Protein AF-A0A7S2RE35-F1 (afdb_monomer_lite)

pLDDT: mean 76.06, std 19.78, range [26.48, 97.06]

Organism: NCBI:txid96639

Secondary structure (DSSP, 8-state):
---------------SS--PEEEEEEEEEPTTGGGSTT-TT-EEEEEEEEEEETTTEEEEEEEEEEESS----EEEEEEEE-TTS-TTT----EEEEEEE--S--S---S---SBPPP---STT-EEEEEEEEPEE-GGGS-TT--HHHHHHHHHH--TTEEEEEEEHHHHHHHHTSSS----SEEEE-EEE-----EEEEEEEEEPTTGGGSTTTTT-EEEEEEEEEE-TT--EEEEEEEEEESS----EEEEEEEE-TTS-TTT----EEEEEEE-SSS-SSS--SBPPPPPPTT-PPEEEEEEEPEE-TTSS-TT--HHHHHHHHHH--TTEEEEEEEHHHHHHHTTSSS----SEEEE-EE-----S-----PPP-PPP------------------------

Radius of gyration: 28.08 Å; chains: 1; bounding box: 79×56×102 Å

Structure (mmCIF, N/CA/C/O backbone):
data_AF-A0A7S2RE35-F1
#
_entry.id   AF-A0A7S2RE35-F1
#
loop_
_atom_site.group_PDB
_atom_site.id
_atom_site.type_symbol
_atom_site.label_atom_id
_atom_site.label_alt_id
_atom_site.label_comp_id
_atom_site.label_asym_id
_atom_site.label_entity_id
_atom_site.label_seq_id
_atom_site.pdbx_PDB_ins_code
_atom_site.Cartn_x
_atom_site.Cartn_y
_atom_site.Cartn_z
_atom_site.occupancy
_atom_site.B_iso_or_equiv
_atom_site.auth_seq_id
_atom_site.auth_comp_id
_atom_site.auth_asym_id
_atom_site.auth_atom_id
_atom_site.pdbx_PDB_model_num
ATOM 1 N N . MET A 1 1 ? -47.731 30.082 19.833 1.00 38.50 1 MET A N 1
ATOM 2 C CA . MET A 1 1 ? -46.534 29.215 19.835 1.00 38.50 1 MET A CA 1
ATOM 3 C C . MET A 1 1 ? -46.367 28.663 18.437 1.00 38.50 1 MET A C 1
ATOM 5 O O . MET A 1 1 ? -47.275 28.010 17.946 1.00 38.50 1 MET A O 1
ATOM 9 N N . LYS A 1 2 ? -45.287 29.046 17.759 1.00 27.42 2 LYS A N 1
ATOM 10 C CA . LYS A 1 2 ? -45.020 28.704 16.361 1.00 27.42 2 LYS A CA 1
ATOM 11 C C . LYS A 1 2 ? -44.071 27.507 16.379 1.00 27.42 2 LYS A C 1
ATOM 13 O O . LYS A 1 2 ? -42.938 27.649 16.825 1.00 27.42 2 LYS A O 1
ATOM 18 N N . VAL A 1 3 ? -44.571 26.337 15.995 1.00 27.33 3 VAL A N 1
ATOM 19 C CA . VAL A 1 3 ? -43.764 25.122 15.841 1.00 27.33 3 VAL A CA 1
ATOM 20 C C . VAL A 1 3 ? -42.911 25.313 14.591 1.00 27.33 3 VAL A C 1
ATOM 22 O O . VAL A 1 3 ? -43.447 25.449 13.493 1.00 27.33 3 VAL A O 1
ATOM 25 N N . ILE A 1 4 ? -41.594 25.393 14.765 1.00 28.66 4 ILE A N 1
ATOM 26 C CA . ILE A 1 4 ? -40.635 25.342 13.662 1.00 28.66 4 ILE A CA 1
ATOM 27 C C . ILE A 1 4 ? -40.339 23.860 13.444 1.00 28.66 4 ILE A C 1
ATOM 29 O O . ILE A 1 4 ? -39.677 23.224 14.256 1.00 28.66 4 ILE A O 1
ATOM 33 N N . SER A 1 5 ? -40.911 23.308 12.377 1.00 28.80 5 SER A N 1
ATOM 34 C CA . SER A 1 5 ? -40.557 21.997 11.844 1.00 28.80 5 SER A CA 1
ATOM 35 C C . SER A 1 5 ? -39.239 22.149 11.086 1.00 28.80 5 SER A C 1
ATOM 37 O O . SER A 1 5 ? -39.187 22.836 10.068 1.00 28.80 5 SER A O 1
ATOM 39 N N . SER A 1 6 ? -38.163 21.567 11.613 1.00 28.39 6 SER A N 1
ATOM 40 C CA . SER A 1 6 ? -36.912 21.385 10.883 1.00 28.39 6 SER A CA 1
ATOM 41 C C . SER A 1 6 ? -37.001 20.080 10.096 1.00 28.39 6 SER A C 1
ATOM 43 O O . SER A 1 6 ? -36.772 18.996 10.631 1.00 28.39 6 SER A O 1
ATOM 45 N N . THR A 1 7 ? -37.365 20.180 8.823 1.00 27.47 7 THR A N 1
ATOM 46 C CA . THR A 1 7 ? -37.116 19.138 7.826 1.00 27.47 7 THR A CA 1
ATOM 47 C C . THR A 1 7 ? -35.609 18.954 7.679 1.00 27.47 7 THR A C 1
ATOM 49 O O . THR A 1 7 ? -34.931 19.815 7.121 1.00 27.47 7 THR A O 1
ATOM 52 N N . VAL A 1 8 ? -35.086 17.837 8.186 1.00 30.58 8 VAL A N 1
ATOM 53 C CA . VAL A 1 8 ? -33.776 17.323 7.781 1.00 30.58 8 VAL A CA 1
ATOM 54 C C . VAL A 1 8 ? -33.960 16.775 6.370 1.00 30.58 8 VAL A C 1
ATOM 56 O O . VAL A 1 8 ? -34.691 15.808 6.163 1.00 30.58 8 VAL A O 1
ATOM 59 N N . ALA A 1 9 ? -33.365 17.446 5.388 1.00 28.39 9 ALA A N 1
ATOM 60 C CA . ALA A 1 9 ? -33.269 16.927 4.036 1.00 28.39 9 ALA A CA 1
ATOM 61 C C . ALA A 1 9 ? -32.330 15.715 4.067 1.00 28.39 9 ALA A C 1
ATOM 63 O O . ALA A 1 9 ? -31.119 15.866 4.207 1.00 28.39 9 ALA A O 1
ATOM 64 N N . ALA A 1 10 ? -32.901 14.515 3.982 1.00 30.67 10 ALA A N 1
ATOM 65 C CA . ALA A 1 10 ? -32.151 13.313 3.665 1.00 30.67 10 ALA A CA 1
ATOM 66 C C . ALA A 1 10 ? -31.605 13.468 2.238 1.00 30.67 10 ALA A C 1
ATOM 68 O O . ALA A 1 10 ? -32.371 13.543 1.275 1.00 30.67 10 ALA A O 1
ATOM 69 N N . LEU A 1 11 ? -30.283 13.578 2.114 1.00 31.69 11 LEU A N 1
ATOM 70 C CA . LEU A 1 11 ? -29.583 13.517 0.837 1.00 31.69 11 LEU A CA 1
ATOM 71 C C . LEU A 1 11 ? -29.716 12.093 0.288 1.00 31.69 11 LEU A C 1
ATOM 73 O O . LEU A 1 11 ? -29.051 11.165 0.728 1.00 31.69 11 LEU A O 1
ATOM 77 N N . SER A 1 12 ? -30.633 11.952 -0.663 1.00 40.25 12 SER A N 1
ATOM 78 C CA . SER A 1 12 ? -30.723 10.838 -1.598 1.00 40.25 12 SER A CA 1
ATOM 79 C C . SER A 1 12 ? -29.676 11.044 -2.693 1.00 40.25 12 SER A C 1
ATOM 81 O O . SER A 1 12 ? -29.930 11.800 -3.629 1.00 40.25 12 SER A O 1
ATOM 83 N N . ILE A 1 13 ? -28.530 10.372 -2.599 1.00 38.62 13 ILE A N 1
ATOM 84 C CA . ILE A 1 13 ? -27.615 10.122 -3.725 1.00 38.62 13 ILE A CA 1
ATOM 85 C C . ILE A 1 13 ? -27.075 8.694 -3.539 1.00 38.62 13 ILE A C 1
ATOM 87 O O . ILE A 1 13 ? -26.871 8.285 -2.403 1.00 38.62 13 ILE A O 1
ATOM 91 N N . TYR A 1 14 ? -26.869 7.976 -4.647 1.00 36.78 14 TYR A N 1
ATOM 92 C CA . TYR A 1 14 ? -26.501 6.556 -4.800 1.00 36.78 14 TYR A CA 1
ATOM 93 C C . TYR A 1 14 ? -27.669 5.586 -5.020 1.00 36.78 14 TYR A C 1
ATOM 95 O O . TYR A 1 14 ? -28.011 4.747 -4.197 1.00 36.78 14 TYR A O 1
ATOM 103 N N . GLN A 1 15 ? -28.252 5.666 -6.219 1.00 29.14 15 GLN A N 1
ATOM 104 C CA . GLN A 1 15 ? -28.844 4.502 -6.878 1.00 29.14 15 GLN A CA 1
ATOM 105 C C . GLN A 1 15 ? -27.906 4.090 -8.016 1.00 29.14 15 GLN A C 1
ATOM 107 O O . GLN A 1 15 ? -27.754 4.869 -8.955 1.00 29.14 15 GLN A O 1
ATOM 112 N N . GLY A 1 16 ? -27.302 2.894 -7.959 1.00 33.16 16 GLY A N 1
ATOM 113 C CA . GLY A 1 16 ? -26.697 2.314 -9.167 1.00 33.16 16 GLY A CA 1
ATOM 114 C C . GLY A 1 16 ? -25.481 1.389 -9.072 1.00 33.16 16 GLY A C 1
ATOM 115 O O . GLY A 1 16 ? -24.912 1.124 -10.115 1.00 33.16 16 GLY A O 1
ATOM 116 N N . GLN A 1 17 ? -25.071 0.886 -7.912 1.00 39.84 17 GLN A N 1
ATOM 117 C CA . GLN A 1 17 ? -24.189 -0.286 -7.737 1.00 39.84 17 GLN A CA 1
ATOM 118 C C . GLN A 1 17 ? -24.233 -0.618 -6.242 1.00 39.84 17 GLN A C 1
ATOM 120 O O . GLN A 1 17 ? -24.526 0.278 -5.456 1.00 39.84 17 GLN A O 1
ATOM 125 N N . SER A 1 18 ? -24.037 -1.872 -5.830 1.00 47.97 18 SER A N 1
ATOM 126 C CA . SER A 1 18 ? -23.969 -2.243 -4.407 1.00 47.97 18 SER A CA 1
ATOM 127 C C . SER A 1 18 ? -22.881 -1.407 -3.723 1.00 47.97 18 SER A C 1
ATOM 129 O O . SER A 1 18 ? -21.700 -1.718 -3.867 1.00 47.97 18 SER A O 1
ATOM 131 N N . ALA A 1 19 ? -23.269 -0.300 -3.086 1.00 68.50 19 ALA A N 1
ATOM 132 C CA . ALA A 1 19 ? -22.363 0.787 -2.739 1.00 68.50 19 ALA A CA 1
ATOM 133 C C . ALA A 1 19 ? -21.586 0.412 -1.478 1.00 68.50 19 ALA A C 1
ATOM 135 O O . ALA A 1 19 ? -21.986 0.725 -0.358 1.00 68.50 19 ALA A O 1
ATOM 136 N N . CYS A 1 20 ? -20.498 -0.329 -1.658 1.00 80.81 20 CYS A N 1
ATOM 137 C CA . CYS A 1 20 ? -19.530 -0.507 -0.597 1.00 80.81 20 CYS A CA 1
ATOM 138 C C . CYS A 1 20 ? -18.729 0.787 -0.449 1.00 80.81 20 CYS A C 1
ATOM 140 O O . CYS A 1 20 ? -18.252 1.335 -1.436 1.00 80.81 20 CYS A O 1
ATOM 142 N N . VAL A 1 21 ? -18.558 1.270 0.777 1.00 85.94 21 VAL A N 1
ATOM 143 C CA . VAL A 1 21 ? -17.634 2.367 1.070 1.00 85.94 21 VAL A CA 1
ATOM 144 C C . VAL A 1 21 ? -16.253 1.773 1.306 1.00 85.94 21 VAL A C 1
ATOM 146 O O . VAL A 1 21 ? -16.094 0.884 2.148 1.00 85.94 21 VAL A O 1
ATOM 149 N N . LYS A 1 22 ? -15.255 2.265 0.572 1.00 86.00 22 LYS A N 1
ATOM 150 C CA . LYS A 1 22 ? -13.860 1.863 0.744 1.00 86.00 22 LYS A CA 1
ATOM 151 C C . LYS A 1 22 ? -13.198 2.710 1.833 1.00 86.00 22 LYS A C 1
ATOM 153 O O . LYS A 1 22 ? -13.329 3.935 1.866 1.00 86.00 22 LYS A O 1
ATOM 158 N N . LEU A 1 23 ? -12.484 2.044 2.732 1.00 89.31 23 LEU A N 1
ATOM 159 C CA . LEU A 1 23 ? -11.623 2.646 3.743 1.00 89.31 23 LEU A CA 1
ATOM 160 C C . LEU A 1 23 ? -10.189 2.216 3.460 1.00 89.31 23 LEU A C 1
ATOM 162 O O . LEU A 1 23 ? -9.948 1.039 3.207 1.00 89.31 23 LEU A O 1
ATOM 166 N N . VAL A 1 24 ? -9.233 3.131 3.558 1.00 86.06 24 VAL A N 1
ATOM 167 C CA . VAL A 1 24 ? -7.809 2.796 3.410 1.00 86.06 24 VAL A CA 1
ATOM 168 C C . VAL A 1 24 ? -6.996 3.354 4.566 1.00 86.06 24 VAL A C 1
ATOM 170 O O . VAL A 1 24 ? -7.369 4.357 5.179 1.00 86.06 24 VAL A O 1
ATOM 173 N N . GLY A 1 25 ? -5.864 2.722 4.846 1.00 85.88 25 GLY A N 1
ATOM 174 C CA . GLY A 1 25 ? -4.883 3.219 5.797 1.00 85.88 25 GLY A CA 1
ATOM 175 C C . GLY A 1 25 ? -3.495 2.664 5.507 1.00 85.88 25 GLY A C 1
ATOM 176 O O . GLY A 1 25 ? -3.351 1.533 5.046 1.00 85.88 25 GLY A O 1
ATOM 177 N N . ASP A 1 26 ? -2.473 3.461 5.800 1.00 83.06 26 ASP A N 1
ATOM 178 C CA . ASP A 1 26 ? -1.075 3.049 5.701 1.00 83.06 26 ASP A CA 1
ATOM 179 C C . ASP A 1 26 ? -0.574 2.657 7.085 1.00 83.06 26 ASP A C 1
ATOM 181 O O . ASP A 1 26 ? -0.680 3.435 8.037 1.00 83.06 26 ASP A O 1
ATOM 185 N N . PHE A 1 27 ? -0.047 1.442 7.205 1.00 85.88 27 PHE A N 1
ATOM 186 C CA . PHE A 1 27 ? 0.553 0.985 8.445 1.00 85.88 27 PHE A CA 1
ATOM 187 C C . PHE A 1 27 ? 1.896 1.663 8.655 1.00 85.88 27 PHE A C 1
ATOM 189 O O . PHE A 1 27 ? 2.776 1.627 7.796 1.00 85.88 27 PHE A O 1
ATOM 196 N N . ALA A 1 28 ? 2.068 2.194 9.856 1.00 85.31 28 ALA A N 1
ATOM 197 C CA . ALA A 1 28 ? 3.359 2.585 10.383 1.00 85.31 28 ALA A CA 1
ATOM 198 C C . ALA A 1 28 ? 3.562 1.953 11.759 1.00 85.31 28 ALA A C 1
ATOM 200 O O . ALA A 1 28 ? 2.606 1.737 12.515 1.00 85.31 28 ALA A O 1
ATOM 201 N N . THR A 1 29 ? 4.822 1.683 12.093 1.00 87.25 29 THR A N 1
ATOM 202 C CA . THR A 1 29 ? 5.203 1.256 13.443 1.00 87.25 29 THR A CA 1
ATOM 203 C C . THR A 1 29 ? 4.762 2.300 14.450 1.00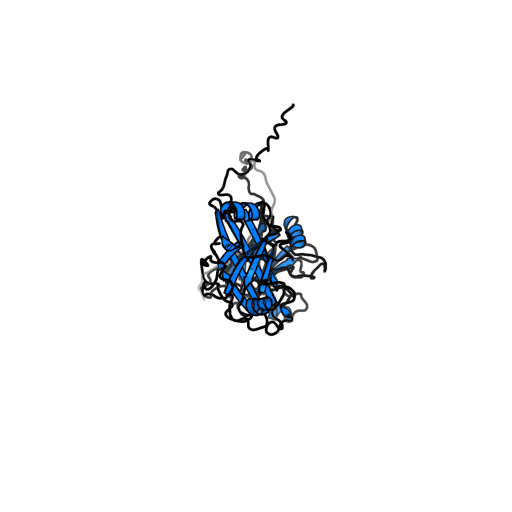 87.25 29 THR A C 1
ATOM 205 O O . THR A 1 29 ? 4.979 3.499 14.256 1.00 87.25 29 THR A O 1
ATOM 208 N N . VAL A 1 30 ? 4.140 1.852 15.536 1.00 87.50 30 VAL A N 1
ATOM 209 C CA . VAL A 1 30 ? 3.673 2.763 16.576 1.00 87.50 30 VAL A CA 1
ATOM 210 C C . VAL A 1 30 ? 4.876 3.473 17.214 1.00 87.50 30 VAL A C 1
ATOM 212 O O . VAL A 1 30 ?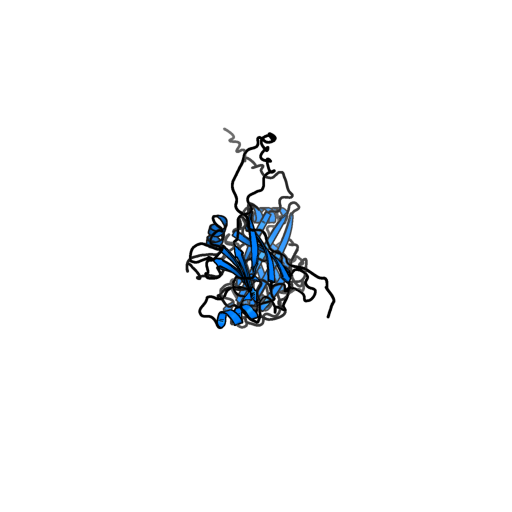 5.823 2.811 17.654 1.00 87.50 30 VAL A O 1
ATOM 215 N N . PRO A 1 31 ? 4.864 4.815 17.310 1.00 81.00 31 PRO A N 1
ATOM 216 C CA . PRO A 1 31 ? 5.949 5.553 17.943 1.00 81.00 31 PRO A CA 1
ATOM 217 C C . PRO A 1 31 ? 6.204 5.112 19.391 1.00 81.00 31 PRO A C 1
ATOM 219 O O . PRO A 1 31 ? 5.277 4.907 20.173 1.00 81.00 31 PRO A O 1
ATOM 222 N N . GLY A 1 32 ? 7.483 4.996 19.760 1.00 76.50 32 GLY A N 1
ATOM 223 C CA . GLY A 1 32 ? 7.924 4.599 21.104 1.00 76.50 32 GLY A CA 1
ATOM 224 C C . GLY A 1 32 ? 8.159 3.098 21.281 1.00 76.50 32 GLY A C 1
ATOM 225 O O . GLY A 1 32 ? 8.848 2.707 22.220 1.00 76.50 32 GLY A O 1
ATOM 226 N N . LEU A 1 33 ? 7.673 2.278 20.348 1.00 77.38 33 LEU A N 1
ATOM 227 C CA . LEU A 1 33 ? 7.858 0.830 20.368 1.00 77.38 33 LEU A CA 1
ATOM 228 C C . LEU A 1 33 ? 9.298 0.439 19.994 1.00 77.38 33 LEU A C 1
ATOM 230 O O . LEU A 1 33 ? 9.893 -0.388 20.670 1.00 77.38 33 LEU A O 1
ATOM 234 N N . THR A 1 34 ? 9.908 1.133 19.027 1.00 66.88 34 THR A N 1
ATOM 235 C CA . THR A 1 34 ? 11.269 0.875 18.501 1.00 66.88 34 THR A CA 1
ATOM 236 C C . THR A 1 34 ? 12.408 1.000 19.522 1.00 66.88 34 THR A C 1
ATOM 238 O O . THR A 1 34 ? 13.532 0.597 19.250 1.00 66.88 34 THR A O 1
ATOM 241 N N . ASN A 1 35 ? 12.138 1.585 20.693 1.00 67.81 35 ASN A N 1
ATOM 242 C CA . ASN A 1 35 ? 13.108 1.747 21.783 1.00 67.81 35 ASN A CA 1
ATOM 243 C C . ASN A 1 35 ? 12.810 0.820 22.977 1.00 67.81 35 ASN A C 1
ATOM 245 O O . ASN A 1 35 ? 13.435 0.942 24.032 1.00 67.81 35 ASN A O 1
ATOM 249 N N . GLY A 1 36 ? 11.802 -0.048 22.854 1.00 67.69 36 GLY A N 1
ATOM 250 C CA . GLY A 1 36 ? 11.413 -1.003 23.882 1.00 67.69 36 GLY A CA 1
ATOM 251 C C . GLY A 1 36 ? 12.305 -2.251 23.883 1.00 67.69 36 GLY A C 1
ATOM 252 O O . GLY A 1 36 ? 12.774 -2.664 22.823 1.00 67.69 36 GLY A O 1
ATOM 253 N N . PRO A 1 37 ? 12.511 -2.904 25.042 1.00 67.62 37 PRO A N 1
ATOM 254 C CA . PRO A 1 37 ? 13.220 -4.181 25.100 1.00 67.62 37 PRO A CA 1
ATOM 255 C C . PRO A 1 37 ? 12.551 -5.216 24.184 1.00 67.62 37 PRO A C 1
ATOM 257 O O . PRO A 1 37 ? 11.353 -5.467 24.321 1.00 67.62 37 PRO A O 1
ATOM 260 N N . GLY A 1 38 ? 13.316 -5.810 23.264 1.00 68.19 38 GLY A N 1
ATOM 261 C CA . GLY A 1 38 ? 12.803 -6.776 22.279 1.00 68.19 38 GLY A CA 1
ATOM 262 C C . GLY A 1 38 ? 12.223 -6.164 20.996 1.00 68.19 38 GLY A C 1
ATOM 263 O O . GLY A 1 38 ? 11.813 -6.909 20.112 1.00 68.19 38 GLY A O 1
ATOM 264 N N . PHE A 1 39 ? 12.231 -4.835 20.875 1.00 73.50 39 PHE A N 1
ATOM 265 C CA . PHE A 1 39 ? 11.802 -4.091 19.683 1.00 73.50 39 PHE A CA 1
ATOM 266 C C . PHE A 1 39 ? 12.902 -3.226 19.076 1.00 73.50 39 PHE A C 1
ATOM 268 O O . PHE A 1 39 ? 12.637 -2.348 18.255 1.00 73.50 39 PHE A O 1
ATOM 275 N N . GLU A 1 40 ? 14.135 -3.486 19.493 1.00 74.06 40 GLU A N 1
ATOM 276 C CA . GLU A 1 40 ? 15.331 -2.866 18.947 1.00 74.06 40 GLU A CA 1
ATOM 277 C C . GLU A 1 40 ? 15.339 -3.067 17.426 1.00 74.06 40 GLU A C 1
ATOM 279 O O . GLU A 1 40 ? 15.224 -4.191 16.931 1.00 74.06 40 GLU A O 1
ATOM 284 N N . ASP A 1 41 ? 15.403 -1.951 16.702 1.00 73.19 41 ASP A N 1
ATOM 285 C CA . ASP A 1 41 ? 15.437 -1.884 15.240 1.00 73.19 41 ASP A CA 1
ATOM 286 C C . ASP A 1 41 ? 14.205 -2.451 14.511 1.00 73.19 41 ASP A C 1
ATOM 288 O O . ASP A 1 41 ? 14.245 -2.627 13.294 1.00 73.19 41 ASP A O 1
ATOM 292 N N . VAL A 1 42 ? 13.091 -2.702 15.210 1.00 77.38 42 VAL A N 1
ATOM 293 C CA . VAL A 1 42 ? 11.851 -3.137 14.555 1.00 77.38 42 VAL A CA 1
ATOM 294 C C . VAL A 1 42 ? 11.249 -1.978 13.773 1.00 77.38 42 VAL A C 1
ATOM 296 O O . VAL A 1 42 ? 10.797 -0.985 14.343 1.00 77.38 42 VAL A O 1
ATOM 299 N N . VAL A 1 43 ? 11.160 -2.152 12.460 1.00 80.81 43 VAL A N 1
ATOM 300 C CA . VAL A 1 43 ? 10.388 -1.295 11.565 1.00 80.81 43 VAL A CA 1
ATOM 301 C C . VAL A 1 43 ? 9.387 -2.166 10.831 1.00 80.81 43 VAL A C 1
ATOM 303 O O . VAL A 1 43 ? 9.745 -3.125 10.160 1.00 80.81 43 VAL A O 1
ATOM 306 N N . ALA A 1 44 ? 8.119 -1.826 10.961 1.00 81.06 44 ALA A N 1
ATOM 307 C CA . ALA A 1 44 ? 7.022 -2.428 10.239 1.00 81.06 44 ALA A CA 1
ATOM 308 C C . ALA A 1 44 ? 6.195 -1.365 9.504 1.00 81.06 44 ALA A C 1
ATOM 310 O O . ALA A 1 44 ? 5.871 -0.306 10.058 1.00 81.06 44 ALA A O 1
ATOM 311 N N . ASP A 1 45 ? 5.867 -1.684 8.256 1.00 78.69 45 ASP A N 1
ATOM 312 C CA . ASP A 1 45 ? 5.104 -0.864 7.320 1.00 78.69 45 ASP A CA 1
ATOM 313 C C . ASP A 1 45 ? 4.113 -1.721 6.535 1.00 78.69 45 ASP A C 1
ATOM 315 O O . ASP A 1 45 ? 4.166 -2.955 6.554 1.00 78.69 45 ASP A O 1
ATOM 319 N N . GLY A 1 46 ? 3.176 -1.076 5.850 1.00 76.25 46 GLY A N 1
ATOM 320 C CA . GLY A 1 46 ? 2.163 -1.801 5.109 1.00 76.25 46 GLY A CA 1
ATOM 321 C C . GLY A 1 46 ? 0.946 -0.973 4.757 1.00 76.25 46 GLY A C 1
ATOM 322 O O . GLY A 1 46 ? 0.961 0.251 4.852 1.00 76.25 46 GLY A O 1
ATOM 323 N N . PHE A 1 47 ? -0.132 -1.659 4.404 1.00 80.38 47 PHE A N 1
ATOM 324 C CA . PHE A 1 47 ? -1.428 -1.036 4.182 1.00 80.38 47 PHE A CA 1
ATOM 325 C C . PHE A 1 47 ? -2.579 -1.921 4.647 1.00 80.38 47 PHE A C 1
ATOM 327 O O . PHE A 1 47 ? -2.437 -3.137 4.799 1.00 80.38 47 PHE A O 1
ATOM 334 N N . VAL A 1 48 ? -3.729 -1.278 4.816 1.00 87.00 48 VAL A N 1
ATOM 335 C CA . VAL A 1 48 ? -5.038 -1.900 4.950 1.00 87.00 48 VAL A CA 1
ATOM 336 C C . VAL A 1 48 ? -6.016 -1.250 3.979 1.00 87.00 48 VAL A C 1
ATOM 338 O O . VAL A 1 48 ? -6.044 -0.026 3.837 1.00 87.00 48 VAL A O 1
ATOM 341 N N . THR A 1 49 ? -6.838 -2.080 3.352 1.00 85.50 49 THR A N 1
ATOM 342 C CA . THR A 1 49 ? -8.002 -1.672 2.569 1.00 85.50 49 THR A CA 1
ATOM 343 C C . THR A 1 49 ? -9.206 -2.412 3.122 1.00 85.50 49 THR A C 1
ATOM 345 O O . THR A 1 49 ? -9.160 -3.627 3.258 1.00 85.50 49 THR A O 1
ATOM 348 N N . CYS A 1 50 ? -10.286 -1.710 3.442 1.00 90.75 50 CYS A N 1
ATOM 349 C CA . CYS A 1 50 ? -11.524 -2.318 3.906 1.00 90.75 50 CYS A CA 1
ATOM 350 C C . CYS A 1 50 ? -12.704 -1.896 3.037 1.00 90.75 50 CYS A C 1
ATOM 352 O O . CYS A 1 50 ? -12.824 -0.730 2.674 1.00 90.75 50 CYS A O 1
ATOM 354 N N . HIS A 1 51 ? -13.612 -2.828 2.772 1.00 89.25 51 HIS A N 1
ATOM 355 C CA . HIS A 1 51 ? -14.859 -2.594 2.057 1.00 89.25 51 HIS A CA 1
ATOM 356 C C . HIS A 1 51 ? -16.027 -2.751 3.026 1.00 89.25 51 HIS A C 1
ATOM 358 O O . HIS A 1 51 ? -16.253 -3.832 3.572 1.00 89.25 51 HIS A O 1
ATOM 364 N N . VAL A 1 52 ? -16.766 -1.666 3.254 1.00 90.81 52 VAL A N 1
ATOM 365 C CA . VAL A 1 52 ? -17.971 -1.652 4.089 1.00 90.81 52 VAL A CA 1
ATOM 366 C C . VAL A 1 52 ? -19.189 -1.668 3.184 1.00 90.81 52 VAL A C 1
ATOM 368 O O . VAL A 1 52 ? -19.526 -0.651 2.588 1.00 90.81 52 VAL A O 1
ATOM 371 N N . CYS A 1 53 ? -19.845 -2.816 3.072 1.00 85.06 53 CYS A N 1
ATOM 372 C CA . CYS A 1 53 ? -20.930 -3.027 2.118 1.00 85.06 53 CYS A CA 1
ATOM 373 C C . CYS A 1 53 ? -22.319 -2.953 2.762 1.00 85.06 53 CYS A C 1
ATOM 375 O O . CYS A 1 53 ? -22.499 -3.188 3.964 1.00 85.06 53 CYS A O 1
ATOM 377 N N . GLU A 1 54 ? -23.327 -2.671 1.930 1.00 71.25 54 GLU A N 1
ATOM 378 C CA . GLU A 1 54 ? -24.734 -2.801 2.311 1.00 71.25 54 GLU A CA 1
ATOM 379 C C . GLU A 1 54 ? -25.007 -4.217 2.852 1.00 71.25 54 GLU A C 1
ATOM 381 O O . GLU A 1 54 ? -24.646 -5.214 2.232 1.00 71.25 54 GLU A O 1
ATOM 386 N N . GLY A 1 55 ? -25.624 -4.308 4.035 1.00 67.69 55 GLY A N 1
ATOM 387 C CA . GLY A 1 55 ? -25.779 -5.571 4.774 1.00 67.69 55 GLY A CA 1
ATOM 388 C C . GLY A 1 55 ? -24.948 -5.671 6.057 1.00 67.69 55 GLY A C 1
ATOM 389 O O . GLY A 1 55 ? -24.973 -6.710 6.711 1.00 67.69 55 GLY A O 1
ATOM 390 N N . SER A 1 56 ? -24.265 -4.587 6.449 1.00 78.56 56 SER A N 1
ATOM 391 C CA . SER A 1 56 ? -23.499 -4.499 7.703 1.00 78.56 56 SER A CA 1
ATOM 392 C C . SER A 1 56 ? -22.319 -5.470 7.770 1.00 78.56 56 SER A C 1
ATOM 394 O O . SER A 1 56 ? -21.978 -5.977 8.838 1.00 78.56 56 SER A O 1
ATOM 396 N N . SER A 1 57 ? -21.684 -5.710 6.626 1.00 89.50 57 SER A N 1
ATOM 397 C CA . SER A 1 57 ? -20.432 -6.451 6.535 1.00 89.50 57 SER A CA 1
ATOM 398 C C . SER A 1 57 ? -19.277 -5.502 6.248 1.00 89.50 57 SER A C 1
ATOM 400 O O . SER A 1 57 ? -19.389 -4.597 5.421 1.00 89.50 57 SER A O 1
ATOM 402 N N . ILE A 1 58 ? -18.147 -5.763 6.892 1.00 94.12 58 ILE A N 1
ATOM 403 C CA . ILE A 1 58 ? -16.852 -5.185 6.539 1.00 94.12 58 ILE A CA 1
ATOM 404 C C . ILE A 1 58 ? -15.871 -6.317 6.254 1.00 94.12 58 ILE A C 1
ATOM 406 O O . ILE A 1 58 ? -15.731 -7.223 7.077 1.00 94.12 58 ILE A O 1
ATOM 410 N N . THR A 1 59 ? -15.210 -6.279 5.105 1.00 92.50 59 THR A N 1
ATOM 411 C CA . THR A 1 59 ? -14.068 -7.147 4.793 1.00 92.50 59 THR A CA 1
ATOM 412 C C . THR A 1 59 ? -12.829 -6.288 4.636 1.00 92.50 59 THR A C 1
ATOM 414 O O . THR A 1 59 ? -12.932 -5.160 4.160 1.00 92.50 59 THR A O 1
ATOM 417 N N . CYS A 1 60 ? -11.669 -6.787 5.054 1.00 90.38 60 CYS A N 1
ATOM 418 C CA . CYS A 1 60 ? -10.409 -6.078 4.871 1.00 90.38 60 CYS A CA 1
ATOM 419 C C . CYS A 1 60 ? -9.346 -6.958 4.221 1.00 90.38 60 CYS A C 1
ATOM 421 O O . CYS A 1 60 ? -9.284 -8.167 4.446 1.00 90.38 60 CYS A O 1
ATOM 423 N N . GLU A 1 61 ? -8.480 -6.298 3.469 1.00 85.81 61 GLU A N 1
ATOM 424 C CA . GLU A 1 61 ? -7.200 -6.789 3.001 1.00 85.81 61 GLU A CA 1
ATOM 425 C C . GLU A 1 61 ? -6.076 -6.025 3.698 1.00 85.81 61 GLU A C 1
ATOM 427 O O . GLU A 1 61 ? -6.157 -4.811 3.897 1.00 85.81 61 GLU A O 1
ATOM 432 N N . THR A 1 62 ? -5.017 -6.734 4.069 1.00 85.00 62 THR A N 1
ATOM 433 C CA . THR A 1 62 ? -3.841 -6.165 4.712 1.00 85.00 62 THR A CA 1
ATOM 434 C C . THR A 1 62 ? -2.563 -6.749 4.128 1.00 85.00 62 THR A C 1
ATOM 436 O O . THR A 1 62 ? -2.481 -7.925 3.767 1.00 85.00 62 THR A O 1
ATOM 439 N N . SER A 1 63 ? -1.520 -5.926 4.098 1.00 80.88 63 SER A N 1
ATOM 440 C CA . SER A 1 63 ? -0.154 -6.347 3.803 1.00 80.88 63 SER A CA 1
ATOM 441 C C . SER A 1 63 ? 0.764 -5.649 4.784 1.00 80.88 63 SER A C 1
ATOM 443 O O . SER A 1 63 ? 0.865 -4.426 4.749 1.00 80.88 63 SER A O 1
ATOM 445 N N . VAL A 1 64 ? 1.419 -6.408 5.663 1.00 82.25 64 VAL A N 1
ATOM 446 C CA . VAL A 1 64 ? 2.380 -5.866 6.633 1.00 82.25 64 VAL A CA 1
ATOM 447 C C . VAL A 1 64 ? 3.733 -6.522 6.424 1.00 82.25 64 VAL A C 1
ATOM 449 O O . VAL A 1 64 ? 3.849 -7.749 6.448 1.00 82.25 64 VAL A O 1
ATOM 452 N N . LYS A 1 65 ? 4.758 -5.695 6.230 1.00 78.38 65 LYS A N 1
ATOM 453 C CA . LYS A 1 65 ? 6.164 -6.086 6.254 1.00 78.38 65 LYS A CA 1
ATOM 454 C C . LYS A 1 65 ? 6.761 -5.669 7.578 1.00 78.38 65 LYS A C 1
ATOM 456 O O . LYS A 1 65 ? 6.448 -4.600 8.089 1.00 78.38 65 LYS A O 1
ATOM 461 N N . GLN A 1 66 ? 7.670 -6.486 8.078 1.00 77.62 66 GLN A N 1
ATOM 462 C CA . GLN A 1 66 ? 8.544 -6.119 9.173 1.00 77.62 66 GLN A CA 1
ATOM 463 C C . GLN A 1 66 ? 9.990 -6.358 8.758 1.00 77.62 66 GLN A C 1
ATOM 465 O O . GLN A 1 66 ? 10.302 -7.354 8.106 1.00 77.62 66 GLN A O 1
ATOM 470 N N . THR A 1 67 ? 10.854 -5.438 9.152 1.00 72.88 67 THR A N 1
ATOM 471 C CA . THR A 1 67 ? 12.304 -5.539 9.078 1.00 72.88 67 THR A CA 1
ATOM 472 C C . THR A 1 67 ? 12.890 -5.257 10.448 1.00 72.88 67 THR A C 1
ATOM 474 O O . THR A 1 67 ? 12.462 -4.307 11.104 1.00 72.88 67 THR A O 1
ATOM 477 N N . GLY A 1 68 ? 13.887 -6.039 10.846 1.00 69.00 68 GLY A N 1
ATOM 478 C CA . GLY A 1 68 ? 14.558 -5.855 12.128 1.00 69.00 68 GLY A CA 1
ATOM 479 C C . GLY A 1 68 ? 13.756 -6.416 13.305 1.00 69.00 68 GLY A C 1
ATOM 480 O O . GLY A 1 68 ? 12.520 -6.451 13.309 1.00 69.00 68 GLY A O 1
ATOM 481 N N . GLY A 1 69 ? 14.497 -6.920 14.295 1.00 68.44 69 GLY A N 1
ATOM 482 C CA . GLY A 1 69 ? 13.967 -7.687 15.421 1.00 68.44 69 GLY A CA 1
ATOM 483 C C . GLY A 1 69 ? 13.323 -9.028 15.027 1.00 68.44 69 GLY A C 1
ATOM 484 O O . GLY A 1 69 ? 12.939 -9.274 13.887 1.00 68.44 69 GLY A O 1
ATOM 485 N N . LEU A 1 70 ? 13.194 -9.932 15.998 1.00 59.69 70 LEU A N 1
ATOM 486 C CA . LEU A 1 70 ? 12.413 -11.164 15.864 1.00 59.69 70 LEU A CA 1
ATOM 487 C C . LEU A 1 70 ? 11.077 -10.938 16.563 1.00 59.69 70 LEU A C 1
ATOM 489 O O . LEU A 1 70 ? 11.003 -11.046 17.784 1.00 59.69 70 LEU A O 1
ATOM 493 N N . ILE A 1 71 ? 10.030 -10.634 15.798 1.00 63.62 71 ILE A N 1
ATOM 494 C CA . ILE A 1 71 ? 8.666 -10.698 16.325 1.00 63.62 71 ILE A CA 1
ATOM 495 C C . ILE A 1 71 ? 8.047 -12.006 15.872 1.00 63.62 71 ILE A C 1
ATOM 497 O O . ILE A 1 71 ? 8.043 -12.337 14.688 1.00 63.62 71 ILE A O 1
ATOM 501 N N . SER A 1 72 ? 7.576 -12.777 16.847 1.00 62.28 72 SER A N 1
ATOM 502 C CA . SER A 1 72 ? 7.329 -14.193 16.635 1.00 62.28 72 SER A CA 1
ATOM 503 C C . SER A 1 72 ? 5.998 -14.495 15.952 1.00 62.28 72 SER A C 1
ATOM 505 O O . SER A 1 72 ? 5.934 -15.514 15.280 1.00 62.28 72 SER A O 1
ATOM 507 N N . THR A 1 73 ? 4.958 -13.652 16.056 1.00 77.88 73 THR A N 1
ATOM 508 C CA . THR A 1 73 ? 3.667 -13.848 15.352 1.00 77.88 73 THR A CA 1
ATOM 509 C C . THR A 1 73 ? 2.722 -12.643 15.495 1.00 77.88 73 THR A C 1
ATOM 511 O O . THR A 1 73 ? 2.582 -12.075 16.580 1.00 77.88 73 THR A O 1
ATOM 514 N N . PHE A 1 74 ? 1.982 -12.295 14.431 1.00 85.38 74 PHE A N 1
ATOM 515 C CA . PHE A 1 74 ? 0.755 -11.494 14.569 1.00 85.38 74 PHE A CA 1
ATOM 516 C C . PHE A 1 74 ? -0.297 -12.287 15.348 1.00 85.38 74 PHE A C 1
ATOM 518 O O . PHE A 1 74 ? -0.699 -13.360 14.914 1.00 85.38 74 PHE A O 1
ATOM 525 N N . GLN A 1 75 ? -0.739 -11.767 16.489 1.00 86.94 75 GLN A N 1
ATOM 526 C CA . GLN A 1 75 ? -1.710 -12.421 17.366 1.00 86.94 75 GLN A CA 1
ATOM 527 C C . GLN A 1 75 ? -3.145 -12.016 17.079 1.00 86.94 75 GLN A C 1
ATOM 529 O O . GLN A 1 75 ? -4.043 -12.843 17.208 1.00 86.94 75 GLN A O 1
ATOM 534 N N . SER A 1 76 ? -3.365 -10.745 16.748 1.00 90.00 76 SER A N 1
ATOM 535 C CA . SER A 1 76 ? -4.693 -10.238 16.427 1.00 90.00 76 SER A CA 1
ATOM 536 C C . SER A 1 76 ? -4.645 -8.968 15.590 1.00 90.00 76 SER A C 1
ATOM 538 O O . SER A 1 76 ? -3.627 -8.271 15.561 1.00 90.00 76 SER A O 1
ATOM 540 N N . SER A 1 77 ? -5.756 -8.656 14.929 1.00 93.19 77 SER A N 1
ATOM 541 C CA . SER A 1 77 ? -5.985 -7.352 14.319 1.00 93.19 77 SER A CA 1
ATOM 542 C C . SER A 1 77 ? -7.399 -6.832 14.524 1.00 93.19 77 SER A C 1
ATOM 544 O O . SER A 1 77 ? -8.359 -7.606 14.614 1.00 93.19 77 SER A O 1
ATOM 546 N N . HIS A 1 78 ? -7.498 -5.504 14.595 1.00 93.62 78 HIS A N 1
ATOM 547 C CA . HIS A 1 78 ? -8.704 -4.791 15.003 1.00 93.62 78 HIS A CA 1
ATOM 548 C C . HIS A 1 78 ? -8.852 -3.454 14.292 1.00 93.62 78 HIS A C 1
ATOM 550 O O . HIS A 1 78 ? -7.856 -2.817 13.958 1.00 93.62 78 HIS A O 1
ATOM 556 N N . ILE A 1 79 ? -10.088 -2.965 14.210 1.00 96.00 79 ILE A N 1
ATOM 557 C CA . ILE A 1 79 ? -10.357 -1.526 14.151 1.00 96.00 79 ILE A CA 1
ATOM 558 C C . ILE A 1 79 ? -10.661 -1.038 15.563 1.00 96.00 79 ILE A C 1
ATOM 560 O O . ILE A 1 79 ? -11.490 -1.612 16.271 1.00 96.00 79 ILE A O 1
ATOM 564 N N . HIS A 1 80 ? -10.002 0.044 15.954 1.00 94.88 80 HIS A N 1
ATOM 565 C CA . HIS A 1 80 ? -10.218 0.765 17.199 1.00 94.88 80 HIS A CA 1
ATOM 566 C C . HIS A 1 80 ? -10.951 2.080 16.939 1.00 94.88 80 HIS A C 1
ATOM 568 O O . HIS A 1 80 ? -10.873 2.638 15.844 1.00 94.88 80 HIS A O 1
ATOM 574 N N . LYS A 1 81 ? -11.624 2.591 17.975 1.00 94.69 81 LYS A N 1
ATOM 575 C CA . L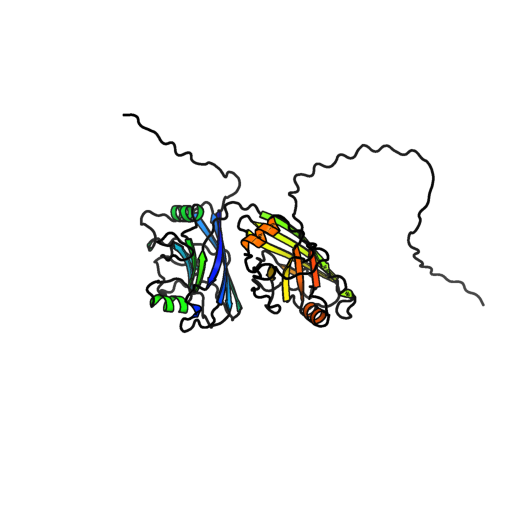YS A 1 81 ? -12.244 3.923 17.990 1.00 94.69 81 LYS A CA 1
ATOM 576 C C . LYS A 1 81 ? -11.579 4.775 19.066 1.00 94.69 81 LYS A C 1
ATOM 578 O O . LYS A 1 81 ? -11.719 4.478 20.250 1.00 94.69 81 LYS A O 1
ATOM 583 N N . ALA A 1 82 ? -10.846 5.808 18.665 1.00 93.12 82 ALA A N 1
ATOM 584 C CA . ALA A 1 82 ? -10.144 6.713 19.565 1.00 93.12 82 ALA A CA 1
ATOM 585 C C . ALA A 1 82 ? -11.128 7.520 20.427 1.00 93.12 82 ALA A C 1
ATOM 587 O O . ALA A 1 82 ? -12.097 8.088 19.919 1.00 93.12 82 ALA A O 1
ATOM 588 N N . GLY A 1 83 ? -10.884 7.579 21.740 1.00 90.00 83 GLY A N 1
ATOM 589 C CA . GLY A 1 83 ? -11.786 8.257 22.681 1.00 90.00 83 GLY A CA 1
ATOM 590 C C . GLY A 1 83 ? -11.767 9.788 22.593 1.00 90.00 83 GLY A C 1
ATOM 591 O O . GLY A 1 83 ? -12.715 10.438 23.027 1.00 90.00 83 GLY A O 1
ATOM 592 N N . ASP A 1 84 ? -10.702 10.361 22.036 1.00 90.62 84 ASP A N 1
ATOM 593 C CA . ASP A 1 84 ? -10.508 11.799 21.810 1.00 90.62 84 ASP A CA 1
ATOM 594 C C . ASP A 1 84 ? -10.923 12.258 20.401 1.00 90.62 84 ASP A C 1
ATOM 596 O O . ASP A 1 84 ? -10.881 13.452 20.107 1.00 90.62 84 ASP A O 1
ATOM 600 N N . GLY A 1 85 ? -11.353 11.327 19.546 1.00 91.69 85 GLY A N 1
ATOM 601 C CA . GLY A 1 85 ? -11.726 11.606 18.165 1.00 91.69 85 GLY A CA 1
ATOM 602 C C . GLY A 1 85 ? -10.568 11.554 17.163 1.00 91.69 85 GLY A C 1
ATOM 603 O O . GLY A 1 85 ? -10.812 11.736 15.973 1.00 91.69 85 GLY A O 1
ATOM 604 N N . ASP A 1 86 ? -9.332 11.301 17.608 1.00 90.31 86 ASP A N 1
ATOM 605 C CA . ASP A 1 86 ? -8.137 11.319 16.759 1.00 90.31 86 ASP A CA 1
ATOM 606 C C . ASP A 1 86 ? -7.623 9.899 16.471 1.00 90.31 86 ASP A C 1
ATOM 608 O O . ASP A 1 86 ? -6.920 9.285 17.270 1.00 90.31 86 ASP A O 1
ATOM 612 N N . GLY A 1 87 ? -7.918 9.364 15.288 1.00 85.88 87 GLY A N 1
ATOM 613 C CA . GLY A 1 87 ? -7.411 8.065 14.840 1.00 85.88 87 GLY A CA 1
ATOM 614 C C . GLY A 1 87 ? -5.899 8.032 14.573 1.00 85.88 87 GLY A C 1
ATOM 615 O O . GLY A 1 87 ? -5.324 6.946 14.466 1.00 85.88 87 GLY A O 1
ATOM 616 N N . VAL A 1 88 ? -5.220 9.183 14.493 1.00 86.62 88 VAL A N 1
ATOM 617 C CA . VAL A 1 88 ? -3.775 9.280 14.224 1.00 86.62 88 VAL A CA 1
ATOM 618 C C . VAL A 1 88 ? -2.942 9.117 15.485 1.00 86.62 88 VAL A C 1
ATOM 620 O O . VAL A 1 88 ? -1.984 8.345 15.470 1.00 86.62 88 VAL A O 1
ATOM 623 N N . ALA A 1 89 ? -3.286 9.818 16.566 1.00 85.88 89 ALA A N 1
ATOM 624 C CA . ALA A 1 89 ? -2.536 9.764 17.825 1.00 85.88 89 ALA A CA 1
ATOM 625 C C . ALA A 1 89 ? -3.351 9.207 18.996 1.00 85.88 89 ALA A C 1
ATOM 627 O O . ALA A 1 89 ? -2.772 8.624 19.917 1.00 85.88 89 ALA A O 1
ATOM 628 N N . GLY A 1 90 ? -4.674 9.325 18.937 1.00 86.50 90 GLY A N 1
ATOM 629 C CA . GLY A 1 90 ? -5.583 8.869 19.973 1.00 86.50 90 GLY A CA 1
ATOM 630 C C . GLY A 1 90 ? -5.559 7.359 20.175 1.00 86.50 90 GLY A C 1
ATOM 631 O O . GLY A 1 90 ? -5.016 6.586 19.373 1.00 86.50 90 GLY A O 1
ATOM 632 N N . VAL A 1 91 ? -6.138 6.951 21.301 1.00 88.19 91 VAL A N 1
ATOM 633 C CA . VAL A 1 91 ? -6.204 5.561 21.758 1.00 88.19 91 VAL A CA 1
ATOM 634 C C . VAL A 1 91 ? -7.636 5.247 22.172 1.00 88.19 91 VAL A C 1
ATOM 636 O O . VAL A 1 91 ? -8.325 6.072 22.777 1.00 88.19 91 VAL A O 1
ATOM 639 N N . GLY A 1 92 ? -8.086 4.035 21.879 1.00 89.75 92 GLY A N 1
ATOM 640 C CA . GLY A 1 92 ? -9.343 3.517 22.396 1.00 89.75 92 GLY A CA 1
ATOM 641 C C . GLY A 1 92 ? -9.443 2.001 22.281 1.00 89.75 92 GLY A C 1
ATOM 642 O O . GLY A 1 92 ? -8.492 1.349 21.840 1.00 89.75 92 GLY A O 1
ATOM 643 N N . PRO A 1 93 ? -10.557 1.412 22.735 1.00 90.19 93 PRO A N 1
ATOM 644 C CA . PRO A 1 93 ? -10.746 -0.030 22.694 1.00 90.19 93 PRO A CA 1
ATOM 645 C C . PRO A 1 93 ? -10.993 -0.533 21.257 1.00 90.19 93 PRO A C 1
ATOM 647 O O . PRO A 1 93 ? -11.419 0.244 20.395 1.00 90.19 93 PRO A O 1
ATOM 650 N N . PRO A 1 94 ? -10.750 -1.829 20.987 1.00 92.31 94 PRO A N 1
ATOM 651 C CA . PRO A 1 94 ? -11.119 -2.438 19.715 1.00 92.31 94 PRO A CA 1
ATOM 652 C C . PRO A 1 94 ? -12.643 -2.521 19.602 1.00 92.31 94 PRO A C 1
ATOM 654 O O . PRO A 1 94 ? -13.312 -2.972 20.533 1.00 92.31 94 PRO A O 1
ATOM 657 N N . VAL A 1 95 ? -13.182 -2.101 18.461 1.00 94.44 95 VAL A N 1
ATOM 658 C CA . VAL A 1 95 ? -14.623 -2.090 18.166 1.00 94.44 95 VAL A CA 1
ATOM 659 C C . VAL A 1 95 ? -15.016 -3.121 17.102 1.00 94.44 95 VAL A C 1
ATOM 661 O O . VAL A 1 95 ? -16.176 -3.533 17.055 1.00 94.44 95 VAL A O 1
ATOM 664 N N . ILE A 1 96 ? -14.057 -3.582 16.286 1.00 94.81 96 ILE A N 1
ATOM 665 C CA . ILE A 1 96 ? -14.230 -4.651 15.289 1.00 94.81 96 ILE A CA 1
ATOM 666 C C . ILE A 1 96 ? -12.986 -5.548 15.301 1.00 94.81 96 ILE A C 1
ATOM 668 O O . ILE A 1 96 ? -11.881 -5.041 15.123 1.00 94.81 96 ILE A O 1
ATOM 672 N N . ASN A 1 97 ? -13.170 -6.859 15.457 1.00 94.56 97 ASN A N 1
ATOM 673 C CA . ASN A 1 97 ? -12.115 -7.873 15.361 1.00 94.56 97 ASN A CA 1
ATOM 674 C C . ASN A 1 97 ? -12.028 -8.415 13.929 1.00 94.56 97 ASN A C 1
ATOM 676 O O . ASN A 1 97 ? -13.065 -8.630 13.308 1.00 94.56 97 ASN A O 1
ATOM 680 N N . PHE A 1 98 ? -10.829 -8.719 13.432 1.00 94.06 98 PHE A N 1
ATOM 681 C CA . PHE A 1 98 ? -10.638 -9.322 12.105 1.00 94.06 98 PHE A CA 1
ATOM 682 C C . PHE A 1 98 ? -10.000 -10.702 12.221 1.00 94.06 98 PHE A C 1
ATOM 684 O O . PHE A 1 98 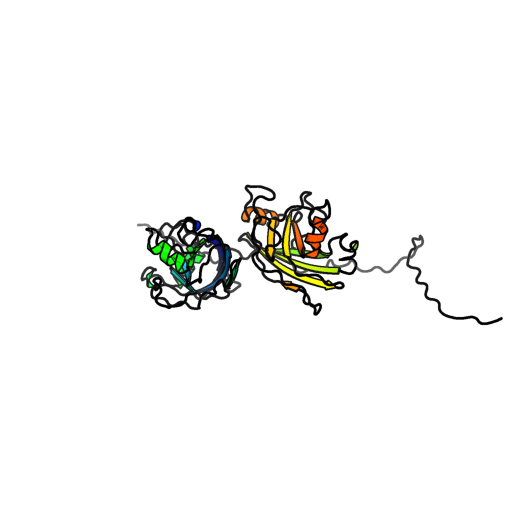? -10.698 -11.715 12.213 1.00 94.06 98 PHE A O 1
ATOM 691 N N . CYS A 1 99 ? -8.682 -10.753 12.405 1.00 92.88 99 CYS A N 1
ATOM 692 C CA . CYS A 1 99 ? -7.966 -12.006 12.614 1.00 92.88 99 CYS A CA 1
ATOM 693 C C . CYS A 1 99 ? -7.448 -12.128 14.046 1.00 92.88 99 CYS A C 1
ATOM 695 O O . CYS A 1 99 ? -7.153 -11.117 14.680 1.00 92.88 99 CYS A O 1
ATOM 697 N N . GLY A 1 100 ? -7.295 -13.358 14.531 1.00 89.50 100 GLY A N 1
ATOM 698 C CA . GLY A 1 100 ? -6.613 -13.676 15.777 1.00 89.50 100 GLY A CA 1
ATOM 699 C C . GLY A 1 100 ? -6.739 -15.145 16.176 1.00 89.50 100 GLY A C 1
ATOM 700 O O . GLY A 1 100 ? -7.489 -15.905 15.571 1.00 89.50 100 GLY A O 1
ATOM 701 N N . ASN A 1 101 ? -5.975 -15.571 17.179 1.00 79.31 101 ASN A N 1
ATOM 702 C CA . ASN A 1 101 ? -5.844 -16.996 17.522 1.00 79.31 101 ASN A CA 1
ATOM 703 C C . ASN A 1 101 ? -6.969 -17.541 18.439 1.00 79.31 101 ASN A C 1
ATOM 705 O O . ASN A 1 101 ? -6.975 -18.728 18.744 1.00 79.31 101 ASN A O 1
ATOM 709 N N . ASN A 1 102 ? -7.928 -16.714 18.887 1.00 76.69 102 ASN A N 1
ATOM 710 C CA . ASN A 1 102 ? -9.021 -17.089 19.810 1.00 76.69 102 ASN A CA 1
ATOM 711 C C . ASN A 1 102 ? -8.570 -17.766 21.132 1.00 76.69 102 ASN A C 1
ATOM 713 O O . ASN A 1 102 ? -9.404 -18.273 21.888 1.00 76.69 102 ASN A O 1
ATOM 717 N N . THR A 1 103 ? -7.274 -17.767 21.457 1.00 68.31 103 THR A N 1
ATOM 718 C CA . THR A 1 103 ? -6.706 -18.483 22.607 1.00 68.31 103 THR A CA 1
ATOM 719 C C . THR A 1 103 ? -6.478 -17.570 23.813 1.00 68.31 103 THR A C 1
ATOM 721 O O . THR A 1 103 ? -5.352 -17.391 24.239 1.00 68.31 103 THR A O 1
ATOM 724 N N . ASN A 1 104 ? -7.539 -17.039 24.439 1.00 54.16 104 ASN A N 1
ATOM 725 C CA . ASN A 1 104 ? -7.509 -16.405 25.781 1.00 54.16 104 ASN A CA 1
ATOM 726 C C . ASN A 1 104 ? -6.329 -15.441 26.090 1.00 54.16 104 ASN A C 1
ATOM 728 O O . ASN A 1 104 ? -5.952 -15.241 27.245 1.00 54.16 104 ASN A O 1
ATOM 732 N N . ASP A 1 105 ? -5.773 -14.786 25.084 1.00 49.97 105 ASP A N 1
ATOM 733 C CA . ASP A 1 105 ? -4.477 -14.107 25.089 1.00 49.97 105 ASP A CA 1
ATOM 734 C C . ASP A 1 105 ? -4.563 -12.636 25.532 1.00 49.97 105 ASP A C 1
ATOM 736 O O . ASP A 1 105 ? -3.856 -11.756 25.056 1.00 49.97 105 ASP A O 1
ATOM 740 N N . GLY A 1 106 ? -5.433 -12.345 26.502 1.00 50.53 106 GLY A N 1
ATOM 741 C CA . GLY A 1 106 ? -5.531 -11.024 27.139 1.00 50.53 106 GLY A CA 1
ATOM 742 C C . GLY A 1 106 ? -6.262 -9.949 26.322 1.00 50.53 106 GLY A C 1
ATOM 743 O O . GLY A 1 106 ? -6.700 -8.960 26.904 1.00 50.53 106 GLY A O 1
ATOM 744 N N . ALA A 1 107 ? -6.488 -10.168 25.023 1.00 54.12 107 ALA A N 1
ATOM 745 C CA . ALA A 1 107 ? -7.338 -9.338 24.160 1.00 54.12 107 ALA A CA 1
ATOM 746 C C . ALA A 1 107 ? -8.782 -9.866 24.034 1.00 54.12 107 ALA A C 1
ATOM 748 O O . ALA A 1 107 ? -9.535 -9.395 23.183 1.00 54.12 107 ALA A O 1
ATOM 749 N N . ASN A 1 108 ? -9.175 -10.854 24.850 1.00 57.97 108 ASN A N 1
ATOM 750 C CA . ASN A 1 108 ? -10.488 -11.496 24.773 1.00 57.97 108 ASN A CA 1
ATOM 751 C C . ASN A 1 108 ? -11.601 -10.521 25.201 1.00 57.97 108 ASN A C 1
ATOM 753 O O . ASN A 1 108 ? -12.035 -10.487 26.350 1.00 57.97 108 ASN A O 1
ATOM 757 N N . ASN A 1 109 ? -12.053 -9.717 24.245 1.00 68.06 109 ASN A N 1
ATOM 758 C CA . ASN A 1 109 ? -13.158 -8.770 24.351 1.00 68.06 109 ASN A CA 1
ATOM 759 C C . ASN A 1 109 ? -14.536 -9.457 24.233 1.00 68.06 109 ASN A C 1
ATOM 761 O O . ASN A 1 109 ? -15.546 -8.805 23.970 1.00 68.06 109 ASN A O 1
ATOM 765 N N . GLY A 1 110 ? -14.578 -10.783 24.409 1.00 74.69 110 GLY A N 1
ATOM 766 C CA . GLY A 1 110 ? -15.788 -11.598 24.345 1.00 74.69 110 GLY A CA 1
ATOM 767 C C . GLY A 1 110 ? -16.285 -11.891 22.928 1.00 74.69 110 GLY A C 1
ATOM 768 O O . GLY A 1 110 ? -17.282 -12.595 22.788 1.00 74.69 110 GLY A O 1
ATOM 769 N N . THR A 1 111 ? -15.607 -11.391 21.889 1.00 85.31 111 THR A N 1
ATOM 770 C CA . THR A 1 111 ? -15.981 -11.602 20.483 1.00 85.31 111 THR A CA 1
ATOM 771 C C . THR A 1 111 ? -14.930 -12.464 19.783 1.00 85.31 111 THR A C 1
ATOM 773 O O . THR A 1 111 ? -13.776 -12.045 19.691 1.00 85.31 111 THR A O 1
ATOM 776 N N . PRO A 1 112 ? -15.283 -13.660 19.279 1.00 85.50 112 PRO A N 1
ATOM 777 C CA . PRO A 1 112 ? -14.340 -14.497 18.547 1.00 85.50 112 PRO A CA 1
ATOM 778 C C . PRO A 1 112 ? -13.837 -13.830 17.260 1.00 85.50 112 PRO A C 1
ATOM 780 O O . PRO A 1 112 ? -14.595 -13.164 16.555 1.00 85.50 112 PRO A O 1
ATOM 783 N N . TYR A 1 113 ? -12.571 -14.059 16.931 1.00 88.81 113 TYR A N 1
ATOM 784 C CA . TYR A 1 113 ? -11.994 -13.752 15.626 1.00 88.81 113 TYR A CA 1
ATOM 785 C C . TYR A 1 113 ? -12.541 -14.699 14.558 1.00 88.81 113 TYR A C 1
ATOM 787 O O . TYR A 1 113 ? -12.789 -15.877 14.835 1.00 88.81 113 TYR A O 1
ATOM 795 N N . THR A 1 114 ? -12.691 -14.193 13.335 1.00 84.06 114 THR A N 1
ATOM 796 C CA . THR A 1 114 ? -13.268 -14.941 12.207 1.00 84.06 114 THR A CA 1
ATOM 797 C C . THR A 1 114 ? -12.238 -15.814 11.487 1.00 84.06 114 THR A C 1
ATOM 799 O O . THR A 1 114 ? -12.614 -16.789 10.838 1.00 84.06 114 THR A O 1
ATOM 802 N N . ALA A 1 115 ? -10.948 -15.500 11.631 1.00 88.44 115 ALA A N 1
ATOM 803 C CA . ALA A 1 115 ? -9.828 -16.238 11.054 1.00 88.44 115 ALA A CA 1
ATOM 804 C C . ALA A 1 115 ? -8.559 -16.088 11.908 1.00 88.44 115 ALA A C 1
ATOM 806 O O . ALA A 1 115 ? -8.434 -15.140 12.681 1.00 88.44 115 ALA A O 1
ATOM 807 N N . GLU A 1 116 ? -7.582 -16.979 11.733 1.00 89.88 116 GLU A N 1
ATOM 808 C CA . GLU A 1 116 ? -6.241 -16.789 12.300 1.00 89.88 116 GLU A CA 1
ATOM 809 C C . GLU A 1 116 ? -5.463 -15.713 11.531 1.00 89.88 116 GLU A C 1
ATOM 811 O O . GLU A 1 116 ? -5.639 -15.538 10.321 1.00 89.88 116 GLU A O 1
ATOM 816 N N . CYS A 1 117 ? -4.589 -14.980 12.227 1.00 89.69 117 CYS A N 1
ATOM 817 C CA . CYS A 1 117 ? -3.705 -14.021 11.571 1.00 89.69 117 CYS A CA 1
ATOM 818 C C . CYS A 1 117 ? -2.617 -14.738 10.773 1.00 89.69 117 CYS A C 1
ATOM 820 O O . CYS A 1 117 ? -1.948 -15.619 11.305 1.00 89.69 117 CYS A O 1
ATOM 822 N N . LYS A 1 118 ? -2.374 -14.328 9.520 1.00 84.81 118 LYS A N 1
ATOM 823 C CA . LYS A 1 118 ? -1.153 -14.761 8.832 1.00 84.81 118 LYS A CA 1
ATOM 824 C C . LYS A 1 118 ? 0.051 -14.129 9.514 1.00 84.81 118 LYS A C 1
ATOM 826 O O . LYS A 1 118 ? -0.000 -12.981 9.949 1.00 84.81 118 LYS A O 1
ATOM 831 N N . HIS A 1 119 ? 1.132 -14.888 9.598 1.00 78.12 119 HIS A N 1
ATOM 832 C CA . HIS A 1 119 ? 2.343 -14.476 10.291 1.00 78.12 119 HIS A CA 1
ATOM 833 C C . HIS A 1 119 ? 3.456 -14.140 9.305 1.00 78.12 119 HIS A C 1
ATOM 835 O O . HIS A 1 119 ? 3.511 -14.676 8.197 1.00 78.12 119 HIS A O 1
ATOM 841 N N . ILE A 1 120 ? 4.371 -13.281 9.744 1.00 69.94 120 ILE A N 1
ATOM 842 C CA . ILE A 1 120 ? 5.647 -13.066 9.070 1.00 69.94 120 ILE A CA 1
ATOM 843 C C . ILE A 1 120 ? 6.540 -14.251 9.434 1.00 69.94 120 ILE A C 1
ATOM 845 O O . ILE A 1 120 ? 6.866 -14.456 10.598 1.00 69.94 120 ILE A O 1
ATOM 849 N N . THR A 1 121 ? 6.886 -15.075 8.448 1.00 62.47 121 THR A N 1
ATOM 850 C CA . THR A 1 121 ? 7.643 -16.316 8.680 1.00 62.47 121 THR A CA 1
ATOM 851 C C . THR A 1 121 ? 9.156 -16.112 8.678 1.00 62.47 121 THR A C 1
ATOM 853 O O . THR A 1 121 ? 9.887 -16.967 9.171 1.00 62.47 121 THR A O 1
ATOM 856 N N . THR A 1 122 ? 9.632 -15.001 8.114 1.00 64.31 122 THR A N 1
ATOM 857 C CA . THR A 1 122 ? 11.052 -14.641 7.993 1.00 64.31 122 THR A CA 1
ATOM 858 C C . THR A 1 122 ? 11.209 -13.121 7.970 1.00 64.31 122 THR A C 1
ATOM 860 O O . THR A 1 122 ? 10.322 -12.428 7.477 1.00 64.31 122 THR A O 1
ATOM 863 N N . ASP A 1 123 ? 12.337 -12.603 8.461 1.00 60.97 123 ASP A N 1
ATOM 864 C CA . ASP A 1 123 ? 12.651 -11.167 8.412 1.00 60.97 123 ASP A CA 1
ATOM 865 C C . ASP A 1 123 ? 12.552 -10.620 6.977 1.00 60.97 123 ASP A C 1
ATOM 867 O O . ASP A 1 123 ? 12.970 -11.272 6.017 1.00 60.97 123 ASP A O 1
ATOM 871 N N . GLY A 1 124 ? 11.931 -9.451 6.824 1.00 59.41 124 GLY A N 1
ATOM 872 C CA . GLY A 1 124 ? 11.647 -8.837 5.531 1.00 59.41 124 GLY A CA 1
ATOM 873 C C . GLY A 1 124 ? 10.491 -9.462 4.739 1.00 59.41 124 GLY A C 1
ATOM 874 O O . GLY A 1 124 ? 10.097 -8.878 3.726 1.00 59.41 124 GLY A O 1
ATOM 875 N N . ALA A 1 125 ? 9.917 -10.591 5.174 1.00 61.28 125 ALA A N 1
ATOM 876 C CA . ALA A 1 125 ? 8.726 -11.155 4.541 1.00 61.28 125 ALA A CA 1
ATOM 877 C C . ALA A 1 125 ? 7.457 -10.380 4.917 1.00 61.28 125 ALA A C 1
ATOM 879 O O . ALA A 1 125 ? 7.403 -9.642 5.905 1.00 61.28 125 ALA A O 1
ATOM 880 N N . ARG A 1 126 ? 6.414 -10.571 4.107 1.00 70.81 126 ARG A N 1
ATOM 881 C CA . ARG A 1 126 ? 5.107 -9.944 4.300 1.00 70.81 126 ARG A CA 1
ATOM 882 C C . ARG A 1 126 ? 4.075 -10.940 4.790 1.00 70.81 126 ARG A C 1
ATOM 884 O O . ARG A 1 126 ? 3.955 -12.039 4.254 1.00 70.81 126 ARG A O 1
ATOM 891 N N . ALA A 1 127 ? 3.281 -10.511 5.760 1.00 80.31 127 ALA A N 1
ATOM 892 C CA . ALA A 1 127 ? 2.009 -11.142 6.058 1.00 80.31 127 ALA A CA 1
ATOM 893 C C . ALA A 1 127 ? 0.932 -10.451 5.216 1.00 80.31 127 ALA A C 1
ATOM 895 O O . ALA A 1 127 ? 0.595 -9.297 5.473 1.00 80.31 127 ALA A O 1
ATOM 896 N N . VAL A 1 128 ? 0.426 -11.155 4.200 1.00 77.06 128 VAL A N 1
ATOM 897 C CA . VAL A 1 128 ? -0.666 -10.675 3.338 1.00 77.06 128 VAL A CA 1
ATOM 898 C C . VAL A 1 128 ? -1.940 -11.437 3.660 1.00 77.06 128 VAL A C 1
ATOM 900 O O . VAL A 1 128 ? -1.980 -12.661 3.502 1.00 77.06 128 VAL A O 1
ATOM 903 N N . GLN A 1 129 ? -2.991 -10.746 4.078 1.00 82.06 129 GLN A N 1
ATOM 904 C CA . GLN A 1 129 ? -4.307 -11.333 4.298 1.00 82.06 129 GLN A CA 1
ATOM 905 C C . GLN A 1 129 ? -5.349 -10.653 3.435 1.00 82.06 129 GLN A C 1
ATOM 907 O O . GLN A 1 129 ? -5.448 -9.439 3.449 1.00 82.06 129 GLN A O 1
ATOM 912 N N . THR A 1 130 ? -6.157 -11.455 2.757 1.00 80.81 130 THR A N 1
ATOM 913 C CA . THR A 1 130 ? -7.261 -11.001 1.915 1.00 80.81 130 THR A CA 1
ATOM 914 C C . THR A 1 130 ? -8.579 -11.479 2.517 1.00 80.81 130 THR A C 1
ATOM 916 O O . THR A 1 130 ? -8.599 -12.466 3.262 1.00 80.81 130 THR A O 1
ATOM 919 N N . ASP A 1 131 ? -9.666 -10.777 2.201 1.00 82.44 131 ASP A N 1
ATOM 920 C CA . ASP A 1 131 ? -11.042 -11.163 2.540 1.00 82.44 131 ASP A CA 1
ATOM 921 C C . ASP A 1 131 ? -11.293 -11.448 4.034 1.00 82.44 131 ASP A C 1
ATOM 923 O O . ASP A 1 131 ? -12.114 -12.297 4.394 1.00 82.44 131 ASP A O 1
ATOM 927 N N . ILE A 1 132 ? -10.598 -10.747 4.942 1.00 90.31 132 ILE A N 1
ATOM 928 C CA . ILE A 1 132 ? -10.792 -10.960 6.380 1.00 90.31 132 ILE A CA 1
ATOM 929 C C . ILE A 1 132 ? -12.104 -10.308 6.809 1.00 90.31 132 ILE A C 1
ATOM 931 O O . ILE A 1 132 ? -12.246 -9.085 6.768 1.00 90.31 132 ILE A O 1
ATOM 935 N N . GLN A 1 133 ? -13.057 -11.115 7.266 1.00 94.19 133 GLN A N 1
ATOM 936 C CA . GLN A 1 133 ? -14.351 -10.628 7.730 1.00 94.19 133 GLN A CA 1
ATOM 937 C C . GLN A 1 133 ? -14.241 -9.994 9.122 1.00 94.19 133 GLN A C 1
ATOM 939 O O . GLN A 1 133 ? -13.771 -10.632 10.065 1.00 94.19 133 GLN A O 1
ATOM 944 N N . GLY A 1 134 ? -14.742 -8.768 9.273 1.00 94.56 134 GLY A N 1
ATOM 945 C CA . GLY A 1 134 ? -14.840 -8.105 10.570 1.00 94.56 134 GLY A CA 1
ATOM 946 C C . GLY A 1 134 ? -15.998 -8.632 11.424 1.00 94.56 134 GLY A C 1
ATOM 947 O O . GLY A 1 134 ? -17.082 -8.916 10.905 1.00 94.56 134 GLY A O 1
ATOM 948 N N . ALA A 1 135 ? -15.775 -8.712 12.736 1.00 93.44 135 ALA A N 1
ATOM 949 C CA . ALA A 1 135 ? -16.735 -9.112 13.762 1.00 93.44 135 ALA A CA 1
ATOM 950 C C . ALA A 1 135 ? -16.907 -8.014 14.824 1.00 93.44 135 ALA A C 1
ATOM 952 O O . ALA A 1 135 ? -15.934 -7.499 15.372 1.00 93.44 135 ALA A O 1
ATOM 953 N N . PHE A 1 136 ? -18.156 -7.665 15.128 1.00 93.81 136 PHE A N 1
ATOM 954 C CA . PHE A 1 136 ? -18.506 -6.584 16.050 1.00 93.81 136 PHE A CA 1
ATOM 955 C C . PHE A 1 136 ? -18.193 -6.908 17.510 1.00 93.81 136 PHE A C 1
ATOM 957 O O . PHE A 1 136 ? -18.655 -7.920 18.033 1.00 93.81 136 PHE A O 1
ATOM 964 N N . VAL A 1 137 ? -17.488 -6.003 18.189 1.00 91.62 137 VAL A N 1
ATOM 965 C CA . VAL A 1 137 ? -17.111 -6.174 19.594 1.00 91.62 137 VAL A CA 1
ATOM 966 C C . VAL A 1 137 ? -18.140 -5.529 20.516 1.00 91.62 137 VAL A C 1
ATOM 968 O O . VAL A 1 137 ? -17.990 -4.378 20.919 1.00 91.62 137 VAL A O 1
ATOM 971 N N . GLN A 1 138 ? -19.185 -6.264 20.899 1.00 88.19 138 GLN A N 1
ATOM 972 C CA . GLN A 1 138 ? -20.276 -5.697 21.708 1.00 88.19 138 GLN A CA 1
ATOM 973 C C . GLN A 1 138 ? -19.794 -5.087 23.037 1.00 88.19 138 GLN A C 1
ATOM 975 O O . GLN A 1 138 ? -20.299 -4.052 23.454 1.00 88.19 138 GLN A O 1
ATOM 980 N N . ALA A 1 139 ? -18.809 -5.703 23.699 1.00 87.31 139 ALA A N 1
ATOM 981 C CA . ALA A 1 139 ? -18.362 -5.291 25.033 1.00 87.31 139 ALA A CA 1
ATOM 982 C C . ALA A 1 139 ? -17.696 -3.902 25.082 1.00 87.31 139 ALA A C 1
ATOM 984 O O . ALA A 1 139 ? -17.613 -3.305 26.153 1.00 87.31 139 ALA A O 1
ATOM 985 N N . ASN A 1 140 ? -17.211 -3.406 23.942 1.00 87.81 140 ASN A N 1
ATOM 986 C CA . ASN A 1 140 ? -16.461 -2.152 23.848 1.00 87.81 140 ASN A CA 1
ATOM 987 C C . ASN A 1 140 ? -17.257 -1.019 23.195 1.00 87.81 140 ASN A C 1
ATOM 989 O O . ASN A 1 140 ? -16.733 0.081 23.025 1.00 87.81 140 ASN A O 1
ATOM 993 N N . ASN A 1 141 ? -18.508 -1.291 22.837 1.00 87.31 141 ASN A N 1
ATOM 994 C CA . ASN A 1 141 ? -19.419 -0.345 22.222 1.00 87.31 141 ASN A CA 1
ATOM 995 C C . ASN A 1 141 ? -20.596 -0.070 23.180 1.00 87.31 141 ASN A C 1
ATOM 997 O O . ASN A 1 141 ? -20.874 -0.899 24.053 1.00 87.31 141 ASN A O 1
ATOM 1001 N N . PRO A 1 142 ? -21.277 1.088 23.073 1.00 87.75 142 PRO A N 1
ATOM 1002 C CA . PRO A 1 142 ? -22.488 1.360 23.847 1.00 87.75 142 PRO A CA 1
ATOM 1003 C C . PRO A 1 142 ? -23.521 0.229 23.717 1.00 87.75 142 PRO A C 1
ATOM 1005 O O . PRO A 1 142 ? -23.632 -0.391 22.662 1.00 87.75 142 PRO A O 1
ATOM 1008 N N . GLU A 1 143 ? -24.292 -0.042 24.777 1.00 82.38 143 GLU A N 1
ATOM 1009 C CA . GLU A 1 143 ? -25.254 -1.162 24.801 1.00 82.38 143 GLU A CA 1
ATOM 1010 C C . GLU A 1 143 ? -26.317 -1.085 23.690 1.00 82.38 143 GLU A C 1
ATOM 1012 O O . GLU A 1 143 ? -26.838 -2.112 23.260 1.00 82.38 143 GLU A O 1
ATOM 1017 N N . ASP A 1 144 ? -26.641 0.121 23.225 1.00 88.31 144 ASP A N 1
ATOM 1018 C CA . ASP A 1 144 ? -27.597 0.398 22.154 1.00 88.31 144 ASP A CA 1
ATOM 1019 C C . ASP A 1 144 ? -26.954 0.505 20.760 1.00 88.31 144 ASP A C 1
ATOM 1021 O O . ASP A 1 144 ? -27.667 0.596 19.757 1.00 88.31 144 ASP A O 1
ATOM 1025 N N . GLU A 1 145 ? -25.623 0.461 20.669 1.00 92.25 145 GLU A N 1
ATOM 1026 C CA . GLU A 1 145 ? -24.918 0.491 19.395 1.00 92.25 145 GLU A CA 1
ATOM 1027 C C . GLU A 1 145 ? -24.953 -0.889 18.728 1.00 92.25 145 GLU A C 1
ATOM 1029 O O . GLU A 1 145 ? -24.574 -1.916 19.293 1.00 92.25 145 GLU A O 1
ATOM 1034 N N . THR A 1 146 ? -25.411 -0.906 17.479 1.00 92.50 146 THR A N 1
ATOM 1035 C CA . THR A 1 146 ? -25.413 -2.087 16.613 1.00 92.50 146 THR A CA 1
ATOM 1036 C C . THR A 1 146 ? -24.188 -2.090 15.706 1.00 92.50 146 THR A C 1
ATOM 1038 O O . THR A 1 146 ? -23.608 -1.039 15.420 1.00 92.50 146 THR A O 1
ATOM 1041 N N . PHE A 1 147 ? -23.848 -3.251 15.140 1.00 93.25 147 PHE A N 1
ATOM 1042 C CA . PHE A 1 147 ? -22.779 -3.302 14.143 1.00 93.25 147 PHE A CA 1
ATOM 1043 C C . PHE A 1 147 ? -23.075 -2.403 12.934 1.00 93.25 147 PHE A C 1
ATOM 1045 O O . PHE A 1 147 ? -22.200 -1.684 12.465 1.00 93.25 147 PHE A O 1
ATOM 1052 N N . ALA A 1 148 ? -24.333 -2.374 12.484 1.00 91.44 148 ALA A N 1
ATOM 1053 C CA . ALA A 1 148 ? -24.778 -1.513 11.394 1.00 91.44 148 ALA A CA 1
ATOM 1054 C C . ALA A 1 148 ? -24.527 -0.025 11.688 1.00 91.44 148 ALA A C 1
ATOM 1056 O O . ALA A 1 148 ? -23.983 0.686 10.847 1.00 91.44 148 ALA A O 1
ATOM 1057 N N . SER A 1 149 ? -24.881 0.440 12.891 1.00 91.69 149 SER A N 1
ATOM 1058 C CA . SER A 1 149 ? -24.665 1.833 13.297 1.00 91.69 149 SER A CA 1
ATOM 1059 C C . SER A 1 149 ? -23.192 2.169 13.518 1.00 91.69 149 SER A C 1
ATOM 1061 O O . SER A 1 149 ? -22.794 3.303 13.262 1.00 91.69 149 SER A O 1
ATOM 1063 N N . LEU A 1 150 ? -22.371 1.212 13.969 1.00 93.94 150 LEU A N 1
ATOM 1064 C CA . LEU A 1 150 ? -20.922 1.404 14.039 1.00 93.94 150 LEU A CA 1
ATOM 1065 C C . LEU A 1 150 ? -20.337 1.556 12.632 1.00 93.94 150 LEU A C 1
ATOM 1067 O O . LEU A 1 150 ? -19.620 2.515 12.371 1.00 93.94 150 LEU A O 1
ATOM 1071 N N . LEU A 1 151 ? -20.673 0.651 11.711 1.00 93.56 151 LEU A N 1
ATOM 1072 C CA . LEU A 1 151 ? -20.199 0.722 10.329 1.00 93.56 151 LEU A CA 1
ATOM 1073 C C . LEU A 1 151 ? -20.638 2.021 9.653 1.00 93.56 151 LEU A C 1
ATOM 1075 O O . LEU A 1 151 ? -19.821 2.663 9.005 1.00 93.56 151 LEU A O 1
ATOM 1079 N N . GLN A 1 152 ? -21.871 2.470 9.899 1.00 91.06 152 GLN A N 1
ATOM 1080 C CA . GLN A 1 152 ? -22.340 3.771 9.432 1.00 91.06 152 GLN A CA 1
ATOM 1081 C C . GLN A 1 152 ? -21.481 4.928 9.964 1.00 91.06 152 GLN A C 1
ATOM 1083 O O . GLN A 1 152 ? -21.209 5.869 9.220 1.00 91.06 152 GLN A O 1
ATOM 1088 N N . GLN A 1 153 ? -21.047 4.885 11.228 1.00 92.44 153 GLN A N 1
ATOM 1089 C CA . GLN A 1 153 ? -20.130 5.894 11.766 1.00 92.44 153 GLN A CA 1
ATOM 1090 C C . GLN A 1 153 ? -18.788 5.854 11.044 1.00 92.44 153 GLN A C 1
ATOM 1092 O O . GLN A 1 153 ? -18.353 6.893 10.564 1.00 92.44 153 GLN A O 1
ATOM 1097 N N . VAL A 1 154 ? -18.184 4.669 10.900 1.00 92.25 154 VAL A N 1
ATOM 1098 C CA . VAL A 1 154 ? -16.887 4.505 10.222 1.00 92.25 154 VAL A CA 1
ATOM 1099 C C . VAL A 1 154 ? -16.935 5.046 8.788 1.00 92.25 154 VAL A C 1
ATOM 1101 O O . VAL A 1 154 ? -15.975 5.661 8.336 1.00 92.25 154 VAL A O 1
ATOM 1104 N N . THR A 1 155 ? -18.052 4.859 8.078 1.00 89.81 155 THR A N 1
ATOM 1105 C CA . THR A 1 155 ? -18.223 5.325 6.692 1.00 89.81 155 THR A CA 1
ATOM 1106 C C . THR A 1 155 ? -18.702 6.770 6.562 1.00 89.81 155 THR A C 1
ATOM 1108 O O . THR A 1 155 ? -18.699 7.304 5.458 1.00 89.81 155 THR A O 1
ATOM 1111 N N . THR A 1 156 ? -19.144 7.402 7.653 1.00 89.19 156 THR A N 1
ATOM 1112 C CA . THR A 1 156 ? -19.557 8.819 7.668 1.00 89.19 156 THR A CA 1
ATOM 1113 C C . THR A 1 156 ? -18.419 9.721 8.143 1.00 89.19 156 THR A C 1
ATOM 1115 O O . THR A 1 156 ? -18.219 10.806 7.605 1.00 89.19 156 THR A O 1
ATOM 1118 N N . ASP A 1 157 ? -17.676 9.267 9.149 1.00 91.62 157 ASP A N 1
ATOM 1119 C CA . ASP A 1 157 ? -16.528 9.944 9.735 1.00 91.62 157 ASP A CA 1
ATOM 1120 C C . ASP A 1 157 ? -15.516 8.888 10.201 1.00 91.62 157 ASP A C 1
ATOM 1122 O O . ASP A 1 157 ? -15.652 8.301 11.276 1.00 91.62 157 ASP A O 1
ATOM 1126 N N . SER A 1 158 ? -14.494 8.633 9.380 1.00 93.00 158 SER A N 1
ATOM 1127 C CA . SER A 1 158 ? -13.428 7.691 9.729 1.00 93.00 158 SER A CA 1
ATOM 1128 C C . SER A 1 158 ? -12.350 8.303 10.620 1.00 93.00 158 SER A C 1
ATOM 1130 O O . SER A 1 158 ? -11.476 7.571 11.075 1.00 93.00 158 SER A O 1
ATOM 1132 N N . THR A 1 159 ? -12.404 9.612 10.903 1.00 93.12 159 THR A N 1
ATOM 1133 C CA . THR A 1 159 ? -11.371 10.336 11.662 1.00 93.12 159 THR A CA 1
ATOM 1134 C C . THR A 1 159 ? -11.010 9.677 12.998 1.00 93.12 159 THR A C 1
ATOM 1136 O O . THR A 1 159 ? -9.817 9.586 13.279 1.00 93.12 159 THR A O 1
ATOM 1139 N N . PRO A 1 160 ? -11.956 9.162 13.814 1.00 96.06 160 PRO A N 1
ATOM 1140 C CA . PRO A 1 160 ? -11.618 8.526 15.086 1.00 96.06 160 PRO A CA 1
ATOM 1141 C C . PRO A 1 160 ? -11.161 7.068 14.945 1.00 96.06 160 PRO A C 1
ATOM 1143 O O . PRO A 1 160 ? -10.798 6.451 15.946 1.00 96.06 160 PRO A O 1
ATOM 1146 N N . PHE A 1 161 ? -11.212 6.481 13.750 1.00 97.06 161 PHE A N 1
ATOM 1147 C CA . PHE A 1 161 ? -10.986 5.054 13.555 1.00 97.06 161 PHE A CA 1
ATOM 1148 C C . PHE A 1 161 ? -9.592 4.754 13.014 1.00 97.06 161 PHE A C 1
ATOM 1150 O O . PHE A 1 161 ? -9.055 5.447 12.150 1.00 97.06 161 PHE A O 1
ATOM 1157 N N . TYR A 1 162 ? -9.007 3.671 13.514 1.00 96.25 162 TYR A N 1
ATOM 1158 C CA . TYR A 1 162 ? -7.701 3.203 13.070 1.00 96.25 162 TYR A CA 1
ATOM 1159 C C . TYR A 1 162 ? -7.612 1.682 13.143 1.00 96.25 162 TYR A C 1
ATOM 1161 O O . TYR A 1 162 ? -8.165 1.060 14.050 1.00 96.25 162 TYR A O 1
ATOM 1169 N N . TYR A 1 163 ? -6.918 1.084 12.179 1.00 96.12 163 TYR A N 1
ATOM 1170 C CA . TYR A 1 163 ? -6.650 -0.348 12.137 1.00 96.12 163 TYR A CA 1
ATOM 1171 C C . TYR A 1 163 ? -5.325 -0.657 12.835 1.00 96.12 163 TYR A C 1
ATOM 1173 O O . TYR A 1 163 ? -4.355 0.088 12.686 1.00 96.12 163 TYR A O 1
ATOM 1181 N N . VAL A 1 164 ? -5.263 -1.758 13.579 1.00 94.00 164 VAL A N 1
ATOM 1182 C CA . VAL A 1 164 ? -4.092 -2.158 14.368 1.00 94.00 164 VAL A CA 1
ATOM 1183 C C . VAL A 1 164 ? -3.793 -3.638 14.185 1.00 94.00 164 VAL A C 1
ATOM 1185 O O . VAL A 1 164 ? -4.709 -4.459 14.176 1.00 94.00 164 VAL A O 1
ATOM 1188 N N . TYR A 1 165 ? -2.506 -3.983 14.120 1.00 92.12 165 TYR A N 1
ATOM 1189 C CA . TYR A 1 165 ? -2.026 -5.345 14.365 1.00 92.12 165 TYR A CA 1
ATOM 1190 C C . TYR A 1 165 ? -1.323 -5.437 15.714 1.00 92.12 165 TYR A C 1
ATOM 1192 O O . TYR A 1 165 ? -0.468 -4.614 16.040 1.00 92.12 165 TYR A O 1
ATOM 1200 N N . HIS A 1 166 ? -1.625 -6.492 16.462 1.00 88.56 166 HIS A N 1
ATOM 1201 C CA . HIS A 1 166 ? -0.941 -6.846 17.697 1.00 88.56 166 HIS A CA 1
ATOM 1202 C C . HIS A 1 166 ? -0.080 -8.083 17.501 1.00 88.56 166 HIS A C 1
ATOM 1204 O O . HIS A 1 166 ? -0.451 -9.033 16.813 1.00 88.56 166 HIS A O 1
ATOM 1210 N N . THR A 1 167 ? 1.046 -8.086 18.191 1.00 85.31 167 THR A N 1
ATOM 1211 C CA . THR A 1 167 ? 1.902 -9.251 18.430 1.00 85.31 167 THR A CA 1
ATOM 1212 C C . THR A 1 167 ? 1.990 -9.514 19.930 1.00 85.31 167 THR A C 1
ATOM 1214 O O . THR A 1 167 ? 1.683 -8.615 20.726 1.00 85.31 167 THR A O 1
ATOM 1217 N N . ALA A 1 168 ? 2.439 -10.710 20.319 1.00 80.50 168 ALA A N 1
ATOM 1218 C CA . ALA A 1 168 ? 2.602 -11.103 21.723 1.00 80.50 168 ALA A CA 1
ATOM 1219 C C . ALA A 1 168 ? 3.465 -10.108 22.497 1.00 80.50 168 ALA A C 1
ATOM 1221 O O . ALA A 1 168 ? 3.133 -9.664 23.597 1.00 80.50 168 ALA A O 1
ATOM 1222 N N . GLU A 1 169 ? 4.558 -9.714 21.864 1.00 81.69 169 GLU A N 1
ATOM 1223 C CA . GLU A 1 169 ? 5.538 -8.781 22.373 1.00 81.69 169 GLU A CA 1
ATOM 1224 C C . GLU A 1 169 ? 4.904 -7.394 22.520 1.00 81.69 169 GLU A C 1
ATOM 1226 O O . GLU A 1 169 ? 5.099 -6.736 23.541 1.00 81.69 169 GLU A O 1
ATOM 1231 N N . SER A 1 170 ? 4.102 -6.950 21.538 1.00 83.75 170 SER A N 1
ATOM 1232 C CA . SER A 1 170 ? 3.515 -5.603 21.579 1.00 83.75 170 SER A CA 1
ATOM 1233 C C . SER A 1 170 ? 2.455 -5.531 22.676 1.00 83.75 170 SER A C 1
ATOM 1235 O O . SER A 1 170 ? 2.391 -4.556 23.422 1.00 83.75 170 SER A O 1
ATOM 1237 N N . GLY A 1 171 ? 1.668 -6.601 22.836 1.00 81.81 171 GLY A N 1
ATOM 1238 C CA . GLY A 1 171 ? 0.706 -6.740 23.920 1.00 81.81 171 GLY A CA 1
ATOM 1239 C C . GLY A 1 171 ? 1.395 -6.708 25.282 1.00 81.81 171 GLY A C 1
ATOM 1240 O O . GLY A 1 171 ? 0.980 -5.949 26.156 1.00 81.81 171 GLY A O 1
ATOM 1241 N N . ALA A 1 172 ? 2.486 -7.462 25.446 1.00 80.56 172 ALA A N 1
ATOM 1242 C CA . ALA A 1 172 ? 3.268 -7.480 26.679 1.00 80.56 172 ALA A CA 1
ATOM 1243 C C . ALA A 1 172 ? 3.894 -6.112 27.002 1.00 80.56 172 ALA A C 1
ATOM 1245 O O . ALA A 1 172 ? 3.822 -5.663 28.147 1.00 80.56 172 ALA A O 1
ATOM 1246 N N . TYR A 1 173 ? 4.453 -5.424 26.003 1.00 82.94 173 TYR A N 1
ATOM 1247 C CA . TYR A 1 173 ? 5.027 -4.088 26.163 1.00 82.94 173 TYR A CA 1
ATOM 1248 C C . TYR A 1 173 ? 3.966 -3.085 26.633 1.00 82.94 173 TYR A C 1
ATOM 1250 O O . TYR A 1 173 ? 4.097 -2.487 27.705 1.00 82.94 173 TYR A O 1
ATOM 1258 N N . TRP A 1 174 ? 2.858 -2.972 25.893 1.00 81.44 174 TRP A N 1
ATOM 1259 C CA . TRP A 1 174 ? 1.790 -2.015 26.196 1.00 81.44 174 TRP A CA 1
ATOM 1260 C C . TRP A 1 174 ? 0.963 -2.379 27.440 1.00 81.44 174 TRP A C 1
ATOM 1262 O O . TRP A 1 174 ? 0.243 -1.532 27.966 1.00 81.44 174 TRP A O 1
ATOM 1272 N N . ALA A 1 175 ? 1.055 -3.609 27.954 1.00 77.81 175 ALA A N 1
ATOM 1273 C CA . ALA A 1 175 ? 0.445 -3.975 29.234 1.00 77.81 175 ALA A CA 1
ATOM 1274 C C . ALA A 1 175 ? 1.116 -3.275 30.430 1.00 77.81 175 ALA A C 1
ATOM 1276 O O . ALA A 1 175 ? 0.493 -3.117 31.482 1.00 77.81 175 ALA A O 1
ATOM 1277 N N . THR A 1 176 ? 2.372 -2.846 30.273 1.00 78.94 176 THR A N 1
ATOM 1278 C CA . THR A 1 176 ? 3.144 -2.166 31.323 1.00 78.94 176 THR A CA 1
ATOM 1279 C C . THR A 1 176 ? 3.066 -0.640 31.255 1.00 78.94 176 THR A C 1
ATOM 1281 O O . THR A 1 176 ? 3.558 0.039 32.157 1.00 78.94 176 THR A O 1
ATOM 1284 N N . THR A 1 177 ? 2.420 -0.081 30.226 1.00 73.06 177 THR A N 1
ATOM 1285 C CA . THR A 1 177 ? 2.296 1.366 30.020 1.00 73.06 177 THR A CA 1
ATOM 1286 C C . THR A 1 177 ? 0.884 1.877 30.355 1.00 73.06 177 THR A C 1
ATOM 1288 O O . THR A 1 177 ? -0.089 1.117 30.353 1.00 73.06 177 THR A O 1
ATOM 1291 N N . PRO A 1 178 ? 0.722 3.187 30.634 1.00 66.62 178 PRO A N 1
ATOM 1292 C CA . PRO A 1 178 ? -0.597 3.791 30.848 1.00 66.62 178 PRO A CA 1
ATOM 1293 C C . PRO A 1 178 ? -1.467 3.783 29.581 1.00 66.62 178 PRO A C 1
ATOM 1295 O O . PRO A 1 178 ? -2.689 3.673 29.659 1.00 66.62 178 PRO A O 1
ATOM 1298 N N . THR A 1 179 ? -0.833 3.890 28.412 1.00 65.12 179 THR A N 1
ATOM 1299 C CA . THR A 1 179 ? -1.465 3.856 27.091 1.00 65.12 179 THR A CA 1
ATOM 1300 C C . THR A 1 179 ? -1.583 2.408 26.623 1.00 65.12 179 THR A C 1
ATOM 1302 O O . THR A 1 179 ? -0.764 1.902 25.855 1.00 65.12 179 THR A O 1
ATOM 1305 N N . ARG A 1 180 ? -2.576 1.700 27.169 1.00 65.50 180 ARG A N 1
ATOM 1306 C CA . ARG A 1 180 ? -2.787 0.276 26.885 1.00 65.50 180 ARG A CA 1
ATOM 1307 C C . ARG A 1 180 ? -3.077 0.030 25.399 1.00 65.50 180 ARG A C 1
ATOM 1309 O O . ARG A 1 180 ? -3.862 0.745 24.789 1.00 65.50 180 ARG A O 1
ATOM 1316 N N . SER A 1 181 ? -2.501 -1.056 24.883 1.00 66.88 181 SER A N 1
ATOM 1317 C CA . SER A 1 181 ? -2.849 -1.738 23.627 1.00 66.88 181 SER A CA 1
ATOM 1318 C C . SER A 1 181 ? -2.813 -0.889 22.348 1.00 66.88 181 SER A C 1
ATOM 1320 O O . SER A 1 181 ? -3.798 -0.827 21.617 1.00 66.88 181 SER A O 1
ATOM 1322 N N . GLN A 1 182 ? -1.663 -0.287 22.032 1.00 82.06 182 GLN A N 1
ATOM 1323 C CA . GLN A 1 182 ? -1.480 0.425 20.755 1.00 82.06 182 GLN A CA 1
ATOM 1324 C C . GLN A 1 182 ? -1.073 -0.494 19.585 1.00 82.06 182 GLN A C 1
ATOM 1326 O O . GLN A 1 182 ? -1.121 -0.067 18.437 1.00 82.06 182 GLN A O 1
ATOM 1331 N N . GLY A 1 183 ? -0.709 -1.751 19.868 1.00 87.56 183 GLY A N 1
ATOM 1332 C CA . GLY A 1 183 ? -0.259 -2.730 18.867 1.00 87.56 183 GLY A CA 1
ATOM 1333 C C . GLY A 1 183 ? 1.152 -2.470 18.349 1.00 87.56 183 GLY A C 1
ATOM 1334 O O . GLY A 1 183 ? 1.862 -1.633 18.899 1.00 87.56 183 GLY A O 1
ATOM 1335 N N . LEU A 1 184 ? 1.573 -3.235 17.340 1.00 88.44 184 LEU A N 1
ATOM 1336 C CA . LEU A 1 184 ? 2.861 -3.092 16.655 1.00 88.44 184 LEU A CA 1
ATOM 1337 C C . LEU A 1 184 ? 2.802 -2.002 15.579 1.00 88.44 184 LEU A C 1
ATOM 1339 O O . LEU A 1 184 ? 3.620 -1.082 15.573 1.00 88.44 184 LEU A O 1
ATOM 1343 N N . VAL A 1 185 ? 1.827 -2.120 14.675 1.00 89.69 185 VAL A N 1
ATOM 1344 C CA . VAL A 1 185 ? 1.559 -1.152 13.607 1.00 89.69 185 VAL A CA 1
ATOM 1345 C C . VAL A 1 185 ? 0.145 -0.611 13.722 1.00 89.69 185 VAL A C 1
ATOM 1347 O O . VAL A 1 185 ? -0.775 -1.347 14.092 1.00 89.69 185 VAL A O 1
ATOM 1350 N N . ARG A 1 186 ? -0.025 0.662 13.359 1.00 92.25 186 ARG A N 1
ATOM 1351 C CA . ARG A 1 186 ? -1.327 1.335 13.278 1.00 92.25 186 ARG A CA 1
ATOM 1352 C C . ARG A 1 186 ? -1.506 2.017 11.927 1.00 92.25 186 ARG A C 1
ATOM 1354 O O . ARG A 1 186 ? -0.536 2.522 11.368 1.00 92.25 186 ARG A O 1
ATOM 1361 N N . ALA A 1 187 ? -2.744 2.063 11.454 1.00 91.94 187 ALA A N 1
ATOM 1362 C CA . ALA A 1 187 ? -3.146 2.739 10.228 1.00 91.94 187 ALA A CA 1
ATOM 1363 C C . ALA A 1 187 ? -4.425 3.558 10.475 1.00 91.94 187 ALA A C 1
ATOM 1365 O O . ALA A 1 187 ? -5.497 2.968 10.633 1.00 91.94 187 ALA A O 1
ATOM 1366 N N . PRO A 1 188 ? -4.351 4.900 10.534 1.00 93.62 188 PRO A N 1
ATOM 1367 C CA . PRO A 1 188 ? -5.539 5.750 10.589 1.00 93.62 188 PRO A CA 1
ATOM 1368 C C . PRO A 1 188 ? -6.384 5.547 9.332 1.00 93.62 188 PRO A C 1
ATOM 1370 O O . PRO A 1 188 ? -5.846 5.570 8.222 1.00 93.62 188 PRO A O 1
ATOM 1373 N N . LEU A 1 189 ? -7.690 5.337 9.502 1.00 93.31 189 LEU A N 1
ATOM 1374 C CA . LEU A 1 189 ? -8.577 5.019 8.388 1.00 93.31 189 LEU A CA 1
ATOM 1375 C C . LEU A 1 189 ? -9.115 6.283 7.724 1.00 93.31 189 LEU A C 1
ATOM 1377 O O . LEU A 1 189 ? -9.519 7.246 8.378 1.00 93.31 189 LEU A O 1
ATOM 1381 N N . LYS A 1 190 ? -9.164 6.255 6.396 1.00 88.94 190 LYS A N 1
ATOM 1382 C CA . LYS A 1 190 ? -9.703 7.328 5.562 1.00 88.94 190 LYS A CA 1
ATOM 1383 C C . LYS A 1 190 ? -10.820 6.778 4.688 1.00 88.94 190 LYS A C 1
ATOM 1385 O O . LYS A 1 190 ? -10.617 5.765 4.024 1.00 88.94 190 LYS A O 1
ATOM 1390 N N . ILE A 1 191 ? -11.970 7.451 4.690 1.00 86.44 191 ILE A N 1
ATOM 1391 C CA . ILE A 1 191 ? -13.058 7.200 3.736 1.00 86.44 191 ILE A CA 1
ATOM 1392 C C . ILE A 1 191 ? -12.613 7.637 2.355 1.00 86.44 191 ILE A C 1
ATOM 1394 O O . ILE A 1 191 ? -12.104 8.748 2.186 1.00 86.44 191 ILE A O 1
ATOM 1398 N N . ILE A 1 192 ? -12.857 6.773 1.379 1.00 73.69 192 ILE A N 1
ATOM 1399 C CA . ILE A 1 192 ? -12.679 7.082 -0.029 1.00 73.69 192 ILE A CA 1
ATOM 1400 C C . ILE A 1 192 ? -14.077 7.351 -0.590 1.00 73.69 192 ILE A C 1
ATOM 1402 O O . ILE A 1 192 ? -14.861 6.418 -0.747 1.00 73.69 192 ILE A O 1
ATOM 1406 N N . PRO A 1 193 ? -14.452 8.633 -0.769 1.00 57.84 193 PRO A N 1
ATOM 1407 C CA . PRO A 1 193 ? -15.836 9.031 -1.037 1.00 57.84 193 PRO A CA 1
ATOM 1408 C C . PRO A 1 193 ? -16.270 8.781 -2.487 1.00 57.84 193 PRO A C 1
ATOM 1410 O O . PRO A 1 193 ? -17.435 8.996 -2.823 1.00 57.84 193 PRO A O 1
ATOM 1413 N N . ASP A 1 194 ? -15.323 8.398 -3.337 1.00 62.09 194 ASP A N 1
ATOM 1414 C CA . ASP A 1 194 ? -15.486 8.237 -4.768 1.00 62.09 194 ASP A CA 1
ATOM 1415 C C . ASP A 1 194 ? -14.450 7.219 -5.257 1.00 62.09 194 ASP A C 1
ATOM 1417 O O . ASP A 1 194 ? -13.248 7.415 -5.062 1.00 62.09 194 ASP A O 1
ATOM 1421 N N . ASP A 1 195 ? -14.914 6.155 -5.906 1.00 61.69 195 ASP A N 1
ATOM 1422 C CA . ASP A 1 195 ? -14.052 5.220 -6.632 1.00 61.69 195 ASP A CA 1
ATOM 1423 C C . ASP A 1 195 ? -13.626 5.818 -7.991 1.00 61.69 195 ASP A C 1
ATOM 1425 O O . ASP A 1 195 ? -13.187 5.095 -8.881 1.00 61.69 195 ASP A O 1
ATOM 1429 N N . SER A 1 196 ? -13.760 7.142 -8.197 1.00 73.75 196 SER A N 1
ATOM 1430 C CA . SER A 1 196 ? -13.220 7.805 -9.380 1.00 73.75 196 SER A CA 1
ATOM 1431 C C . SER A 1 196 ? -11.708 7.712 -9.383 1.00 73.75 196 SER A C 1
ATOM 1433 O O . SER A 1 196 ? -10.956 8.425 -8.695 1.00 73.75 196 SER A O 1
ATOM 1435 N N . CYS A 1 197 ? -11.268 6.818 -10.239 1.00 81.94 197 CYS A N 1
ATOM 1436 C CA . CYS A 1 197 ? -9.885 6.625 -10.515 1.00 81.94 197 CYS A CA 1
ATOM 1437 C C . CYS A 1 197 ? -9.558 7.099 -11.920 1.00 81.94 197 CYS A C 1
ATOM 1439 O O . CYS A 1 197 ? -10.386 7.100 -12.830 1.00 81.94 197 CYS A O 1
ATOM 1441 N N . VAL A 1 198 ? -8.334 7.586 -12.072 1.00 88.50 198 VAL A N 1
ATOM 1442 C CA . VAL A 1 198 ? -7.781 7.910 -13.378 1.00 88.50 198 VAL A CA 1
ATOM 1443 C C . VAL A 1 198 ? -6.900 6.745 -13.770 1.00 88.50 198 VAL A C 1
ATOM 1445 O O . VAL A 1 198 ? -5.943 6.430 -13.059 1.00 88.50 198 VAL A O 1
ATOM 1448 N N . GLN A 1 199 ? -7.237 6.118 -14.889 1.00 92.00 199 GLN A N 1
ATOM 1449 C CA . GLN A 1 199 ? -6.452 5.029 -15.440 1.00 92.00 199 GLN A CA 1
ATOM 1450 C C . GLN A 1 199 ? -5.330 5.565 -16.320 1.00 92.00 199 GLN A C 1
ATOM 1452 O O . GLN A 1 199 ? -5.464 6.565 -17.031 1.00 92.00 199 GLN A O 1
ATOM 1457 N N . TYR A 1 200 ? -4.214 4.861 -16.270 1.00 93.81 200 TYR A N 1
ATOM 1458 C CA . TYR A 1 200 ? -3.000 5.124 -17.008 1.00 93.81 200 TYR A CA 1
ATOM 1459 C C . TYR A 1 200 ? -2.566 3.854 -17.703 1.00 93.81 200 TYR A C 1
ATOM 1461 O O . TYR A 1 200 ? -2.645 2.773 -17.132 1.00 93.81 200 TYR A O 1
ATOM 1469 N N . LYS A 1 201 ? -2.040 3.995 -18.912 1.00 94.69 201 LYS A N 1
ATOM 1470 C CA . LYS A 1 201 ? -1.457 2.889 -19.654 1.00 94.69 201 LYS A CA 1
ATOM 1471 C C . LYS A 1 201 ? -0.094 3.274 -20.198 1.00 94.69 201 LYS A C 1
ATOM 1473 O O . LYS A 1 201 ? 0.108 4.411 -20.624 1.00 94.69 201 LYS A O 1
ATOM 1478 N N . GLY A 1 202 ? 0.823 2.317 -20.197 1.00 94.38 202 GLY A N 1
ATOM 1479 C CA . GLY A 1 202 ? 2.124 2.425 -20.839 1.00 94.38 202 GLY A CA 1
ATOM 1480 C C . GLY A 1 202 ? 2.473 1.146 -21.586 1.00 94.38 202 GLY A C 1
ATOM 1481 O O . GLY A 1 202 ? 2.218 0.040 -21.106 1.00 94.38 202 GLY A O 1
ATOM 1482 N N . GLU A 1 203 ? 3.071 1.294 -22.763 1.00 95.00 203 GLU A N 1
ATOM 1483 C CA . GLU A 1 203 ? 3.702 0.181 -23.472 1.00 95.00 203 GLU A CA 1
ATOM 1484 C C . GLU A 1 203 ? 5.152 0.062 -23.007 1.00 95.00 203 GLU A C 1
ATOM 1486 O O . GLU A 1 203 ? 5.939 1.001 -23.126 1.00 95.00 203 GLU A O 1
ATOM 1491 N N . LEU A 1 204 ? 5.498 -1.095 -22.450 1.00 93.94 204 LEU A N 1
ATOM 1492 C CA . LEU A 1 204 ? 6.849 -1.410 -22.013 1.00 93.94 204 LEU A CA 1
ATOM 1493 C C . LEU A 1 204 ? 7.605 -2.027 -23.182 1.00 93.94 204 LEU A C 1
ATOM 1495 O O . LEU A 1 204 ? 7.195 -3.054 -23.723 1.00 93.94 204 LEU A O 1
ATOM 1499 N N . VAL A 1 205 ? 8.736 -1.439 -23.546 1.00 92.25 205 VAL A N 1
ATOM 1500 C CA . VAL A 1 205 ? 9.620 -1.971 -24.589 1.00 92.25 205 VAL A CA 1
ATOM 1501 C C . VAL A 1 205 ? 11.040 -2.079 -24.065 1.00 92.25 205 VAL A C 1
ATOM 1503 O O . VAL A 1 205 ? 11.417 -1.348 -23.146 1.00 92.25 205 VAL A O 1
ATOM 1506 N N . THR A 1 206 ? 11.832 -2.991 -24.636 1.00 91.06 206 THR A N 1
ATOM 1507 C CA . THR A 1 206 ? 13.260 -3.102 -24.320 1.00 91.06 206 THR A CA 1
ATOM 1508 C C . THR A 1 206 ? 13.927 -1.738 -24.384 1.00 91.06 206 THR A C 1
ATOM 1510 O O . THR A 1 206 ? 13.809 -1.019 -25.377 1.00 91.06 206 THR A O 1
ATOM 1513 N N . THR A 1 207 ? 14.659 -1.407 -23.326 1.00 89.00 207 THR A N 1
ATOM 1514 C CA . THR A 1 207 ? 15.384 -0.148 -23.237 1.00 89.00 207 THR A CA 1
ATOM 1515 C C . THR A 1 207 ? 16.367 -0.022 -24.406 1.00 89.00 207 THR A C 1
ATOM 1517 O O . THR A 1 207 ? 17.194 -0.923 -24.613 1.00 89.00 207 THR A O 1
ATOM 1520 N N . PRO A 1 208 ? 16.300 1.076 -25.183 1.00 82.62 208 PRO A N 1
ATOM 1521 C CA . PRO A 1 208 ? 17.190 1.287 -26.316 1.00 82.62 208 PRO A CA 1
ATOM 1522 C C . PRO A 1 208 ? 18.667 1.170 -25.928 1.00 82.62 208 PRO A C 1
ATOM 1524 O O . PRO A 1 208 ? 19.104 1.687 -24.905 1.00 82.62 208 PRO A O 1
ATOM 1527 N N . GLY A 1 209 ? 19.454 0.492 -26.764 1.00 78.06 209 GLY A N 1
ATOM 1528 C CA . GLY A 1 209 ? 20.898 0.345 -26.571 1.00 78.06 209 GLY A CA 1
ATOM 1529 C C . GLY A 1 209 ? 21.328 -0.855 -25.725 1.00 78.06 209 GLY A C 1
ATOM 1530 O O . GLY A 1 209 ? 22.503 -1.214 -25.786 1.00 78.06 209 GLY A O 1
ATOM 1531 N N . LEU A 1 210 ? 20.416 -1.539 -25.017 1.00 80.50 210 LEU A N 1
ATOM 1532 C CA . LEU A 1 210 ? 20.752 -2.797 -24.333 1.00 80.50 210 LEU A CA 1
ATOM 1533 C C . LEU A 1 210 ? 21.163 -3.892 -25.320 1.00 80.50 210 LEU A C 1
ATOM 1535 O O . LEU A 1 210 ? 22.137 -4.601 -25.081 1.00 80.50 210 LEU A O 1
ATOM 1539 N N . ASN A 1 211 ? 20.479 -3.976 -26.460 1.00 70.12 211 ASN A N 1
ATOM 1540 C CA . ASN A 1 211 ? 20.745 -4.928 -27.542 1.00 70.12 211 ASN A CA 1
ATOM 1541 C C . ASN A 1 211 ? 22.150 -4.818 -28.167 1.00 70.12 211 ASN A C 1
ATOM 1543 O O . ASN A 1 211 ? 22.570 -5.720 -28.885 1.00 70.12 211 ASN A O 1
ATOM 1547 N N . ASN A 1 212 ? 22.896 -3.746 -27.889 1.00 70.62 212 ASN A N 1
ATOM 1548 C CA . ASN A 1 212 ? 24.290 -3.621 -28.318 1.00 70.62 212 ASN A CA 1
ATOM 1549 C C . ASN A 1 212 ? 25.265 -4.388 -27.411 1.00 70.62 212 ASN A C 1
ATOM 1551 O O . ASN A 1 212 ? 26.441 -4.518 -27.750 1.00 70.62 212 ASN A O 1
ATOM 1555 N N . SER A 1 213 ? 24.809 -4.879 -26.255 1.00 73.69 213 SER A N 1
ATOM 1556 C CA . SER A 1 213 ? 25.620 -5.697 -25.358 1.00 73.69 213 SER A CA 1
ATOM 1557 C C . SER A 1 213 ? 25.539 -7.174 -25.754 1.00 73.69 213 SER A C 1
ATOM 1559 O O . SER A 1 213 ? 24.463 -7.688 -26.063 1.00 73.69 213 SER A O 1
ATOM 1561 N N . GLU A 1 214 ? 26.659 -7.899 -25.656 1.00 75.50 214 GLU A N 1
ATOM 1562 C CA . GLU A 1 214 ? 26.691 -9.354 -25.887 1.00 75.50 214 GLU A CA 1
ATOM 1563 C C . GLU A 1 214 ? 25.676 -10.109 -25.012 1.00 75.50 214 GLU A C 1
ATOM 1565 O O . GLU A 1 214 ? 25.193 -11.171 -25.394 1.00 75.50 214 GLU A O 1
ATOM 1570 N N . LYS A 1 215 ? 25.303 -9.551 -23.855 1.00 74.88 215 LYS A N 1
ATOM 1571 C CA . LYS A 1 215 ? 24.385 -10.184 -22.905 1.00 74.88 215 LYS A CA 1
ATOM 1572 C C . LYS A 1 215 ? 22.908 -10.022 -23.273 1.00 74.88 215 LYS A C 1
ATOM 1574 O O . LYS A 1 215 ? 22.110 -10.870 -22.887 1.00 74.88 215 LYS A O 1
ATOM 1579 N N . PHE A 1 216 ? 22.542 -8.967 -24.005 1.00 79.31 216 PHE A N 1
ATOM 1580 C CA . PHE A 1 216 ? 21.144 -8.672 -24.352 1.00 79.31 216 PHE A CA 1
ATOM 1581 C C . PHE A 1 216 ? 20.870 -8.647 -25.861 1.00 79.31 216 PHE A C 1
ATOM 1583 O O . PHE A 1 216 ? 19.749 -8.335 -26.250 1.00 79.31 216 PHE A O 1
ATOM 1590 N N . HIS A 1 217 ? 21.851 -8.966 -26.714 1.00 75.06 217 HIS A N 1
ATOM 1591 C CA . HIS A 1 217 ? 21.705 -8.861 -28.174 1.00 75.06 217 HIS A CA 1
ATOM 1592 C C . HIS A 1 217 ? 20.536 -9.669 -28.762 1.00 75.06 217 HIS A C 1
ATOM 1594 O O . HIS A 1 217 ? 19.948 -9.243 -29.752 1.00 75.06 217 HIS A O 1
ATOM 1600 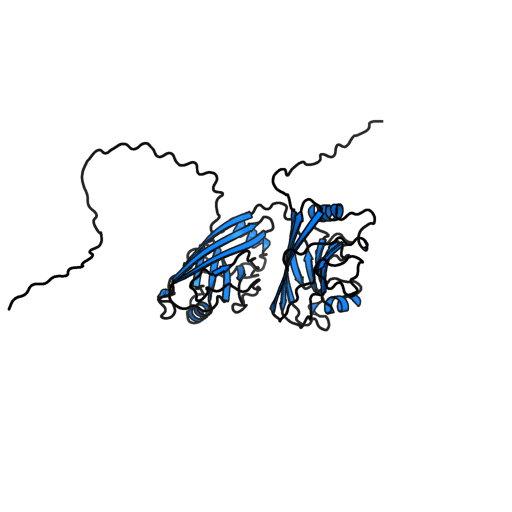N N . ASP A 1 218 ? 20.151 -10.766 -28.106 1.00 81.88 218 ASP A N 1
ATOM 1601 C CA . ASP A 1 218 ? 19.015 -11.610 -28.495 1.00 81.88 218 ASP A CA 1
ATOM 1602 C C . ASP A 1 218 ? 17.792 -11.446 -27.578 1.00 81.88 218 ASP A C 1
ATOM 1604 O O . ASP A 1 218 ? 16.833 -12.205 -27.689 1.00 81.88 218 ASP A O 1
ATOM 1608 N N . VAL A 1 219 ? 17.807 -10.495 -26.643 1.00 83.94 219 VAL A N 1
ATOM 1609 C CA . VAL A 1 219 ? 16.708 -10.292 -25.693 1.00 83.94 219 VAL A CA 1
ATOM 1610 C C . VAL A 1 219 ? 15.779 -9.206 -26.213 1.00 83.94 219 VAL A C 1
ATOM 1612 O O . VAL A 1 219 ? 16.165 -8.047 -26.343 1.00 83.94 219 VAL A O 1
ATOM 1615 N N . THR A 1 220 ? 14.522 -9.569 -26.450 1.00 87.62 220 THR A N 1
ATOM 1616 C CA . THR A 1 220 ? 13.438 -8.616 -26.712 1.00 87.62 220 THR A CA 1
ATOM 1617 C C . THR A 1 220 ? 12.370 -8.756 -25.641 1.00 87.62 220 THR A C 1
ATOM 1619 O O . THR A 1 220 ? 11.957 -9.864 -25.304 1.00 87.62 220 THR A O 1
ATOM 1622 N N . VAL A 1 221 ? 11.928 -7.623 -25.109 1.00 89.06 221 VAL A N 1
ATOM 1623 C CA . VAL A 1 221 ? 10.916 -7.507 -24.064 1.00 89.06 221 VAL A CA 1
ATOM 1624 C C . VAL A 1 221 ? 9.849 -6.541 -24.540 1.00 89.06 221 VAL A C 1
ATOM 1626 O O . VAL A 1 221 ? 10.147 -5.432 -24.985 1.00 89.06 221 VAL A O 1
ATOM 1629 N N . THR A 1 222 ? 8.605 -6.979 -24.428 1.00 92.25 222 THR A N 1
ATOM 1630 C CA . THR A 1 222 ? 7.417 -6.181 -24.720 1.00 92.25 222 THR A CA 1
ATOM 1631 C C . THR A 1 222 ? 6.407 -6.401 -23.617 1.00 92.25 222 THR A C 1
ATOM 1633 O O . THR A 1 222 ? 6.217 -7.536 -23.180 1.00 92.25 222 THR A O 1
ATOM 1636 N N . GLY A 1 223 ? 5.703 -5.364 -23.208 1.00 92.75 223 GLY A N 1
ATOM 1637 C CA . GLY A 1 223 ? 4.699 -5.498 -22.176 1.00 92.75 223 GLY A CA 1
ATOM 1638 C C . GLY A 1 223 ? 3.765 -4.315 -22.101 1.00 92.75 223 GLY A C 1
ATOM 1639 O O . GLY A 1 223 ? 3.878 -3.351 -22.855 1.00 92.75 223 GLY A O 1
ATOM 1640 N N . THR A 1 224 ? 2.849 -4.401 -21.156 1.00 95.56 224 THR A N 1
ATOM 1641 C CA . THR A 1 224 ? 1.953 -3.315 -20.791 1.00 95.56 224 THR A CA 1
ATOM 1642 C C . THR A 1 224 ? 2.038 -3.094 -19.298 1.00 95.56 224 THR A C 1
ATOM 1644 O O . THR A 1 224 ? 2.182 -4.046 -18.532 1.00 95.56 224 THR A O 1
ATOM 1647 N N . VAL A 1 225 ? 1.928 -1.834 -18.907 1.00 95.62 225 VAL A N 1
ATOM 1648 C CA . VAL A 1 225 ? 1.593 -1.442 -17.547 1.00 95.62 225 VAL A CA 1
ATOM 1649 C C . VAL A 1 225 ? 0.268 -0.702 -17.591 1.00 95.62 225 VAL A C 1
ATOM 1651 O O . VAL A 1 225 ? 0.079 0.185 -18.428 1.00 95.62 225 VAL A O 1
ATOM 1654 N N . GLU A 1 226 ? -0.647 -1.080 -16.716 1.00 94.12 226 GLU A N 1
ATOM 1655 C CA . GLU A 1 226 ? -1.911 -0.388 -16.505 1.00 94.12 226 GLU A CA 1
ATOM 1656 C C . GLU A 1 226 ? -1.943 0.028 -15.046 1.00 94.12 226 GLU A C 1
ATOM 1658 O O . GLU A 1 226 ? -1.806 -0.805 -14.165 1.00 94.12 226 GLU A O 1
ATOM 1663 N N . CYS A 1 227 ? -2.028 1.325 -14.786 1.00 94.00 227 CYS A N 1
ATOM 1664 C CA . CYS A 1 227 ? -2.050 1.846 -13.433 1.00 94.00 227 CYS A CA 1
ATOM 1665 C C . CYS A 1 227 ? -3.308 2.649 -13.194 1.00 94.00 227 CYS A C 1
ATOM 1667 O O . CYS A 1 227 ? -3.845 3.275 -14.102 1.00 94.00 227 CYS A O 1
ATOM 1669 N N . GLU A 1 228 ? -3.716 2.727 -11.944 1.00 90.25 228 GLU A N 1
ATOM 1670 C CA . GLU A 1 228 ? -4.900 3.457 -11.549 1.00 90.25 228 GLU A CA 1
ATOM 1671 C C . GLU A 1 228 ? -4.579 4.327 -10.335 1.00 90.25 228 GLU A C 1
ATOM 1673 O O . GLU A 1 228 ? -3.997 3.853 -9.364 1.00 90.25 228 GLU A O 1
ATOM 1678 N N . ILE A 1 229 ? -4.909 5.623 -10.412 1.00 88.81 229 ILE A N 1
ATOM 1679 C CA . ILE A 1 229 ? -4.812 6.551 -9.276 1.00 88.81 229 ILE A CA 1
ATOM 1680 C C . ILE A 1 229 ? -6.222 6.966 -8.870 1.00 88.81 229 ILE A C 1
ATOM 1682 O O . ILE A 1 229 ? -6.871 7.753 -9.569 1.00 88.81 229 ILE A O 1
ATOM 1686 N N . CYS A 1 230 ? -6.678 6.470 -7.725 1.00 81.38 230 CYS A N 1
ATOM 1687 C CA . CYS A 1 230 ? -8.015 6.735 -7.203 1.00 81.38 230 CYS A CA 1
ATOM 1688 C C . CYS A 1 230 ? -8.094 8.054 -6.412 1.00 81.38 230 CYS A C 1
ATOM 1690 O O . CYS A 1 230 ? -7.100 8.766 -6.220 1.00 81.38 230 CYS A O 1
ATOM 1692 N N . ALA A 1 231 ? -9.304 8.465 -6.012 1.00 72.62 231 ALA A N 1
ATOM 1693 C CA . ALA A 1 231 ? -9.535 9.688 -5.223 1.00 72.62 231 ALA A CA 1
ATOM 1694 C C . ALA A 1 231 ? -8.839 9.678 -3.855 1.00 72.62 231 ALA A C 1
ATOM 1696 O O . ALA A 1 231 ? -8.550 10.734 -3.294 1.00 72.62 231 ALA A O 1
ATOM 1697 N N . ASP A 1 232 ? -8.512 8.489 -3.362 1.00 64.94 232 ASP A N 1
ATOM 1698 C CA . ASP A 1 232 ? -7.716 8.257 -2.162 1.00 64.94 232 ASP A CA 1
ATOM 1699 C C . ASP A 1 232 ? -6.226 8.546 -2.317 1.00 64.94 232 ASP A C 1
ATOM 1701 O O . ASP A 1 232 ? -5.498 8.532 -1.322 1.00 64.94 232 ASP A O 1
ATOM 1705 N N . LEU A 1 233 ? -5.781 8.831 -3.545 1.00 73.38 233 LEU A N 1
ATOM 1706 C CA . LEU A 1 233 ? -4.375 8.969 -3.890 1.00 73.38 233 LEU A CA 1
ATOM 1707 C C . LEU A 1 233 ? -3.597 7.724 -3.458 1.00 73.38 233 LEU A C 1
ATOM 1709 O O . LEU A 1 233 ? -2.515 7.809 -2.882 1.00 73.38 233 LEU A O 1
ATOM 1713 N N . VAL A 1 234 ? -4.172 6.562 -3.750 1.00 78.12 234 VAL A N 1
ATOM 1714 C CA . VAL A 1 234 ? -3.475 5.288 -3.856 1.00 78.12 234 VAL A CA 1
ATOM 1715 C C . VAL A 1 234 ? -3.247 5.011 -5.336 1.00 78.12 234 VAL A C 1
ATOM 1717 O O . VAL A 1 234 ? -4.115 5.282 -6.164 1.00 78.12 234 VAL A O 1
ATOM 1720 N N . MET A 1 235 ? -2.058 4.500 -5.659 1.00 87.56 235 MET A N 1
ATOM 1721 C CA . MET A 1 235 ? -1.732 4.021 -6.996 1.00 87.56 235 MET A CA 1
ATOM 1722 C C . MET A 1 235 ? -1.489 2.522 -6.964 1.00 87.56 235 MET A C 1
ATOM 1724 O O . MET A 1 235 ? -0.613 2.064 -6.222 1.00 87.56 235 MET A O 1
ATOM 1728 N N . THR A 1 236 ? -2.233 1.793 -7.783 1.00 86.19 236 THR A N 1
ATOM 1729 C CA . THR A 1 236 ? -2.006 0.376 -8.077 1.00 86.19 236 THR A CA 1
ATOM 1730 C C . THR A 1 236 ? -1.630 0.226 -9.544 1.00 86.19 236 THR A C 1
ATOM 1732 O O . THR A 1 236 ? -1.972 1.081 -10.364 1.00 86.19 236 THR A O 1
ATOM 1735 N N . CYS A 1 237 ? -0.851 -0.803 -9.864 1.00 90.69 237 CYS A N 1
ATOM 1736 C CA . CYS A 1 237 ? -0.461 -1.114 -11.228 1.00 90.69 237 CYS A CA 1
ATOM 1737 C C . CYS A 1 237 ? -0.488 -2.619 -11.483 1.00 90.69 237 CYS A C 1
ATOM 1739 O O . CYS A 1 237 ? 0.038 -3.403 -10.688 1.00 90.69 237 CYS A O 1
ATOM 1741 N N . ASP A 1 238 ? -0.986 -2.957 -12.662 1.00 87.75 238 ASP A N 1
ATOM 1742 C CA . ASP A 1 238 ? -0.918 -4.262 -13.290 1.00 87.75 238 ASP A CA 1
ATOM 1743 C C . ASP A 1 238 ? 0.163 -4.233 -14.367 1.00 87.75 238 ASP A C 1
ATOM 1745 O O . ASP A 1 238 ? 0.330 -3.249 -15.096 1.00 87.75 238 ASP A O 1
ATOM 1749 N N . THR A 1 239 ? 0.911 -5.320 -14.496 1.00 92.38 239 THR A N 1
ATOM 1750 C CA . THR A 1 239 ? 1.934 -5.469 -15.529 1.00 92.38 239 THR A CA 1
ATOM 1751 C C . THR A 1 239 ? 1.818 -6.815 -16.216 1.00 92.38 239 THR A C 1
ATOM 1753 O O . THR A 1 239 ? 1.636 -7.853 -15.583 1.00 92.38 239 THR A O 1
ATOM 1756 N N . VAL A 1 240 ? 1.979 -6.796 -17.536 1.00 90.19 240 VAL A N 1
ATOM 1757 C CA . VAL A 1 240 ? 2.094 -7.998 -18.362 1.00 90.19 240 VAL A CA 1
ATOM 1758 C C . VAL A 1 240 ? 3.357 -7.873 -19.185 1.00 90.19 240 VAL A C 1
ATOM 1760 O O . VAL A 1 240 ? 3.475 -6.961 -19.999 1.00 90.19 240 VAL A O 1
ATOM 1763 N N . ILE A 1 241 ? 4.301 -8.789 -19.001 1.00 91.38 241 ILE A N 1
ATOM 1764 C CA . ILE A 1 241 ? 5.611 -8.726 -19.647 1.00 91.38 241 ILE A CA 1
ATOM 1765 C C . ILE A 1 241 ? 5.876 -10.016 -20.396 1.00 91.38 241 ILE A C 1
ATOM 1767 O O . ILE A 1 241 ? 5.868 -11.109 -19.834 1.00 91.38 241 ILE A O 1
ATOM 1771 N N . ASN A 1 242 ? 6.170 -9.867 -21.677 1.00 89.31 242 ASN A N 1
ATOM 1772 C CA . ASN A 1 242 ? 6.603 -10.933 -22.554 1.00 89.31 242 ASN A CA 1
ATOM 1773 C C . ASN A 1 242 ? 8.082 -10.747 -22.862 1.00 89.31 242 ASN A C 1
ATOM 1775 O O . ASN A 1 242 ? 8.538 -9.636 -23.135 1.00 89.31 242 ASN A O 1
ATOM 1779 N N . GLN A 1 243 ? 8.811 -11.855 -22.871 1.00 86.69 243 GLN A N 1
ATOM 1780 C CA . GLN A 1 243 ? 10.195 -11.899 -23.309 1.00 86.69 243 GLN A CA 1
ATOM 1781 C C . GLN A 1 243 ? 10.336 -12.930 -24.423 1.00 86.69 243 GLN A C 1
ATOM 1783 O O . GLN A 1 243 ? 9.845 -14.053 -24.317 1.00 86.69 243 GLN A O 1
ATOM 1788 N N . THR A 1 244 ? 11.073 -12.566 -25.463 1.00 83.81 244 THR A N 1
ATOM 1789 C CA . THR A 1 244 ? 11.516 -13.486 -26.506 1.00 83.81 244 THR A CA 1
ATOM 1790 C C . THR A 1 244 ? 13.025 -13.412 -26.657 1.00 83.81 244 THR A C 1
ATOM 1792 O O . THR A 1 244 ? 13.586 -12.318 -26.703 1.00 83.81 244 THR A O 1
ATOM 1795 N N . GLY A 1 245 ? 13.657 -14.579 -26.784 1.00 77.12 245 GLY A N 1
ATOM 1796 C CA . GLY A 1 245 ? 15.103 -14.702 -26.945 1.00 77.12 245 GLY A CA 1
ATOM 1797 C C . GLY A 1 245 ? 15.902 -14.393 -25.669 1.00 77.12 245 GLY A C 1
ATOM 1798 O O . GLY A 1 245 ? 15.410 -13.783 -24.713 1.00 77.12 245 GLY A O 1
ATOM 1799 N N . GLY A 1 246 ? 17.130 -14.917 -25.633 1.00 76.12 246 GLY A N 1
ATOM 1800 C CA . GLY A 1 246 ? 17.993 -14.936 -24.449 1.00 76.12 246 GLY A CA 1
ATOM 1801 C C . GLY A 1 246 ? 17.380 -15.625 -23.218 1.00 76.12 246 GLY A C 1
ATOM 1802 O O . GLY A 1 246 ? 16.279 -16.171 -23.247 1.00 76.12 246 GLY A O 1
ATOM 1803 N N . VAL A 1 247 ? 18.120 -15.607 -22.110 1.00 68.75 247 VAL A N 1
ATOM 1804 C CA . VAL A 1 247 ? 17.629 -15.983 -20.777 1.00 68.75 247 VAL A CA 1
ATOM 1805 C C . VAL A 1 247 ? 17.934 -14.808 -19.865 1.00 68.75 247 VAL A C 1
ATOM 1807 O O . VAL A 1 247 ? 19.090 -14.397 -19.770 1.00 68.75 247 VAL A O 1
ATOM 1810 N N . LEU A 1 248 ? 16.907 -14.259 -19.223 1.00 70.25 248 LEU A N 1
ATOM 1811 C CA . LEU A 1 248 ? 17.065 -13.198 -18.236 1.00 70.25 248 LEU A CA 1
ATOM 1812 C C . LEU A 1 248 ? 16.913 -13.786 -16.841 1.00 70.25 248 LEU A C 1
ATOM 1814 O O . LEU A 1 248 ? 16.167 -14.749 -16.644 1.00 70.25 248 LEU A O 1
ATOM 1818 N N . SER A 1 249 ? 17.643 -13.225 -15.881 1.00 70.62 249 SER A N 1
ATOM 1819 C CA . SER A 1 249 ? 17.404 -13.533 -14.479 1.00 70.62 249 SER A CA 1
ATOM 1820 C C . SER A 1 249 ? 16.175 -12.792 -13.954 1.00 70.62 249 SER A C 1
ATOM 1822 O O . SER A 1 249 ? 15.504 -12.036 -14.659 1.00 70.62 249 SER A O 1
ATOM 1824 N N . ASN A 1 250 ? 15.891 -13.030 -12.679 1.00 83.31 250 ASN A N 1
ATOM 1825 C CA . ASN A 1 250 ? 14.739 -12.485 -11.992 1.00 83.31 250 ASN A CA 1
ATOM 1826 C C . ASN A 1 250 ? 14.737 -10.948 -11.986 1.00 83.31 250 ASN A C 1
ATOM 1828 O O . ASN A 1 250 ? 15.764 -10.306 -11.722 1.00 83.31 250 ASN A O 1
ATOM 1832 N N . PHE A 1 251 ? 13.555 -10.367 -12.179 1.00 89.19 251 PHE A N 1
ATOM 1833 C CA . PHE A 1 251 ? 13.304 -8.956 -11.935 1.00 89.19 251 PHE A CA 1
ATOM 1834 C C . PHE A 1 251 ? 13.665 -8.599 -10.488 1.00 89.19 251 PHE A C 1
ATOM 1836 O O . PHE A 1 251 ? 13.351 -9.323 -9.543 1.00 89.19 251 PHE A O 1
ATOM 1843 N N . GLN A 1 252 ? 14.375 -7.486 -10.333 1.00 88.81 252 GLN A N 1
ATOM 1844 C CA . GLN A 1 252 ? 14.894 -6.988 -9.057 1.00 88.81 252 GLN A CA 1
ATOM 1845 C C . GLN A 1 252 ? 14.072 -5.819 -8.516 1.00 88.81 252 GLN A C 1
ATOM 1847 O O . GLN A 1 252 ? 14.039 -5.603 -7.305 1.00 88.81 252 GLN A O 1
ATOM 1852 N N . GLY A 1 253 ? 13.419 -5.070 -9.404 1.00 91.62 253 GLY A N 1
ATOM 1853 C CA . GLY A 1 253 ? 12.636 -3.902 -9.036 1.00 91.62 253 GLY A CA 1
ATOM 1854 C C . GLY A 1 253 ? 11.821 -3.361 -10.203 1.00 91.62 253 GLY A C 1
ATOM 1855 O O . GLY A 1 253 ? 12.304 -3.339 -11.337 1.00 91.62 253 GLY A O 1
ATOM 1856 N N . ALA A 1 254 ? 10.607 -2.910 -9.916 1.00 94.38 254 ALA A N 1
ATOM 1857 C CA . ALA A 1 254 ? 9.775 -2.112 -10.800 1.00 94.38 254 ALA A CA 1
ATOM 1858 C C . ALA A 1 254 ? 9.480 -0.761 -10.148 1.00 94.38 254 ALA A C 1
ATOM 1860 O O . ALA A 1 254 ? 9.147 -0.688 -8.959 1.00 94.38 254 ALA A O 1
ATOM 1861 N N . HIS A 1 255 ? 9.592 0.300 -10.939 1.00 94.06 255 HIS A N 1
ATOM 1862 C CA . HIS A 1 255 ? 9.481 1.673 -10.472 1.00 94.06 255 HIS A CA 1
ATOM 1863 C C . HIS A 1 255 ? 8.654 2.526 -11.414 1.00 94.06 255 HIS A C 1
ATOM 1865 O O . HIS A 1 255 ? 8.661 2.306 -12.623 1.00 94.06 255 HIS A O 1
ATOM 1871 N N . ILE A 1 256 ? 8.075 3.591 -10.866 1.00 95.06 256 ILE A N 1
ATOM 1872 C CA . ILE A 1 256 ? 7.825 4.801 -11.646 1.00 95.06 256 ILE A CA 1
ATOM 1873 C C . ILE A 1 256 ? 8.919 5.806 -11.326 1.00 95.06 256 ILE A C 1
ATOM 1875 O O . ILE A 1 256 ? 9.225 6.068 -10.161 1.00 95.06 256 ILE A O 1
ATOM 1879 N N . HIS A 1 257 ? 9.489 6.373 -12.377 1.00 94.00 257 HIS A N 1
ATOM 1880 C CA . HIS A 1 257 ? 10.436 7.472 -12.325 1.00 94.00 257 HIS A CA 1
ATOM 1881 C C . HIS A 1 257 ? 9.767 8.759 -12.784 1.00 94.00 257 HIS A C 1
ATOM 1883 O O . HIS A 1 257 ? 8.770 8.733 -13.505 1.00 94.00 257 HIS A O 1
ATOM 1889 N N . VAL A 1 258 ? 10.363 9.881 -12.397 1.00 92.88 258 VAL A N 1
ATOM 1890 C CA . VAL A 1 258 ? 10.062 11.195 -12.964 1.00 92.88 258 VAL A CA 1
ATOM 1891 C C . VAL A 1 258 ? 11.271 11.666 -13.765 1.00 92.88 258 VAL A C 1
ATOM 1893 O O . VAL A 1 258 ? 12.392 11.656 -13.259 1.00 92.88 258 VAL A O 1
ATOM 1896 N N . ALA A 1 259 ? 11.063 12.030 -15.024 1.00 91.62 259 ALA A N 1
ATOM 1897 C CA . ALA A 1 259 ? 12.109 12.496 -15.921 1.00 91.62 259 ALA A CA 1
ATOM 1898 C C . ALA A 1 259 ? 12.542 13.928 -15.570 1.00 91.62 259 ALA A C 1
ATOM 1900 O O . ALA A 1 259 ? 11.708 14.818 -15.399 1.00 91.62 259 ALA A O 1
ATOM 1901 N N . ASN A 1 260 ? 13.854 14.164 -15.479 1.00 88.12 260 ASN A N 1
ATOM 1902 C CA . ASN A 1 260 ? 14.405 15.466 -15.079 1.00 88.12 260 ASN A CA 1
ATOM 1903 C C . ASN A 1 260 ? 14.172 16.577 -16.119 1.00 88.12 260 ASN A C 1
ATOM 1905 O O . ASN A 1 260 ? 14.173 17.757 -15.775 1.00 88.12 260 ASN A O 1
ATOM 1909 N N . ASP A 1 261 ? 14.004 16.208 -17.386 1.00 86.31 261 ASP A N 1
ATOM 1910 C CA . ASP A 1 261 ? 13.690 17.105 -18.503 1.00 86.31 261 ASP A CA 1
ATOM 1911 C C . ASP A 1 261 ? 12.177 17.270 -18.733 1.00 86.31 261 ASP A C 1
ATOM 1913 O O . ASP A 1 261 ? 11.767 18.047 -19.596 1.00 86.31 261 ASP A O 1
ATOM 1917 N N . GLY A 1 262 ? 11.349 16.577 -17.943 1.00 85.19 262 GLY A N 1
ATOM 1918 C CA . GLY A 1 262 ? 9.897 16.554 -18.083 1.00 85.19 262 GLY A CA 1
ATOM 1919 C C . GLY A 1 262 ? 9.380 15.633 -19.193 1.00 85.19 262 GLY A C 1
ATOM 1920 O O . GLY A 1 262 ? 8.167 15.591 -19.394 1.00 85.19 262 GLY A O 1
ATOM 1921 N N . ASP A 1 263 ? 10.252 14.893 -19.887 1.00 84.56 263 ASP A N 1
ATOM 1922 C CA . ASP A 1 263 ? 9.878 13.953 -20.947 1.00 84.56 263 ASP A CA 1
ATOM 1923 C C . ASP A 1 263 ? 10.082 12.501 -20.491 1.00 84.56 263 ASP A C 1
ATOM 1925 O O . ASP A 1 263 ? 11.183 11.950 -20.539 1.00 84.56 263 ASP A O 1
ATOM 1929 N N . GLY A 1 264 ? 8.997 11.833 -20.088 1.00 77.06 264 GLY A N 1
ATOM 1930 C CA . GLY A 1 264 ? 9.044 10.428 -19.680 1.00 77.06 264 GLY A CA 1
ATOM 1931 C C . GLY A 1 264 ? 9.464 9.447 -20.788 1.00 77.06 264 GLY A C 1
ATOM 1932 O O . GLY A 1 264 ? 9.770 8.288 -20.493 1.00 77.06 264 GLY A O 1
ATOM 1933 N N . HIS A 1 265 ? 9.482 9.853 -22.061 1.00 77.94 265 HIS A N 1
ATOM 1934 C CA . HIS A 1 265 ? 9.817 8.960 -23.170 1.00 77.94 265 HIS A CA 1
ATOM 1935 C C . HIS A 1 265 ? 11.319 8.683 -23.268 1.00 77.94 265 HIS A C 1
ATOM 1937 O O . HIS A 1 265 ? 11.729 7.521 -23.322 1.00 77.94 265 HIS A O 1
ATOM 1943 N N . LEU A 1 266 ? 12.132 9.741 -23.255 1.00 74.69 266 LEU A N 1
ATOM 1944 C CA . LEU A 1 266 ? 13.588 9.662 -23.430 1.00 74.69 266 LEU A CA 1
ATOM 1945 C C . LEU A 1 266 ? 14.373 10.138 -22.208 1.00 74.69 266 LEU A C 1
ATOM 1947 O O . LEU A 1 266 ? 15.563 9.844 -22.108 1.00 74.69 266 LEU A O 1
ATOM 1951 N N . GLY A 1 267 ? 13.725 10.858 -21.296 1.00 77.75 267 GLY A N 1
ATOM 1952 C CA . GLY A 1 267 ? 14.367 11.426 -20.129 1.00 77.75 267 GLY A CA 1
ATOM 1953 C C . GLY A 1 267 ? 14.741 10.375 -19.092 1.00 77.75 267 GLY A C 1
ATOM 1954 O O . GLY A 1 267 ? 14.124 9.312 -18.978 1.00 77.75 267 GLY A O 1
ATOM 1955 N N . ASP A 1 268 ? 15.754 10.700 -18.300 1.00 85.50 268 ASP A N 1
ATOM 1956 C CA . ASP A 1 268 ? 16.171 9.925 -17.137 1.00 85.50 268 ASP A CA 1
ATOM 1957 C C . ASP A 1 268 ? 15.894 10.729 -15.863 1.00 85.50 268 ASP A C 1
ATOM 1959 O O . ASP A 1 268 ? 15.836 11.964 -15.863 1.00 85.50 268 ASP A O 1
ATOM 1963 N N . GLY A 1 269 ? 15.730 10.029 -14.746 1.00 88.88 269 GLY A N 1
ATOM 1964 C CA . GLY A 1 269 ? 15.515 10.668 -13.456 1.00 88.88 269 GLY A CA 1
ATOM 1965 C C . GLY A 1 269 ? 15.308 9.660 -12.334 1.00 88.88 269 GLY A C 1
ATOM 1966 O O . GLY A 1 269 ? 15.358 8.450 -12.574 1.00 88.88 269 GLY A O 1
ATOM 1967 N N . PRO A 1 270 ? 15.159 10.126 -11.088 1.00 90.06 270 PRO A N 1
ATOM 1968 C CA . PRO A 1 270 ? 15.083 9.247 -9.935 1.00 90.06 270 PRO A CA 1
ATOM 1969 C C . PRO A 1 270 ? 13.736 8.508 -9.863 1.00 90.06 270 PRO A C 1
ATOM 1971 O O . PRO A 1 270 ? 12.722 9.005 -10.368 1.00 90.06 270 PRO A O 1
ATOM 1974 N N . PRO A 1 271 ? 13.703 7.335 -9.205 1.00 92.19 271 PRO A N 1
ATOM 1975 C CA . PRO A 1 271 ? 12.453 6.664 -8.888 1.00 92.19 271 PRO A CA 1
ATOM 1976 C C . PRO A 1 271 ? 11.660 7.490 -7.867 1.00 92.19 271 PRO A C 1
ATOM 1978 O O . PRO A 1 271 ? 12.229 8.063 -6.939 1.00 92.19 271 PRO A O 1
ATOM 1981 N N . VAL A 1 272 ? 10.342 7.535 -8.034 1.00 92.75 272 VAL A N 1
ATOM 1982 C CA . VAL A 1 272 ? 9.398 8.210 -7.126 1.00 92.75 272 VAL A CA 1
ATOM 1983 C C . VAL A 1 272 ? 8.400 7.236 -6.499 1.00 92.75 272 VAL A C 1
ATOM 1985 O O . VAL A 1 272 ? 7.882 7.503 -5.415 1.00 92.75 272 VAL A O 1
ATOM 1988 N N . LEU A 1 273 ? 8.176 6.080 -7.136 1.00 92.88 273 LEU A N 1
ATOM 1989 C CA . LEU A 1 273 ? 7.378 4.976 -6.599 1.00 92.88 273 LEU A CA 1
ATOM 1990 C C . LEU A 1 273 ? 8.068 3.634 -6.850 1.00 92.88 273 LEU A C 1
ATOM 1992 O O . LEU A 1 273 ? 8.564 3.393 -7.951 1.00 92.88 273 LEU A O 1
ATOM 1996 N N . ASN A 1 274 ? 8.035 2.754 -5.853 1.00 92.19 274 ASN A N 1
ATOM 1997 C CA . ASN A 1 274 ? 8.435 1.350 -5.945 1.00 92.19 274 ASN A CA 1
ATOM 1998 C C . ASN A 1 274 ? 7.196 0.456 -5.971 1.00 92.19 274 ASN A C 1
ATOM 2000 O O . ASN A 1 274 ? 6.312 0.637 -5.144 1.00 92.19 274 ASN A O 1
ATOM 2004 N N . PHE A 1 275 ? 7.151 -0.539 -6.851 1.00 90.25 275 PHE A N 1
ATOM 2005 C CA . PHE A 1 275 ? 6.013 -1.458 -6.958 1.00 90.25 275 PHE A CA 1
ATOM 2006 C C . PHE A 1 275 ? 6.393 -2.841 -6.429 1.00 90.25 275 PHE A C 1
ATOM 2008 O O . PHE A 1 275 ? 6.133 -3.178 -5.271 1.00 90.25 275 PHE A O 1
ATOM 2015 N N . CYS A 1 276 ? 7.098 -3.613 -7.250 1.00 89.56 276 CYS A N 1
ATOM 2016 C CA . CYS A 1 276 ? 7.624 -4.922 -6.891 1.00 89.56 276 CYS A CA 1
ATOM 2017 C C . CYS A 1 276 ? 9.151 -4.892 -6.829 1.00 89.56 276 CYS A C 1
ATOM 2019 O O . CYS A 1 276 ? 9.771 -4.098 -7.533 1.00 89.56 276 CYS A O 1
ATOM 2021 N N . GLY A 1 277 ? 9.770 -5.750 -6.021 1.00 87.75 277 GLY A N 1
ATOM 2022 C CA . GLY A 1 277 ? 11.220 -5.893 -5.961 1.00 87.75 277 GLY A CA 1
ATOM 2023 C C . GLY A 1 277 ? 11.696 -6.635 -4.720 1.00 87.75 277 GLY A C 1
ATOM 2024 O O . GLY A 1 277 ? 11.001 -6.721 -3.713 1.00 87.75 277 GLY A O 1
ATOM 2025 N N . ASN A 1 278 ? 12.920 -7.146 -4.780 1.00 80.06 278 ASN A N 1
ATOM 2026 C CA . ASN A 1 278 ? 13.516 -7.963 -3.716 1.00 80.06 278 ASN A CA 1
ATOM 2027 C C . ASN A 1 278 ? 14.457 -7.162 -2.791 1.00 80.06 278 ASN A C 1
ATOM 2029 O O . ASN A 1 278 ? 15.202 -7.739 -2.000 1.00 80.06 278 ASN A O 1
ATOM 2033 N N . GLY A 1 279 ? 14.471 -5.831 -2.922 1.00 77.31 279 GLY A N 1
ATOM 2034 C CA . GLY A 1 279 ? 15.325 -4.940 -2.131 1.00 77.31 279 GLY A CA 1
ATOM 2035 C C . GLY A 1 279 ? 16.767 -4.793 -2.628 1.00 77.31 279 GLY A C 1
ATOM 2036 O O . GLY A 1 279 ? 17.545 -4.100 -1.978 1.00 77.31 279 GLY A O 1
ATOM 2037 N N . ALA A 1 280 ? 17.139 -5.377 -3.774 1.00 80.19 280 ALA A N 1
ATOM 2038 C CA . ALA A 1 280 ? 18.480 -5.200 -4.345 1.00 80.19 280 ALA A CA 1
ATOM 2039 C C . ALA A 1 280 ? 18.780 -3.743 -4.750 1.00 80.19 280 ALA A C 1
ATOM 2041 O O . ALA A 1 280 ? 19.934 -3.317 -4.743 1.00 80.19 280 ALA A O 1
ATOM 2042 N N . ILE A 1 281 ? 17.744 -2.969 -5.081 1.00 81.69 281 ILE A N 1
ATOM 2043 C CA . ILE A 1 281 ? 17.839 -1.528 -5.332 1.00 81.69 281 ILE A CA 1
ATOM 2044 C C . ILE A 1 281 ? 17.368 -0.809 -4.067 1.00 81.69 281 ILE A C 1
ATOM 2046 O O . ILE A 1 281 ? 16.177 -0.807 -3.762 1.00 81.69 281 ILE A O 1
ATOM 2050 N N . ASN A 1 282 ? 18.299 -0.196 -3.337 1.00 80.19 282 ASN A N 1
ATOM 2051 C CA . ASN A 1 282 ? 17.983 0.586 -2.146 1.00 80.19 282 ASN A CA 1
ATOM 2052 C C . ASN A 1 282 ? 17.900 2.076 -2.495 1.00 80.19 282 ASN A C 1
ATOM 2054 O O . ASN A 1 282 ? 18.918 2.754 -2.619 1.00 80.19 282 ASN A O 1
ATOM 2058 N N . ASN A 1 283 ? 16.677 2.572 -2.648 1.00 78.56 283 ASN A N 1
ATOM 2059 C CA . ASN A 1 283 ? 16.378 3.982 -2.891 1.00 78.56 283 ASN A CA 1
ATOM 2060 C C . ASN A 1 283 ? 15.686 4.653 -1.691 1.00 78.56 283 ASN A C 1
ATOM 2062 O O . ASN A 1 283 ? 15.129 5.734 -1.834 1.00 78.56 283 ASN A O 1
ATOM 2066 N N . GLY A 1 284 ? 15.726 4.030 -0.507 1.00 71.94 284 GLY A N 1
ATOM 2067 C CA . GLY A 1 284 ? 15.121 4.577 0.710 1.00 71.94 284 GLY A CA 1
ATOM 2068 C C . GLY A 1 284 ? 13.627 4.288 0.888 1.00 71.94 284 GLY A C 1
ATOM 2069 O O . GLY A 1 284 ? 13.062 4.717 1.890 1.00 71.94 284 GLY A O 1
ATOM 2070 N N . ALA A 1 285 ? 12.998 3.535 -0.021 1.00 74.75 285 ALA A N 1
ATOM 2071 C CA . ALA A 1 285 ? 11.622 3.060 0.124 1.00 74.75 285 ALA A CA 1
ATOM 2072 C C . ALA A 1 285 ? 11.521 1.537 -0.043 1.00 74.75 285 ALA A C 1
ATOM 2074 O O . ALA A 1 285 ? 12.302 0.939 -0.791 1.00 74.75 285 ALA A O 1
ATOM 2075 N N . PRO A 1 286 ? 10.563 0.880 0.632 1.00 74.75 286 PRO A N 1
ATOM 2076 C CA . PRO A 1 286 ? 10.383 -0.558 0.516 1.00 74.75 286 PRO A CA 1
ATOM 2077 C C . PRO A 1 286 ? 9.790 -0.943 -0.845 1.00 74.75 286 PRO A C 1
ATOM 2079 O O . PRO A 1 286 ? 9.149 -0.143 -1.521 1.00 74.75 286 PRO A O 1
ATOM 2082 N N . TYR A 1 287 ? 9.950 -2.214 -1.206 1.00 79.19 287 TYR A N 1
ATOM 2083 C CA . TYR A 1 287 ? 9.092 -2.880 -2.183 1.00 79.19 287 TYR A CA 1
ATOM 2084 C C . TYR A 1 287 ? 7.966 -3.614 -1.462 1.00 79.19 287 TYR A C 1
ATOM 2086 O O . TYR A 1 287 ? 8.186 -4.232 -0.404 1.00 79.19 287 TYR A O 1
ATOM 2094 N N . LEU A 1 288 ? 6.750 -3.510 -2.005 1.00 70.75 288 LEU A N 1
ATOM 2095 C CA . LEU A 1 288 ? 5.555 -4.052 -1.360 1.00 70.75 288 LEU A CA 1
ATOM 2096 C C . LEU A 1 288 ? 5.281 -5.514 -1.712 1.00 70.75 288 LEU A C 1
ATOM 2098 O O . LEU A 1 288 ? 4.552 -6.180 -0.990 1.00 70.75 288 LEU A O 1
ATOM 2102 N N . VAL A 1 289 ? 5.893 -6.036 -2.767 1.00 75.44 289 VAL A N 1
ATOM 2103 C CA . VAL A 1 289 ? 5.797 -7.438 -3.191 1.00 75.44 289 VAL A CA 1
ATOM 2104 C C . VAL A 1 289 ? 7.067 -7.823 -3.947 1.00 75.44 289 VAL A C 1
ATOM 2106 O O . VAL A 1 289 ? 7.770 -6.948 -4.450 1.00 75.44 289 VAL A O 1
ATOM 2109 N N . ASP A 1 290 ? 7.356 -9.117 -4.064 1.00 84.44 290 ASP A N 1
ATOM 2110 C CA . ASP A 1 290 ? 8.371 -9.586 -5.012 1.00 84.44 290 ASP A CA 1
ATOM 2111 C C . ASP A 1 290 ? 7.856 -9.448 -6.452 1.00 84.44 290 ASP A C 1
ATOM 2113 O O . ASP A 1 290 ? 6.652 -9.530 -6.711 1.00 84.44 290 ASP A O 1
ATOM 2117 N N . CYS A 1 291 ? 8.764 -9.237 -7.406 1.00 88.44 291 CYS A N 1
ATOM 2118 C CA . CYS A 1 291 ? 8.383 -9.201 -8.815 1.00 88.44 291 CYS A CA 1
ATOM 2119 C C . CYS A 1 291 ? 8.086 -10.604 -9.352 1.00 88.44 291 CYS A C 1
ATOM 2121 O O . CYS A 1 291 ? 8.842 -11.551 -9.104 1.00 88.44 291 CYS A O 1
ATOM 2123 N N . VAL A 1 292 ? 7.020 -10.727 -10.146 1.00 86.69 292 VAL A N 1
ATOM 2124 C CA . VAL A 1 292 ? 6.727 -11.960 -10.886 1.00 86.69 292 VAL A CA 1
ATOM 2125 C C . VAL A 1 292 ? 7.701 -12.082 -12.053 1.00 86.69 292 VAL A C 1
ATOM 2127 O O . VAL A 1 292 ? 7.809 -11.189 -12.886 1.00 86.69 292 VAL A O 1
ATOM 2130 N N . ASN A 1 293 ? 8.419 -13.201 -12.120 1.00 84.94 293 ASN A N 1
ATOM 2131 C CA . ASN A 1 293 ? 9.423 -13.447 -13.155 1.00 84.94 293 ASN A CA 1
ATOM 2132 C C . ASN A 1 293 ? 8.818 -14.124 -14.381 1.00 84.94 293 ASN A C 1
ATOM 2134 O O . ASN A 1 293 ? 7.884 -14.917 -14.257 1.00 84.94 293 ASN A O 1
ATOM 2138 N N . VAL A 1 294 ? 9.400 -13.864 -15.555 1.00 78.38 294 VAL A N 1
ATOM 2139 C CA . VAL A 1 294 ? 9.030 -14.579 -16.781 1.00 78.38 294 VAL A CA 1
ATOM 2140 C C . VAL A 1 294 ? 9.414 -16.055 -16.615 1.00 78.38 294 VAL A C 1
ATOM 2142 O O . VAL A 1 294 ? 10.593 -16.361 -16.412 1.00 78.38 294 VAL A O 1
ATOM 2145 N N . PRO A 1 295 ? 8.456 -16.995 -16.668 1.00 75.50 295 PRO A N 1
ATOM 2146 C CA . PRO A 1 295 ? 8.757 -18.409 -16.528 1.00 75.50 295 PRO A CA 1
ATOM 2147 C C . PRO A 1 295 ? 9.553 -18.927 -17.730 1.00 75.50 295 PRO A C 1
ATOM 2149 O O . PRO A 1 295 ? 9.374 -18.496 -18.869 1.00 75.50 295 PRO A O 1
ATOM 2152 N N . SER A 1 296 ? 10.375 -19.951 -17.498 1.00 71.44 296 SER A N 1
ATOM 2153 C CA . SER A 1 296 ? 11.171 -20.617 -18.543 1.00 71.44 296 SER A CA 1
ATOM 2154 C C . SER A 1 296 ? 10.334 -21.274 -19.650 1.00 71.44 296 SER A C 1
ATOM 2156 O O . SER A 1 296 ? 10.872 -21.643 -20.691 1.00 71.44 296 SER A O 1
ATOM 2158 N N . SER A 1 297 ? 9.021 -21.408 -19.445 1.00 67.94 297 SER A N 1
ATOM 2159 C CA . SER A 1 297 ? 8.045 -21.840 -20.449 1.00 67.94 297 SER A CA 1
ATOM 2160 C C . SER A 1 297 ? 7.748 -20.781 -21.519 1.00 67.94 297 SER A C 1
ATOM 2162 O O . SER A 1 297 ? 7.076 -21.104 -22.498 1.00 67.94 297 SER A O 1
ATOM 2164 N N . GLY A 1 298 ? 8.218 -19.539 -21.346 1.00 69.44 298 GLY A N 1
ATOM 2165 C CA . GLY A 1 298 ? 7.981 -18.425 -22.269 1.00 69.44 298 GLY A CA 1
ATOM 2166 C C . GLY A 1 298 ? 6.584 -17.805 -22.164 1.00 69.44 298 GLY A C 1
ATOM 2167 O O . GLY A 1 298 ? 6.178 -17.069 -23.059 1.00 69.44 298 GLY A O 1
ATOM 2168 N N . GLN A 1 299 ? 5.830 -18.116 -21.105 1.00 81.00 299 GLN A N 1
ATOM 2169 C CA . GLN A 1 299 ? 4.574 -17.422 -20.800 1.00 81.00 299 GLN A CA 1
ATOM 2170 C C . GLN A 1 299 ? 4.852 -16.001 -20.298 1.00 81.00 299 GLN A C 1
ATOM 2172 O O . GLN A 1 299 ? 5.937 -15.724 -19.794 1.00 81.00 299 GLN A O 1
ATOM 2177 N N . ALA A 1 300 ? 3.866 -15.111 -20.413 1.00 83.19 300 ALA A N 1
ATOM 2178 C CA . ALA A 1 300 ? 3.980 -13.762 -19.874 1.00 83.19 300 ALA A CA 1
ATOM 2179 C C . ALA A 1 300 ? 4.139 -13.789 -18.344 1.00 83.19 300 ALA A C 1
ATOM 2181 O O . ALA A 1 300 ? 3.472 -14.572 -17.663 1.00 83.19 300 ALA A O 1
ATOM 2182 N N . ALA A 1 301 ? 4.984 -12.910 -17.807 1.00 84.88 301 ALA A N 1
ATOM 2183 C CA . ALA A 1 301 ? 4.923 -12.544 -16.398 1.00 84.88 301 ALA A CA 1
ATOM 2184 C C . ALA A 1 301 ? 3.739 -11.593 -16.212 1.00 84.88 301 ALA A C 1
ATOM 2186 O O . ALA A 1 301 ? 3.710 -10.533 -16.835 1.00 84.88 301 ALA A O 1
ATOM 2187 N N . VAL A 1 302 ? 2.769 -12.000 -15.399 1.00 83.62 302 VAL A N 1
ATOM 2188 C CA . VAL A 1 302 ? 1.587 -11.202 -15.061 1.00 83.62 302 VAL A CA 1
ATOM 2189 C C . VAL A 1 302 ? 1.656 -10.884 -13.581 1.00 83.62 302 VAL A C 1
ATOM 2191 O O . VAL A 1 302 ? 1.863 -11.786 -12.765 1.00 83.62 302 VAL A O 1
ATOM 2194 N N . GLN A 1 303 ? 1.536 -9.610 -13.251 1.00 84.94 303 GLN A N 1
ATOM 2195 C CA . GLN A 1 303 ? 1.564 -9.135 -11.883 1.00 84.94 303 GLN A CA 1
ATOM 2196 C C . GLN A 1 303 ? 0.514 -8.052 -11.721 1.00 84.94 303 GLN A C 1
ATOM 2198 O O . GLN A 1 303 ? 0.662 -6.980 -12.299 1.00 84.94 303 GLN A O 1
ATOM 2203 N N . ASP A 1 304 ? -0.491 -8.363 -10.912 1.00 75.56 304 ASP A N 1
ATOM 2204 C CA . ASP A 1 304 ? -1.702 -7.566 -10.760 1.00 75.56 304 ASP A CA 1
ATOM 2205 C C . ASP A 1 304 ? -1.770 -6.925 -9.364 1.00 75.56 304 ASP A C 1
ATOM 2207 O O . ASP A 1 304 ? -1.183 -7.430 -8.400 1.00 75.56 304 ASP A O 1
ATOM 2211 N N . ASP A 1 305 ? -2.492 -5.813 -9.287 1.00 73.06 305 ASP A N 1
ATOM 2212 C CA . ASP A 1 305 ? -2.848 -5.018 -8.116 1.00 73.06 305 ASP A CA 1
ATOM 2213 C C . ASP A 1 305 ? -1.658 -4.635 -7.224 1.00 73.06 305 ASP A C 1
ATOM 2215 O O . ASP A 1 305 ? -1.699 -4.665 -5.989 1.00 73.06 305 ASP A O 1
ATOM 2219 N N . VAL A 1 306 ? -0.532 -4.270 -7.849 1.00 78.56 306 VAL A N 1
ATOM 2220 C CA . VAL A 1 306 ? 0.656 -3.883 -7.089 1.00 78.56 306 VAL A CA 1
ATOM 2221 C C . VAL A 1 306 ? 0.579 -2.423 -6.702 1.00 78.56 306 VAL A C 1
ATOM 2223 O O . VAL A 1 306 ? 0.644 -1.527 -7.541 1.00 78.56 306 VAL A O 1
ATOM 2226 N N . ARG A 1 307 ? 0.521 -2.171 -5.398 1.00 83.88 307 ARG A N 1
ATOM 2227 C CA . ARG A 1 307 ? 0.537 -0.819 -4.850 1.00 83.88 307 ARG A CA 1
ATOM 2228 C C . ARG A 1 307 ? 1.930 -0.182 -4.902 1.00 83.88 307 ARG A C 1
ATOM 2230 O O . ARG A 1 307 ? 2.932 -0.812 -4.564 1.00 83.88 307 ARG A O 1
ATOM 2237 N N . GLY A 1 308 ? 1.978 1.098 -5.265 1.00 85.56 308 GLY A N 1
ATOM 2238 C CA . GLY A 1 308 ? 3.198 1.906 -5.243 1.00 85.56 308 GLY A CA 1
ATOM 2239 C C . GLY A 1 308 ? 3.575 2.387 -3.833 1.00 85.56 308 GLY A C 1
ATOM 2240 O O . GLY A 1 308 ? 2.747 2.949 -3.117 1.00 85.56 308 GLY A O 1
ATOM 2241 N N . ALA A 1 309 ? 4.840 2.221 -3.446 1.00 82.38 309 ALA A N 1
ATOM 2242 C CA . ALA A 1 309 ? 5.452 2.781 -2.242 1.00 82.38 309 ALA A CA 1
ATOM 2243 C C . ALA A 1 309 ? 6.276 4.034 -2.568 1.00 82.38 309 ALA A C 1
ATOM 2245 O O . ALA A 1 309 ? 7.109 4.021 -3.472 1.00 82.38 309 ALA A O 1
ATOM 2246 N N . PHE A 1 310 ? 6.058 5.112 -1.813 1.00 85.00 310 PHE A N 1
ATOM 2247 C CA . PHE A 1 310 ? 6.682 6.417 -2.047 1.00 85.00 310 PHE A CA 1
ATOM 2248 C C . PHE A 1 310 ? 8.183 6.430 -1.769 1.00 85.00 310 PHE A C 1
ATOM 2250 O O . PHE A 1 310 ? 8.611 6.079 -0.671 1.00 85.00 310 PHE A O 1
ATOM 2257 N N . VAL A 1 311 ? 8.961 6.935 -2.727 1.00 84.00 311 VAL A N 1
ATOM 2258 C CA . VAL A 1 311 ? 10.394 7.197 -2.568 1.00 84.00 311 VAL A CA 1
ATOM 2259 C C . VAL A 1 311 ? 10.598 8.653 -2.153 1.00 84.00 311 VAL A C 1
ATOM 2261 O O . VAL A 1 311 ? 10.606 9.560 -2.984 1.00 84.00 311 VAL A O 1
ATOM 2264 N N . ALA A 1 312 ? 10.733 8.887 -0.849 1.00 76.44 312 ALA A N 1
ATOM 2265 C CA . ALA A 1 312 ? 10.826 10.237 -0.302 1.00 76.44 312 ALA A CA 1
ATOM 2266 C C . ALA A 1 312 ? 12.154 10.937 -0.649 1.00 76.44 312 ALA A C 1
ATOM 2268 O O . ALA A 1 312 ? 13.222 10.326 -0.647 1.00 76.44 312 ALA A O 1
ATOM 2269 N N . GLY A 1 313 ? 12.091 12.256 -0.870 1.00 70.88 313 GLY A N 1
ATOM 2270 C CA . GLY A 1 313 ? 13.269 13.126 -0.952 1.00 70.88 313 GLY A CA 1
ATOM 2271 C C . GLY A 1 313 ? 14.074 13.051 -2.252 1.00 70.88 313 GLY A C 1
ATOM 2272 O O . GLY A 1 313 ? 15.199 13.546 -2.286 1.00 70.88 313 GLY A O 1
ATOM 2273 N N . THR A 1 314 ? 13.529 12.458 -3.316 1.00 71.19 314 THR A N 1
ATOM 2274 C CA . THR A 1 314 ? 14.235 12.299 -4.598 1.00 71.19 314 THR A CA 1
ATOM 2275 C C . THR A 1 314 ? 14.186 13.531 -5.499 1.00 71.19 314 THR A C 1
ATOM 2277 O O . THR A 1 314 ? 15.131 13.764 -6.248 1.00 71.19 314 THR A O 1
ATOM 2280 N N . GLN A 1 315 ? 13.124 14.334 -5.410 1.00 70.31 315 GLN A N 1
ATOM 2281 C CA . GLN A 1 315 ? 12.969 15.595 -6.153 1.00 70.31 315 GLN A CA 1
ATOM 2282 C C . GLN A 1 315 ? 12.808 16.799 -5.221 1.00 70.31 315 GLN A C 1
ATOM 2284 O O . GLN A 1 315 ? 13.458 17.827 -5.395 1.00 70.31 315 GLN A O 1
ATOM 2289 N N . ASP A 1 316 ? 11.964 16.660 -4.199 1.00 75.12 316 ASP A N 1
ATOM 2290 C CA . ASP A 1 316 ? 11.697 17.682 -3.191 1.00 75.12 316 ASP A CA 1
ATOM 2291 C C . ASP A 1 316 ? 11.590 17.004 -1.819 1.00 75.12 316 ASP A C 1
ATOM 2293 O O . ASP A 1 316 ? 10.813 16.070 -1.625 1.00 75.12 316 ASP A O 1
ATOM 2297 N N . ALA A 1 317 ? 12.383 17.472 -0.854 1.00 73.69 317 ALA A N 1
ATOM 2298 C CA . ALA A 1 317 ? 12.412 16.928 0.504 1.00 73.69 317 ALA A CA 1
ATOM 2299 C C . ALA A 1 317 ? 11.085 17.111 1.266 1.00 73.69 317 ALA A C 1
ATOM 2301 O O . ALA A 1 317 ? 10.868 16.446 2.276 1.00 73.69 317 ALA A O 1
ATOM 2302 N N . SER A 1 318 ? 10.218 18.017 0.807 1.00 72.88 318 SER A N 1
ATOM 2303 C CA . SER A 1 318 ? 8.896 18.279 1.381 1.00 72.88 318 SER A CA 1
ATOM 2304 C C . SER A 1 318 ? 7.751 17.570 0.653 1.00 72.88 318 SER A C 1
ATOM 2306 O O . SER A 1 318 ? 6.605 17.635 1.105 1.00 72.88 318 SER A O 1
ATOM 2308 N N . GLU A 1 319 ? 8.035 16.887 -0.462 1.00 80.50 319 GLU A N 1
ATOM 2309 C CA . GLU A 1 319 ? 7.017 16.152 -1.202 1.00 80.50 319 GLU A CA 1
ATOM 2310 C C . GLU A 1 319 ? 6.525 14.940 -0.406 1.00 80.50 319 GLU A C 1
ATOM 2312 O O . GLU A 1 319 ? 7.290 14.210 0.224 1.00 80.50 319 GLU A O 1
ATOM 2317 N N . THR A 1 320 ? 5.213 14.726 -0.448 1.00 76.06 320 THR A N 1
ATOM 2318 C CA . THR A 1 320 ? 4.538 13.571 0.142 1.00 76.06 320 THR A CA 1
ATOM 2319 C C . THR A 1 320 ? 3.955 12.704 -0.968 1.00 76.06 320 THR A C 1
ATOM 2321 O O . THR A 1 320 ? 3.697 13.198 -2.068 1.00 76.06 320 THR A O 1
ATOM 2324 N N . LEU A 1 321 ? 3.659 11.435 -0.664 1.00 79.44 321 LEU A N 1
ATOM 2325 C CA . LEU A 1 321 ? 2.971 10.527 -1.589 1.00 79.44 321 LEU A CA 1
ATOM 2326 C C . LEU A 1 321 ? 1.692 11.153 -2.164 1.00 79.44 321 LEU A C 1
ATOM 2328 O O . LEU A 1 321 ? 1.454 11.114 -3.366 1.00 79.44 321 LEU A O 1
ATOM 2332 N N . THR A 1 322 ? 0.898 11.789 -1.304 1.00 73.88 322 THR A N 1
ATOM 2333 C CA . THR A 1 322 ? -0.337 12.487 -1.674 1.00 73.88 322 THR A CA 1
ATOM 2334 C C . THR A 1 322 ? -0.076 13.585 -2.706 1.00 73.88 322 THR A C 1
ATOM 2336 O O . THR A 1 322 ? -0.757 13.650 -3.726 1.00 73.88 322 THR A O 1
ATOM 2339 N N . THR A 1 323 ? 0.928 14.436 -2.477 1.00 80.62 323 THR A N 1
ATOM 2340 C CA . THR A 1 323 ? 1.267 15.518 -3.411 1.00 80.62 323 THR A CA 1
ATOM 2341 C C . THR A 1 323 ? 1.819 14.972 -4.729 1.00 80.62 323 THR A C 1
ATOM 2343 O O . THR A 1 323 ? 1.437 15.468 -5.788 1.00 80.62 323 THR A O 1
ATOM 2346 N N . LEU A 1 324 ? 2.663 13.936 -4.682 1.00 88.75 324 LEU A N 1
ATOM 2347 C CA . LEU A 1 324 ? 3.185 13.258 -5.871 1.00 88.75 324 LEU A CA 1
ATOM 2348 C C . LEU A 1 324 ? 2.046 12.690 -6.726 1.00 88.75 324 LEU A C 1
ATOM 2350 O O . LEU A 1 324 ? 1.943 12.995 -7.913 1.00 88.75 324 LEU A O 1
ATOM 2354 N N . LEU A 1 325 ? 1.169 11.890 -6.121 1.00 89.25 325 LEU A N 1
ATOM 2355 C CA . LEU A 1 325 ? 0.075 11.247 -6.841 1.00 89.25 325 LEU A CA 1
ATOM 2356 C C . LEU A 1 325 ? -0.944 12.263 -7.346 1.00 89.25 325 LEU A C 1
ATOM 2358 O O . LEU A 1 325 ? -1.483 12.077 -8.429 1.00 89.25 325 LEU A O 1
ATOM 2362 N N . ALA A 1 326 ? -1.151 13.381 -6.646 1.00 84.56 326 ALA A N 1
ATOM 2363 C CA . ALA A 1 326 ? -1.959 14.481 -7.165 1.00 84.56 326 ALA A CA 1
ATOM 2364 C C . ALA A 1 326 ? -1.322 15.135 -8.408 1.00 84.56 326 ALA A C 1
ATOM 2366 O O . ALA A 1 326 ? -2.036 15.466 -9.357 1.00 84.56 326 ALA A O 1
ATOM 2367 N N . LYS A 1 327 ? 0.010 15.300 -8.444 1.00 89.50 327 LYS A N 1
ATOM 2368 C CA . LYS A 1 327 ? 0.729 15.792 -9.635 1.00 89.50 327 LYS A CA 1
ATOM 2369 C C . LYS A 1 327 ? 0.584 14.820 -10.805 1.00 89.50 327 LYS A C 1
ATOM 2371 O O . LYS A 1 327 ? 0.127 15.244 -11.861 1.00 89.50 327 LYS A O 1
ATOM 2376 N N . MET A 1 328 ? 0.855 13.531 -10.592 1.00 91.88 328 MET A N 1
ATOM 2377 C CA . MET A 1 328 ? 0.670 12.476 -11.602 1.00 91.88 328 MET A CA 1
ATOM 2378 C C . MET A 1 328 ? -0.784 12.388 -12.086 1.00 91.88 328 MET A C 1
ATOM 2380 O O . MET A 1 328 ? -1.050 12.251 -13.285 1.00 91.88 328 MET A O 1
ATOM 2384 N N . ARG A 1 329 ? -1.742 12.533 -11.157 1.00 88.94 329 ARG A N 1
ATOM 2385 C CA . ARG A 1 329 ? -3.176 12.571 -11.462 1.00 88.94 329 ARG A CA 1
ATOM 2386 C C . ARG A 1 329 ? -3.515 13.689 -12.445 1.00 88.94 329 ARG A C 1
ATOM 2388 O O . ARG A 1 329 ? -4.357 13.520 -13.325 1.00 88.94 329 ARG A O 1
ATOM 2395 N N . ASN A 1 330 ? -2.844 14.829 -12.328 1.00 87.56 330 ASN A N 1
ATOM 2396 C CA . ASN A 1 330 ? -3.046 15.980 -13.201 1.00 87.56 330 ASN A CA 1
ATOM 2397 C C . ASN A 1 330 ? -2.270 15.859 -14.519 1.00 87.56 330 ASN A C 1
ATOM 2399 O O . ASN A 1 330 ? -2.867 16.062 -15.577 1.00 87.56 330 ASN A O 1
ATOM 2403 N N . ASP A 1 331 ? -1.002 15.459 -14.468 1.00 89.94 331 ASP A N 1
ATOM 2404 C CA . ASP A 1 331 ? -0.117 15.346 -15.626 1.00 89.94 331 ASP A CA 1
ATOM 2405 C C . ASP A 1 331 ? 0.854 14.155 -15.479 1.00 89.94 331 ASP A C 1
ATOM 2407 O O . ASP A 1 331 ? 1.812 14.240 -14.707 1.00 89.94 331 ASP A O 1
ATOM 2411 N N . PRO A 1 332 ? 0.634 13.036 -16.198 1.00 91.12 332 PRO A N 1
ATOM 2412 C CA . PRO A 1 332 ? 1.537 11.891 -16.161 1.00 91.12 332 PRO A CA 1
ATOM 2413 C C . PRO A 1 332 ? 2.731 12.022 -17.113 1.00 91.12 332 PRO A C 1
ATOM 2415 O O . PRO A 1 332 ? 3.599 11.159 -17.081 1.00 91.12 332 PRO A O 1
ATOM 2418 N N . THR A 1 333 ? 2.789 13.056 -17.961 1.00 90.25 333 THR A N 1
ATOM 2419 C CA . THR A 1 333 ? 3.784 13.178 -19.046 1.00 90.25 333 THR A CA 1
ATOM 2420 C C . THR A 1 333 ? 5.240 13.035 -18.574 1.00 90.25 333 THR A C 1
ATOM 2422 O O . THR A 1 333 ? 6.020 12.365 -19.256 1.00 90.25 333 THR A O 1
ATOM 2425 N N . PRO A 1 334 ? 5.630 13.575 -17.401 1.00 92.94 334 PRO A N 1
ATOM 2426 C CA . PRO A 1 334 ? 6.993 13.412 -16.894 1.00 92.94 334 PRO A CA 1
ATOM 2427 C C . PRO A 1 334 ? 7.317 12.003 -16.383 1.00 92.94 334 PRO A C 1
ATOM 2429 O O . PRO A 1 334 ? 8.469 11.734 -16.047 1.00 92.94 334 PRO A O 1
ATOM 2432 N N . TYR A 1 335 ? 6.329 11.118 -16.249 1.00 94.69 335 TYR A N 1
ATOM 2433 C CA . TYR A 1 335 ? 6.461 9.863 -15.520 1.00 94.69 335 TYR A CA 1
ATOM 2434 C C . TYR A 1 335 ? 6.550 8.658 -16.456 1.00 94.69 335 TYR A C 1
ATOM 2436 O O . TYR A 1 335 ? 5.830 8.543 -17.451 1.00 94.69 335 TYR A O 1
ATOM 2444 N N . TYR A 1 336 ? 7.423 7.716 -16.108 1.00 95.00 336 TYR A N 1
ATOM 2445 C CA . TYR A 1 336 ? 7.585 6.470 -16.852 1.00 95.00 336 TYR A CA 1
ATOM 2446 C C . TYR A 1 336 ? 7.791 5.287 -15.920 1.00 95.00 336 TYR A C 1
ATOM 2448 O O . TYR A 1 336 ? 8.423 5.398 -14.869 1.00 95.00 336 TYR A O 1
ATOM 2456 N N . PHE A 1 337 ? 7.253 4.145 -16.328 1.00 95.31 337 PHE A N 1
ATOM 2457 C CA . PHE A 1 337 ? 7.442 2.876 -15.652 1.00 95.31 337 PHE A CA 1
ATOM 2458 C C . PHE A 1 337 ? 8.732 2.217 -16.137 1.00 95.31 337 PHE A C 1
ATOM 2460 O O . PHE A 1 337 ? 9.066 2.291 -17.323 1.00 95.31 337 PHE A O 1
ATOM 2467 N N . ASN A 1 338 ? 9.465 1.583 -15.230 1.00 94.19 338 ASN A N 1
ATOM 2468 C CA . ASN A 1 338 ? 10.794 1.049 -15.490 1.00 94.19 338 ASN A CA 1
ATOM 2469 C C . ASN A 1 338 ? 11.019 -0.242 -14.698 1.00 94.19 338 ASN A C 1
ATOM 2471 O O . ASN A 1 338 ? 10.744 -0.286 -13.498 1.00 94.19 338 ASN A O 1
ATOM 2475 N N . MET A 1 339 ? 11.531 -1.288 -15.349 1.00 93.12 339 MET A N 1
ATOM 2476 C CA . MET A 1 339 ? 11.754 -2.591 -14.712 1.00 93.12 339 MET A CA 1
ATOM 2477 C C . MET A 1 339 ? 13.185 -3.063 -14.834 1.00 93.12 339 MET A C 1
ATOM 2479 O O . MET A 1 339 ? 13.715 -3.160 -15.932 1.00 93.12 339 MET A O 1
ATOM 2483 N N . HIS A 1 340 ? 13.796 -3.428 -13.715 1.00 92.00 340 HIS A N 1
ATOM 2484 C CA . HIS A 1 340 ? 15.193 -3.832 -13.632 1.00 92.00 340 HIS A CA 1
ATOM 2485 C C . HIS A 1 340 ? 15.332 -5.336 -13.406 1.00 92.00 340 HIS A C 1
ATOM 2487 O O . HIS A 1 340 ? 14.574 -5.947 -12.656 1.00 92.00 340 HIS A O 1
ATOM 2493 N N . THR A 1 341 ? 16.369 -5.918 -14.000 1.00 89.62 341 THR A N 1
ATOM 2494 C CA . THR A 1 341 ? 16.881 -7.265 -13.703 1.00 89.62 341 THR A CA 1
ATOM 2495 C C . THR A 1 341 ? 18.267 -7.168 -13.068 1.00 89.62 341 THR A C 1
ATOM 2497 O O . THR A 1 341 ? 18.881 -6.093 -13.056 1.00 89.62 341 THR A O 1
ATOM 2500 N N . VAL A 1 342 ? 18.797 -8.287 -12.558 1.00 84.69 342 VAL A N 1
ATOM 2501 C CA . VAL A 1 342 ? 20.182 -8.337 -12.047 1.00 84.69 342 VAL A CA 1
ATOM 2502 C C . VAL A 1 342 ? 21.155 -7.913 -13.141 1.00 84.69 342 VAL A C 1
ATOM 2504 O O . VAL A 1 342 ? 22.110 -7.178 -12.893 1.00 84.69 342 VAL A O 1
ATOM 2507 N N . GLU A 1 343 ? 20.907 -8.359 -14.372 1.00 85.44 343 GLU A N 1
ATOM 2508 C CA . GLU A 1 343 ? 21.769 -8.070 -15.502 1.00 85.44 343 GLU A CA 1
ATOM 2509 C C . GLU A 1 343 ? 21.788 -6.595 -15.858 1.00 85.44 343 GLU A C 1
ATOM 2511 O O . GLU A 1 343 ? 22.867 -6.071 -16.125 1.00 85.44 343 GLU A O 1
ATOM 2516 N N . THR A 1 344 ? 20.635 -5.924 -15.880 1.00 87.69 344 THR A N 1
ATOM 2517 C CA . THR A 1 344 ? 20.598 -4.505 -16.250 1.00 87.69 344 THR A CA 1
ATOM 2518 C C . THR A 1 344 ? 21.247 -3.647 -15.182 1.00 87.69 344 THR A C 1
ATOM 2520 O O . THR A 1 344 ? 22.010 -2.749 -15.516 1.00 87.69 344 THR A O 1
ATOM 2523 N N . LEU A 1 345 ? 21.039 -3.969 -13.902 1.00 85.56 345 LEU A N 1
ATOM 2524 C CA . LEU A 1 345 ? 21.745 -3.288 -12.815 1.00 85.56 345 LEU A CA 1
ATOM 2525 C C . LEU A 1 345 ? 23.262 -3.454 -12.943 1.00 85.56 345 LEU A C 1
ATOM 2527 O O . LEU A 1 345 ? 23.994 -2.470 -12.874 1.00 85.56 345 LEU A O 1
ATOM 2531 N N . ALA A 1 346 ? 23.735 -4.679 -13.190 1.00 85.00 346 ALA A N 1
ATOM 2532 C CA . ALA A 1 346 ? 25.158 -4.949 -13.369 1.00 85.00 346 ALA A CA 1
ATOM 2533 C C . ALA A 1 346 ? 25.738 -4.263 -14.616 1.00 85.00 346 ALA A C 1
ATOM 2535 O O . ALA A 1 346 ? 26.852 -3.751 -14.565 1.00 85.00 346 ALA A O 1
ATOM 2536 N N . TYR A 1 347 ? 24.994 -4.242 -15.724 1.00 85.38 347 TYR A N 1
ATOM 2537 C CA . TYR A 1 347 ? 25.413 -3.593 -16.963 1.00 85.38 347 TYR A CA 1
ATOM 2538 C C . TYR A 1 347 ? 25.600 -2.091 -16.756 1.00 85.38 347 TYR A C 1
ATOM 2540 O O . TYR A 1 347 ? 26.700 -1.578 -16.962 1.00 85.38 347 TYR A O 1
ATOM 2548 N N . TRP A 1 348 ? 24.574 -1.393 -16.267 1.00 83.75 348 TRP A N 1
ATOM 2549 C CA . TRP A 1 348 ? 24.653 0.057 -16.114 1.00 83.75 348 TRP A CA 1
ATOM 2550 C C . TRP A 1 348 ? 25.602 0.496 -14.995 1.00 83.75 348 TRP A C 1
ATOM 2552 O O . TRP A 1 348 ? 26.186 1.569 -15.089 1.00 83.75 348 TRP A O 1
ATOM 2562 N N . ALA A 1 349 ? 25.868 -0.352 -13.996 1.00 82.88 349 ALA A N 1
ATOM 2563 C CA . ALA A 1 349 ? 26.917 -0.091 -13.006 1.00 82.88 349 ALA A CA 1
ATOM 2564 C C . ALA A 1 349 ? 28.328 0.018 -13.620 1.00 82.88 349 ALA A C 1
ATOM 2566 O O . ALA A 1 349 ? 29.231 0.561 -12.987 1.00 82.88 349 ALA A O 1
ATOM 2567 N N . THR A 1 350 ? 28.532 -0.501 -14.836 1.00 81.81 350 THR A N 1
ATOM 2568 C CA . THR A 1 350 ? 29.805 -0.392 -15.573 1.00 81.81 350 THR A CA 1
ATOM 2569 C C . THR A 1 350 ? 29.838 0.763 -16.575 1.00 81.81 350 THR A C 1
ATOM 2571 O O . THR A 1 350 ? 30.849 0.964 -17.245 1.00 81.81 350 THR A O 1
ATOM 2574 N N . THR A 1 351 ? 28.750 1.525 -16.677 1.00 77.00 351 THR A N 1
ATOM 2575 C CA . THR A 1 351 ? 28.617 2.669 -17.583 1.00 77.00 351 THR A CA 1
ATOM 2576 C C . THR A 1 351 ? 28.602 3.979 -16.798 1.00 77.00 351 THR A C 1
ATOM 2578 O O . THR A 1 351 ? 28.118 4.011 -15.672 1.00 77.00 351 THR A O 1
ATOM 2581 N N . ASP A 1 352 ? 29.033 5.083 -17.412 1.00 75.44 352 ASP A N 1
ATOM 2582 C CA . ASP A 1 352 ? 28.887 6.437 -16.841 1.00 75.44 352 ASP A CA 1
ATOM 2583 C C . ASP A 1 352 ? 27.458 7.008 -17.009 1.00 75.44 352 ASP A C 1
ATOM 2585 O O . ASP A 1 352 ? 27.230 8.211 -16.870 1.00 75.44 352 ASP A O 1
ATOM 2589 N N . THR A 1 353 ? 26.483 6.161 -17.345 1.00 72.81 353 THR A N 1
ATOM 2590 C CA . THR A 1 353 ? 25.077 6.532 -17.543 1.00 72.81 353 THR A CA 1
ATOM 2591 C C . THR A 1 353 ? 24.212 6.054 -16.377 1.00 72.81 353 THR A C 1
ATOM 2593 O O . THR A 1 353 ? 24.496 4.996 -15.810 1.00 72.81 353 THR A O 1
ATOM 2596 N N . PRO A 1 354 ? 23.146 6.796 -16.011 1.00 75.81 354 PRO A N 1
ATOM 2597 C CA . PRO A 1 354 ? 22.191 6.354 -15.000 1.00 75.81 354 PRO A CA 1
ATOM 2598 C C . PRO A 1 354 ? 21.666 4.946 -15.287 1.00 75.81 354 PRO A C 1
ATOM 2600 O O . PRO A 1 354 ? 21.483 4.565 -16.442 1.00 75.81 354 PRO A O 1
ATOM 2603 N N . ALA A 1 355 ? 21.409 4.172 -14.231 1.00 77.69 355 ALA A N 1
ATOM 2604 C CA . ALA A 1 355 ? 20.899 2.820 -14.389 1.00 77.69 355 ALA A CA 1
ATOM 2605 C C . ALA A 1 355 ? 19.507 2.830 -15.020 1.00 77.69 355 ALA A C 1
ATOM 2607 O O . ALA A 1 355 ? 18.543 3.280 -14.404 1.00 77.69 355 ALA A O 1
ATOM 2608 N N . GLN A 1 356 ? 19.404 2.281 -16.227 1.00 85.75 356 GLN A N 1
ATOM 2609 C CA . GLN A 1 356 ? 18.128 2.089 -16.904 1.00 85.75 356 GLN A CA 1
ATOM 2610 C C . GLN A 1 356 ? 17.626 0.656 -16.673 1.00 85.75 356 GLN A C 1
ATOM 2612 O O . GLN A 1 356 ? 18.396 -0.269 -16.386 1.00 85.75 356 GLN A O 1
ATOM 2617 N N . GLY A 1 357 ? 16.316 0.447 -16.741 1.00 88.50 357 GLY A N 1
ATOM 2618 C CA . GLY A 1 357 ? 15.763 -0.897 -16.643 1.00 88.50 357 GLY A CA 1
ATOM 2619 C C . GLY A 1 357 ? 15.993 -1.699 -17.916 1.00 88.50 357 GLY A C 1
ATOM 2620 O O . GLY A 1 357 ? 16.551 -1.222 -18.904 1.00 88.50 357 GLY A O 1
ATOM 2621 N N . LEU A 1 358 ? 15.535 -2.939 -17.884 1.00 90.38 358 LEU A N 1
ATOM 2622 C CA . LEU A 1 358 ? 15.400 -3.836 -19.020 1.00 90.38 358 LEU A CA 1
ATOM 2623 C C . LEU A 1 358 ? 14.345 -3.351 -20.007 1.00 90.38 358 LEU A C 1
ATOM 2625 O O . LEU A 1 358 ? 14.570 -3.403 -21.215 1.00 90.38 358 LEU A O 1
ATOM 2629 N N . CYS A 1 359 ? 13.209 -2.893 -19.492 1.00 91.19 359 CYS A N 1
ATOM 2630 C CA . CYS A 1 359 ? 12.152 -2.296 -20.286 1.00 91.19 359 CYS A CA 1
ATOM 2631 C C . CYS A 1 359 ? 11.558 -1.087 -19.573 1.00 91.19 359 CYS A C 1
ATOM 2633 O O . CYS A 1 359 ? 11.463 -1.062 -18.341 1.00 91.19 359 CYS A O 1
ATOM 2635 N N . ARG A 1 360 ? 11.134 -0.109 -20.372 1.00 93.06 360 ARG A N 1
ATOM 2636 C CA . ARG A 1 360 ? 10.513 1.133 -19.908 1.00 93.06 360 ARG A CA 1
ATOM 2637 C C . ARG A 1 360 ? 9.342 1.530 -20.797 1.00 93.06 360 ARG A C 1
ATOM 2639 O O . ARG A 1 360 ? 9.301 1.141 -21.964 1.00 93.06 360 ARG A O 1
ATOM 2646 N N . GLY A 1 361 ? 8.422 2.313 -20.245 1.00 92.94 361 GLY A N 1
ATOM 2647 C CA . GLY A 1 361 ? 7.269 2.849 -20.966 1.00 92.94 361 GLY A CA 1
ATOM 2648 C C . GLY A 1 361 ? 6.698 4.088 -20.291 1.00 92.94 361 GLY A C 1
ATOM 2649 O O . GLY A 1 361 ? 6.578 4.134 -19.067 1.00 92.94 361 GLY A O 1
ATOM 2650 N N . THR A 1 362 ? 6.363 5.104 -21.080 1.00 93.62 362 THR A N 1
ATOM 2651 C CA . THR A 1 362 ? 5.722 6.333 -20.591 1.00 93.62 362 THR A CA 1
ATOM 2652 C C . THR A 1 362 ? 4.279 6.049 -20.186 1.00 93.62 362 THR A C 1
ATOM 2654 O O . THR A 1 362 ? 3.613 5.216 -20.802 1.00 93.62 362 THR A O 1
ATOM 2657 N N . LEU A 1 363 ? 3.799 6.726 -19.143 1.00 92.31 363 LEU A N 1
ATOM 2658 C CA . LEU A 1 363 ? 2.413 6.604 -18.702 1.00 92.31 363 LEU A CA 1
ATOM 2659 C C . LEU A 1 363 ? 1.541 7.659 -19.383 1.00 92.31 363 LEU A C 1
ATOM 2661 O O . LEU A 1 363 ? 1.832 8.853 -19.349 1.00 92.31 363 LEU A O 1
ATOM 2665 N N . HIS A 1 364 ? 0.427 7.219 -19.956 1.00 90.69 364 HIS A N 1
ATOM 2666 C CA . HIS A 1 364 ? -0.558 8.086 -20.594 1.00 90.69 364 HIS A CA 1
ATOM 2667 C C . HIS A 1 364 ? -1.919 7.871 -19.948 1.00 90.69 364 HIS A C 1
ATOM 2669 O O . HIS A 1 364 ? -2.278 6.733 -19.659 1.00 90.69 364 HIS A O 1
ATOM 2675 N N . LYS A 1 365 ? -2.686 8.946 -19.733 1.00 92.06 365 LYS A N 1
ATOM 2676 C CA . LYS A 1 365 ? -4.075 8.818 -19.273 1.00 92.06 365 LYS A CA 1
ATOM 2677 C C . LYS A 1 365 ? -4.876 8.034 -20.302 1.00 92.06 365 LYS A C 1
ATOM 2679 O O . LYS A 1 365 ? -4.830 8.353 -21.490 1.00 92.06 365 LYS A O 1
ATOM 2684 N N . VAL A 1 366 ? -5.637 7.054 -19.837 1.00 88.56 366 VAL A N 1
ATOM 2685 C CA . VAL A 1 366 ? -6.706 6.462 -20.631 1.00 88.56 366 VAL A CA 1
ATOM 2686 C C . VAL A 1 366 ? -7.831 7.490 -20.632 1.00 88.56 366 VAL A C 1
ATOM 2688 O O . VAL A 1 366 ? -8.469 7.726 -19.609 1.00 88.56 366 VAL A O 1
ATOM 2691 N N . GLU A 1 367 ? -8.017 8.194 -21.746 1.00 79.62 367 GLU A N 1
ATOM 2692 C CA . GLU A 1 367 ? -9.206 9.030 -21.900 1.00 79.62 367 GLU A CA 1
ATOM 2693 C C . GLU A 1 367 ? -10.427 8.108 -21.910 1.00 79.62 367 GLU A C 1
ATOM 2695 O O . GLU A 1 367 ? -10.414 7.107 -22.630 1.00 79.62 36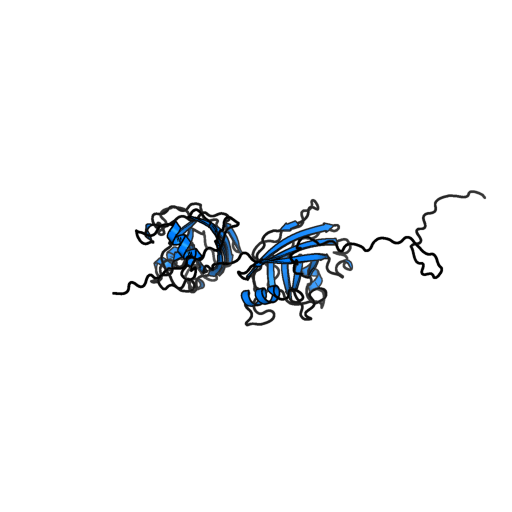7 GLU A O 1
ATOM 2700 N N . ASP A 1 368 ? -11.458 8.432 -21.117 1.00 48.62 368 ASP A N 1
ATOM 2701 C CA . ASP A 1 368 ? -12.753 7.748 -21.151 1.00 48.62 368 ASP A CA 1
ATOM 2702 C C . ASP A 1 368 ? -13.202 7.656 -22.608 1.00 48.62 368 ASP A C 1
ATOM 2704 O O . ASP A 1 368 ? -13.672 8.630 -23.207 1.00 48.62 368 ASP A O 1
ATOM 2708 N N . SER A 1 369 ? -13.041 6.480 -23.210 1.00 39.28 369 SER A N 1
ATOM 2709 C CA . SER A 1 369 ? -13.579 6.202 -24.526 1.00 39.28 369 SER A CA 1
ATOM 2710 C C . SER A 1 369 ? -15.092 6.096 -24.382 1.00 39.28 369 SER A C 1
ATOM 2712 O O . SER A 1 369 ? -15.661 5.007 -24.310 1.00 39.28 369 SER A O 1
ATOM 2714 N N . GLY A 1 370 ? -15.756 7.254 -24.342 1.00 33.97 370 GLY A N 1
ATOM 2715 C CA . GLY A 1 370 ? -17.165 7.367 -24.673 1.00 33.97 370 GLY A CA 1
ATOM 2716 C C . GLY A 1 370 ? -17.422 6.684 -26.022 1.00 33.97 370 GLY A C 1
ATOM 2717 O O . GLY A 1 370 ? -16.498 6.558 -26.836 1.00 33.97 370 GLY A O 1
ATOM 2718 N N . PRO A 1 371 ? -18.655 6.205 -26.275 1.00 34.78 371 PRO A N 1
ATOM 2719 C CA . PRO A 1 371 ? -18.966 5.435 -27.470 1.00 34.78 371 PRO A CA 1
ATOM 2720 C C . PRO A 1 371 ? -18.478 6.208 -28.687 1.00 34.78 371 PRO A C 1
ATOM 2722 O O . PRO A 1 371 ? -18.888 7.345 -28.919 1.00 34.78 371 PRO A O 1
ATOM 2725 N N . THR A 1 372 ? -17.550 5.595 -29.416 1.00 32.91 372 THR A N 1
ATOM 2726 C CA . THR A 1 372 ? -16.854 6.194 -30.544 1.00 32.91 372 THR A CA 1
ATOM 2727 C C . THR A 1 372 ? -17.904 6.633 -31.557 1.00 32.91 372 THR A C 1
ATOM 2729 O O . THR A 1 372 ? -18.434 5.818 -32.313 1.00 32.91 372 THR A O 1
ATOM 2732 N N . SER A 1 373 ? -18.241 7.925 -31.578 1.00 32.84 373 SER A N 1
ATOM 2733 C CA . SER A 1 373 ? -18.920 8.507 -32.723 1.00 32.84 373 SER A CA 1
ATOM 2734 C C . SER A 1 373 ? -17.924 8.412 -33.863 1.00 32.84 373 SER A C 1
ATOM 2736 O O . SER A 1 373 ? -16.965 9.180 -33.948 1.00 32.84 373 SER A O 1
ATOM 2738 N N . THR A 1 374 ? -18.114 7.389 -34.685 1.00 32.50 374 THR A N 1
ATOM 2739 C CA . THR A 1 374 ? -17.377 7.171 -35.917 1.00 32.50 374 THR A CA 1
ATOM 2740 C C . THR A 1 374 ? -17.395 8.491 -36.688 1.00 32.50 374 THR A C 1
ATOM 2742 O O . THR A 1 374 ? -18.490 9.010 -36.933 1.00 32.50 374 THR A O 1
ATOM 2745 N N . PRO A 1 375 ? -16.248 9.076 -37.072 1.00 33.34 375 PRO A N 1
ATOM 2746 C CA . PRO A 1 375 ? -16.279 10.160 -38.032 1.00 33.34 375 PRO A CA 1
ATOM 2747 C C . PRO A 1 375 ? -16.825 9.552 -39.321 1.00 33.34 375 PRO A C 1
ATOM 2749 O O . PRO A 1 375 ? -16.175 8.730 -39.968 1.00 33.34 375 PRO A O 1
ATOM 2752 N N . SER A 1 376 ? -18.070 9.896 -39.643 1.00 32.62 376 SER A N 1
ATOM 2753 C CA . SER A 1 376 ? -18.707 9.566 -40.908 1.00 32.62 376 SER A CA 1
ATOM 2754 C C . SER A 1 376 ? -17.771 10.007 -42.025 1.00 32.62 376 SER A C 1
ATOM 2756 O O . SER A 1 376 ? -17.573 11.204 -42.244 1.00 32.62 376 SER A O 1
ATOM 2758 N N . SER A 1 377 ? -17.152 9.031 -42.687 1.00 33.41 377 SER A N 1
ATOM 2759 C CA . SER A 1 377 ? -16.331 9.261 -43.864 1.00 33.41 377 SER A CA 1
ATOM 2760 C C . SER A 1 377 ? -17.164 10.027 -44.900 1.00 33.41 377 SER A C 1
ATOM 2762 O O . SER A 1 377 ? -18.320 9.655 -45.131 1.00 33.41 377 SER A O 1
ATOM 2764 N N . PRO A 1 378 ? -16.626 11.078 -45.542 1.00 35.41 378 PRO A N 1
ATOM 2765 C CA . PRO A 1 378 ? -17.293 11.673 -46.688 1.00 35.41 378 PRO A CA 1
ATOM 2766 C C . PRO A 1 378 ? -17.427 10.609 -47.787 1.00 35.41 378 PRO A C 1
ATOM 2768 O O . PRO A 1 378 ? -16.506 9.804 -47.966 1.00 35.41 378 PRO A O 1
ATOM 2771 N N . PRO A 1 379 ? -18.550 10.572 -48.522 1.00 33.50 379 PRO A N 1
ATOM 2772 C CA . PRO A 1 379 ? -18.780 9.550 -49.526 1.00 33.50 379 PRO A CA 1
ATOM 2773 C C . PRO A 1 379 ? -17.706 9.607 -50.613 1.00 33.50 379 PRO A C 1
ATOM 2775 O O . PRO A 1 379 ? -17.399 10.661 -51.171 1.00 33.50 379 PRO A O 1
ATOM 2778 N N . THR A 1 380 ? -17.168 8.428 -50.909 1.00 31.92 380 THR A N 1
ATOM 2779 C CA . THR A 1 380 ? -16.295 8.108 -52.033 1.00 31.92 380 THR A CA 1
ATOM 2780 C C . THR A 1 380 ? -16.805 8.742 -53.331 1.00 31.92 380 THR A C 1
ATOM 2782 O O . THR A 1 380 ? -17.846 8.343 -53.850 1.00 31.92 380 THR A O 1
ATOM 2785 N N . GLN A 1 381 ? -16.046 9.685 -53.895 1.00 33.22 381 GLN A N 1
ATOM 2786 C CA . GLN A 1 381 ? -16.077 9.941 -55.334 1.00 33.22 381 GLN A CA 1
ATOM 2787 C C . GLN A 1 381 ? -14.940 9.161 -55.996 1.00 33.22 381 GLN A C 1
ATOM 2789 O O . GLN A 1 381 ? -13.785 9.227 -55.578 1.00 33.22 381 GLN A O 1
ATOM 2794 N N . ALA A 1 382 ? -15.317 8.378 -57.004 1.00 29.61 382 ALA A N 1
ATOM 2795 C CA . ALA A 1 382 ? -14.434 7.652 -57.907 1.00 29.61 382 ALA A CA 1
ATOM 2796 C C . ALA A 1 382 ? -13.660 8.631 -58.833 1.00 29.61 382 ALA A C 1
ATOM 2798 O O . ALA A 1 382 ? -14.023 9.803 -58.926 1.00 29.61 382 ALA A O 1
ATOM 2799 N N . PRO A 1 383 ? -12.580 8.174 -59.490 1.00 34.38 383 PRO A N 1
ATOM 2800 C CA . PRO A 1 383 ? -11.384 8.968 -59.752 1.00 34.38 383 PRO A CA 1
ATOM 2801 C C . PRO A 1 383 ? -11.474 9.807 -61.030 1.00 34.38 383 PRO A C 1
ATOM 2803 O O . PRO A 1 383 ? -12.004 9.357 -62.045 1.00 34.38 383 PRO A O 1
ATOM 2806 N N . THR A 1 384 ? -10.834 10.975 -61.016 1.00 29.86 384 THR A N 1
ATOM 2807 C CA . THR A 1 384 ? -10.342 11.627 -62.234 1.00 29.86 384 THR A CA 1
ATOM 2808 C C . THR A 1 384 ? -8.829 11.470 -62.296 1.00 29.86 384 THR A C 1
ATOM 2810 O O . THR A 1 384 ? -8.113 11.849 -61.370 1.00 29.86 384 THR A O 1
ATOM 2813 N N . SER A 1 385 ? -8.378 10.860 -63.386 1.00 35.06 385 SER A N 1
ATOM 2814 C CA . SER A 1 385 ? -6.999 10.813 -63.854 1.00 35.06 385 SER A CA 1
ATOM 2815 C C . SER A 1 385 ? -6.388 12.213 -63.932 1.00 35.06 385 SER A C 1
ATOM 2817 O O . SER A 1 385 ? -7.042 13.126 -64.426 1.00 35.06 385 SER A O 1
ATOM 2819 N N . ASP A 1 386 ? -5.150 12.378 -63.468 1.00 29.34 386 ASP A N 1
ATOM 2820 C CA . ASP A 1 386 ? -4.035 12.723 -64.359 1.00 29.34 386 ASP A CA 1
ATOM 2821 C C . ASP A 1 386 ? -2.695 12.823 -63.608 1.00 29.34 386 ASP A C 1
ATOM 2823 O O . ASP A 1 386 ? -2.558 13.442 -62.558 1.00 29.34 386 ASP A O 1
ATOM 2827 N N . ASP A 1 387 ? -1.740 12.118 -64.206 1.00 29.89 387 ASP A N 1
ATOM 2828 C CA . ASP A 1 387 ? -0.297 12.306 -64.319 1.00 29.89 387 ASP A CA 1
ATOM 2829 C C . ASP A 1 387 ? 0.612 12.874 -63.207 1.00 29.89 387 ASP A C 1
ATOM 2831 O O . ASP A 1 387 ? 0.609 14.043 -62.831 1.00 29.89 387 ASP A O 1
ATOM 2835 N N . SER A 1 388 ? 1.641 12.047 -62.978 1.00 29.33 388 SER A N 1
ATOM 2836 C CA . SER A 1 388 ? 3.057 12.399 -62.808 1.00 29.33 388 SER A CA 1
ATOM 2837 C C . SER A 1 388 ? 3.506 13.004 -61.470 1.00 29.33 388 SER A C 1
ATOM 2839 O O . SER A 1 388 ? 3.420 14.195 -61.205 1.00 29.33 388 SER A O 1
ATOM 2841 N N . SER A 1 389 ? 4.185 12.204 -60.648 1.00 30.16 389 SER A N 1
ATOM 2842 C CA . SER A 1 389 ? 5.656 12.130 -60.660 1.00 30.16 389 SER A CA 1
ATOM 2843 C C . SER A 1 389 ? 6.191 11.340 -59.455 1.00 30.16 389 SER A C 1
ATOM 2845 O O . SER A 1 389 ? 5.729 11.437 -58.326 1.00 30.16 389 SER A O 1
ATOM 2847 N N . ALA A 1 390 ? 7.151 10.483 -59.788 1.00 28.48 390 ALA A N 1
ATOM 2848 C CA . ALA A 1 390 ? 7.916 9.543 -58.985 1.00 28.48 390 ALA A CA 1
ATOM 2849 C C . ALA A 1 390 ? 8.270 9.934 -57.534 1.00 28.48 390 ALA A C 1
ATOM 2851 O O . ALA A 1 390 ? 8.866 10.976 -57.294 1.00 28.48 390 ALA A O 1
ATOM 2852 N N . CYS A 1 391 ? 8.160 8.955 -56.629 1.00 26.48 391 CYS A N 1
ATOM 2853 C CA . CYS A 1 391 ? 9.326 8.516 -55.859 1.00 26.48 391 CYS A CA 1
ATOM 2854 C C . CYS A 1 391 ? 9.210 7.025 -55.505 1.00 26.48 391 CYS A C 1
ATOM 2856 O O . CYS A 1 391 ? 8.381 6.594 -54.709 1.00 26.48 391 CYS A O 1
ATOM 2858 N N . LYS A 1 392 ? 10.041 6.236 -56.191 1.00 28.44 392 LYS A N 1
ATOM 2859 C CA . LYS A 1 392 ? 10.346 4.830 -55.924 1.00 28.44 392 LYS A CA 1
ATOM 2860 C C . LYS A 1 392 ? 11.278 4.771 -54.715 1.00 28.44 392 LYS A C 1
ATOM 2862 O O . LYS A 1 392 ? 12.204 5.563 -54.688 1.00 28.44 392 LYS A O 1
ATOM 2867 N N . TYR A 1 393 ? 11.093 3.807 -53.818 1.00 28.77 393 TYR A N 1
ATOM 2868 C CA . TYR A 1 393 ? 12.125 2.848 -53.392 1.00 28.77 393 TYR A CA 1
ATOM 2869 C C . TYR A 1 393 ? 11.437 1.765 -52.551 1.00 28.77 393 TYR A C 1
ATOM 2871 O O . TYR A 1 393 ? 11.160 1.945 -51.372 1.00 28.77 393 TYR A O 1
ATOM 2879 N N . ALA A 1 394 ? 11.131 0.643 -53.202 1.00 30.02 394 ALA A N 1
ATOM 2880 C CA . ALA A 1 394 ? 10.756 -0.608 -52.561 1.00 30.02 394 ALA A CA 1
ATOM 2881 C C . ALA A 1 394 ? 11.832 -1.654 -52.874 1.00 30.02 394 ALA A C 1
ATOM 2883 O O . ALA A 1 394 ? 12.457 -1.628 -53.937 1.00 30.02 394 ALA A O 1
ATOM 2884 N N . ALA A 1 395 ? 12.036 -2.514 -51.884 1.00 29.23 395 ALA A N 1
ATOM 2885 C CA . ALA A 1 395 ? 13.079 -3.508 -51.716 1.00 29.23 395 ALA A CA 1
ATOM 2886 C C . ALA A 1 395 ? 13.417 -4.354 -52.956 1.00 29.23 395 ALA A C 1
ATOM 2888 O O . ALA A 1 395 ? 12.546 -4.859 -53.662 1.00 29.23 395 ALA A O 1
ATOM 2889 N N . VAL A 1 396 ? 14.718 -4.587 -53.139 1.00 27.58 396 VAL A N 1
ATOM 2890 C CA . VAL A 1 396 ? 15.257 -5.642 -53.998 1.00 27.58 396 VAL A CA 1
ATOM 2891 C C . VAL A 1 396 ? 15.463 -6.887 -53.134 1.00 27.58 396 VAL A C 1
ATOM 2893 O O . VAL A 1 396 ? 16.400 -6.964 -52.345 1.00 27.58 396 VAL A O 1
ATOM 2896 N N . LEU A 1 397 ? 14.557 -7.851 -53.290 1.00 29.30 397 LEU A N 1
ATOM 2897 C CA . LEU A 1 397 ? 14.712 -9.239 -52.863 1.00 29.30 397 LEU A CA 1
ATOM 2898 C C . LEU A 1 397 ? 15.341 -10.001 -54.044 1.00 29.30 397 LEU A C 1
ATOM 2900 O O . LEU A 1 397 ? 14.705 -10.129 -55.089 1.00 29.30 397 LEU A O 1
ATOM 2904 N N . VAL A 1 398 ? 16.580 -10.485 -53.914 1.00 30.12 398 VAL A N 1
ATOM 2905 C CA . VAL A 1 398 ? 17.197 -11.381 -54.911 1.00 30.12 398 VAL A CA 1
ATOM 2906 C C . VAL A 1 398 ? 17.256 -12.786 -54.335 1.00 30.12 398 VAL A C 1
ATOM 2908 O O . VAL A 1 398 ? 18.109 -13.112 -53.516 1.00 30.12 398 VAL A O 1
ATOM 2911 N N . LEU A 1 399 ? 16.342 -13.619 -54.822 1.00 29.97 399 LEU A N 1
ATOM 2912 C CA . LEU A 1 399 ? 16.453 -15.068 -54.845 1.00 29.97 399 LEU A CA 1
ATOM 2913 C C . LEU A 1 399 ? 16.519 -15.460 -56.326 1.00 29.97 399 LEU A C 1
ATOM 2915 O O . LEU A 1 399 ? 15.535 -15.278 -57.041 1.00 29.97 399 LEU A O 1
ATOM 2919 N N . GLN A 1 400 ? 17.648 -15.986 -56.802 1.00 31.45 400 GLN A N 1
ATOM 2920 C CA . GLN A 1 400 ? 17.677 -16.724 -58.067 1.00 31.45 400 GLN A CA 1
ATOM 2921 C C . GLN A 1 400 ? 18.528 -17.988 -57.948 1.00 31.45 400 GLN A C 1
ATOM 2923 O O . GLN A 1 400 ? 19.742 -17.954 -57.767 1.00 31.45 400 GLN A O 1
ATOM 2928 N N . LEU A 1 401 ? 17.813 -19.105 -58.054 1.00 32.22 401 LEU A N 1
ATOM 2929 C CA . LEU A 1 401 ? 18.278 -20.442 -58.391 1.00 32.22 401 LEU A CA 1
ATOM 2930 C C . LEU A 1 401 ? 18.243 -20.631 -59.922 1.00 32.22 401 LEU A C 1
ATOM 2932 O O . LEU A 1 401 ? 17.448 -19.986 -60.603 1.00 32.22 401 LEU A O 1
ATOM 2936 N N . PHE A 1 402 ? 19.012 -21.628 -60.377 1.00 32.19 402 PHE A N 1
ATOM 2937 C CA . PHE A 1 402 ? 19.108 -22.252 -61.714 1.00 32.19 402 PHE A CA 1
ATOM 2938 C C . PHE A 1 402 ? 20.129 -21.637 -62.690 1.00 32.19 402 PHE A C 1
ATOM 2940 O O . PHE A 1 402 ? 19.951 -20.548 -63.213 1.00 32.19 402 PHE A O 1
ATOM 2947 N N . VAL A 1 403 ? 21.324 -22.242 -62.795 1.00 35.03 403 VAL A N 1
ATOM 2948 C CA . VAL A 1 403 ? 21.710 -23.397 -63.651 1.00 35.03 403 VAL A CA 1
ATOM 2949 C C . VAL A 1 403 ? 21.898 -22.990 -65.113 1.00 35.03 403 VAL A C 1
ATOM 2951 O O . VAL A 1 403 ? 20.925 -22.766 -65.820 1.00 35.03 403 VAL A O 1
ATOM 2954 N N . PHE A 1 404 ? 23.147 -23.042 -65.584 1.00 31.66 404 PHE A N 1
ATOM 2955 C CA . PHE A 1 404 ? 23.462 -23.464 -66.948 1.00 31.66 404 PHE A CA 1
ATOM 2956 C C . PHE A 1 404 ? 24.766 -24.263 -66.974 1.00 31.66 404 PHE A C 1
ATOM 2958 O O . PHE A 1 404 ? 25.792 -23.851 -66.439 1.00 31.66 404 PHE A O 1
ATOM 2965 N N . ALA A 1 405 ? 24.671 -25.434 -67.594 1.00 38.09 405 ALA A N 1
ATOM 2966 C CA . ALA A 1 405 ? 25.768 -26.282 -68.018 1.00 38.09 405 ALA A CA 1
ATOM 2967 C C . ALA A 1 405 ? 26.431 -25.718 -69.286 1.00 38.09 405 ALA A C 1
ATOM 2969 O O . ALA A 1 405 ? 25.713 -25.203 -70.141 1.00 38.09 405 ALA A O 1
ATOM 2970 N N . LEU A 1 406 ? 27.752 -25.896 -69.420 1.00 40.12 406 LEU A N 1
ATOM 2971 C CA . LEU A 1 406 ? 28.478 -26.473 -70.573 1.00 40.12 406 LEU A CA 1
ATOM 2972 C C . LEU A 1 406 ? 29.916 -25.931 -70.681 1.00 40.12 406 LEU A C 1
ATOM 2974 O O . LEU A 1 406 ? 30.121 -24.720 -70.715 1.00 40.12 406 LEU A O 1
ATOM 2978 N N . PHE A 1 407 ? 30.822 -26.899 -70.873 1.00 45.62 407 PHE A N 1
ATOM 2979 C CA . PHE A 1 407 ? 32.270 -26.865 -71.138 1.00 45.62 407 PHE A CA 1
ATOM 2980 C C . PHE A 1 407 ? 33.219 -26.738 -69.947 1.00 45.62 407 PHE A C 1
ATOM 2982 O O . PHE A 1 407 ? 33.257 -25.679 -69.289 1.00 45.62 407 PHE A O 1
#

Sequence (407 aa):
MKVISSTVAALSIYQGQSACVKLVGDFATVPGLTNGPGFEDVVADGFVTCHVCEGSSITCETSVKQTGGLISTFQSSHIHKAGDGDGVAGVGPPVINFCGNNTNDGANNGTPYTAECKHITTDGARAVQTDIQGAFVQANNPEDETFASLLQQVTTDSTPFYYVYHTAESGAYWATTPTRSQGLVRAPLKIIPDDSCVQYKGELVTTPGLNNSEKFHDVTVTGTVECEICADLVMTCDTVINQTGGVLSNFQGAHIHVANDGDGHLGDGPPVLNFCGNGAINNGAPYLVDCVNVPSSGQAAVQDDVRGAFVAGTQDASETLTTLLAKMRNDPTPYYFNMHTVETLAYWATTDTPAQGLCRGTLHKVEDSGPTSTPSSPPTQAPTSDDSSACKYAAVLVLQLFVFALF

Foldseek 3Di:
DDDDDDPDPDDDDDDDDQDWWKKKWKKWFDPPQCPDVQNPPKTKIWMKIWTQTPPLKIWMKIKMAIADGDFPWFAWKAKFFFPVLALPNGAAQGFKTFAHDQPPLVNPLVWDHPYHFFTQPDHGRMRIDGGTIIDGRCSRDPVPDDSNNVSVCCQVRLRRIKMAIATSVNQVRQVPDPRHDPHGIMIRMDTQPDQDKWKKKWWKWFDPPPLVDPQCVFKTKIKMKIWIQGSVLWIWIKIKMFIGGHDFAFWAWKFKFFFPVLAQPPGDFDGFWTWAHDCPDPLPWDHRYHFFGQDPVRGIRIDGGTIIIGRAPRPHNPDDSNNVSVVCRVPQRRIKMFIAGPVQQVVCVPPPDPRGHRIMIGMDTDDPPDPDPPPPDDDDDDDDDDDDDDDDDDDDDDDDDDDDDDD